Protein AF-0000000074710120 (afdb_homodimer)

Radius of gyration: 23.61 Å; Cα contacts (8 Å, |Δi|>4): 1136; chains: 2; bounding box: 54×71×49 Å

Organism: Acropora cervicornis (NCBI:txid6130)

Sequence (580 aa):
MTARVVLISGCSSGIGLATAVHLAKDAEKRFKVYATMRNLAKRAQLEEEGKEFLGDTLIIKQMDVCSDEAVSKAVKEILAAEGKIDVLFNNAGIGLWAALECTPIDMAKEMYEVNFFGALRLIQSVMPSMKARQSGHIINNSSHLGIVGTPFNALYCSTKFALEGLTEAIAPTLLHFNIKCSLVEEGPVATAALINSRNWASSHDMPPTDQKTQELFGRFAAKMQQQFKITAQNSDEIAEIVKNIILCEKPSLRYQTNEKYNPHEVKGKLFDPTGNNTVEMMQAFLAEEQMTARVVLISGCSSGIGLATAVHLAKDAEKRFKVYATMRNLAKRAQLEEEGKEFLGDTLIIKQMDVCSDEAVSKAVKEILAAEGKIDVLFNNAGIGLWAALECTPIDMAKEMYEVNFFGALRLIQSVMPSMKARQSGHIINNSSHLGIVGTPFNALYCSTKFALEGLTEAIAPTLLHFNIKCSLVEEGPVATAALINSRNWASSHDMPPTDQKTQELFGRFAAKMQQQFKITAQNSDEIAEIVKNIILCEKPSLRYQTNEKYNPHEVKGKLFDPTGNNTVEMMQAFLAEEQ

Foldseek 3Di:
DDAAEEEEEDCLKFLLLLLLQVLLVPPVNNAAYEREYQDCVSCVVSCVSNVVRDPHSYDYYYADLLDLVRLLVVLVVCCVVPVAHQEYEYDWAAFFQADPVFQDPVNLVVRLSTLPSSLVSNCVNRLVSLLVVLHHEYEYEAALLLQAPAPRRNSNSVSSVNVVVVQVVCQVVSVVSNYHAAYEHEYAAPMCRVVRNVVSVVVDDTDDDDPVVVLLSVLVVVVVVVLNVVFHHYSNLVSVVVVCQSVDPDHDHYDYSTCPPPVVLSVQCVPDPVCVSNVVVNVVSSDDDD/DDAAEEEEEDCLKFLLLLLLQVLLVPPVNNAAYEREYQDCVSCVVSCVSNVVRDPHSYDYYYADLLDLVRLLVVLVVCCVVPVAHQEYEYDWAAFFQADPVFQDPVNLVVRLSTLPSSLVSNCVNRLVSLLVVLHHEYEYEAALLLQAPAPRRNSNSVSSVNVVVVQVVCQVVSVVSNYHAAYEHEYAAPMCRVVRNVVSVVVDDTDDDDPVVVLLSVLVVVVVVVLNVVFHHYSNLVSVVVVCQSVDPDHDHYDYSTCPPPVVLSVQRVPDPVCVSNVVVNVVSSDDDD

Secondary structure (DSSP, 8-state):
-PPEEEEES--SSHHHHHHHHHHHT-TT--EEEEEEES-GGG-HHHHHHTGGGBTTTEEEEE--TT-HHHHHHHHHHHHHHHS---EEEE---------GGGS-HHHHHHHHIIIIIHHHHHHHHHHHHHHHHT-EEEEEE--GGGTS--TT-HHHHHHHHHHHHHHHHHHHHHHTTTEEEEEEE---EESTHHHHHHHHHHTS--PPPPHHHHHHHHHHHHHHHHHHHHHPEEHHHHHHHHHHHHH-SS--SEEE--TTSSHHHHHHHHT-TT-HHHHHHHHHHHS---/-PPEEEEES--SSHHHHHHHHHHHT-TT--EEEEEEES-GGG-HHHHHHTGGGBTTTEEEEE--TT-HHHHHHHHHHHHHHHS---EEEE---------GGGS-HHHHHHHHIIIIIHHHHHHHHHHHHHHHHT-EEEEEE--GGGTS--TT-HHHHHHHHHHHHHHHHHHHHHHTTTEEEEEEE---EESTHHHHHHHHHHTS-PPPPPHHHHHHHHHHHHHHHHHHHHHPEEHHHHHHHHHHHHH-SS--SEEE--TTSSHHHHHHHHT-TT-HHHHHHHHHHHS---

InterPro domains:
  IPR002347 Short-chain dehydrogenase/reductase SDR [PF00106] (4-200)
  IPR002347 Short-chain dehydrogenase/reductase SDR [PR00080] (83-94)
  IPR002347 Short-chain dehydrogenase/reductase SDR [PR00080] (136-144)
  IPR002347 Short-chain dehydrogenase/reductase SDR [PR00080] (156-175)
  IPR002347 Short-chain dehydrogenase/reductase SDR [PR00081] (5-22)
  IPR002347 Short-chain dehydrogenase/reductase SDR [PR00081] (83-94)
  IPR002347 Short-chain dehydrogenase/reductase SDR [PR00081] (130-146)
  IPR002347 Short-chain dehydrogenase/reductase SDR [PR00081] (156-175)
  IPR020904 Short-chain dehydrogenase/reductase, conserved site [PS00061] (143-171)
  IPR036291 NAD(P)-binding domain superfamily [SSF51735] (4-258)

Structure (mmCIF, N/CA/C/O backbone):
data_AF-0000000074710120-model_v1
#
loop_
_entity.id
_entity.type
_entity.pdbx_description
1 polymer 'Retinol dehydrogenase 8'
#
loop_
_atom_site.group_PDB
_atom_site.id
_atom_site.type_symbol
_atom_site.label_atom_id
_atom_site.label_alt_id
_atom_site.label_comp_id
_atom_site.label_asym_id
_atom_site.label_entity_id
_atom_site.label_seq_id
_atom_site.pdbx_PDB_ins_code
_atom_site.Cartn_x
_atom_site.Cartn_y
_atom_site.Cartn_z
_atom_site.occupancy
_atom_site.B_iso_or_equiv
_atom_site.auth_seq_id
_atom_site.auth_comp_id
_atom_site.auth_asym_id
_atom_site.auth_atom_id
_atom_site.pdbx_PDB_model_num
ATOM 1 N N . MET A 1 1 ? 0.04 33.068 21.675 1 61.73 1 MET A N 1
ATOM 2 C CA . MET A 1 1 ? 0.716 32.098 20.818 1 61.73 1 MET A CA 1
ATOM 3 C C . MET A 1 1 ? 0.11 32.093 19.419 1 61.73 1 MET A C 1
ATOM 5 O O . MET A 1 1 ? -1.097 32.28 19.259 1 61.73 1 MET A O 1
ATOM 9 N N . THR A 1 2 ? 0.917 32.183 18.309 1 87.65 2 THR A N 1
ATOM 10 C CA . THR A 1 2 ? 0.395 32.268 16.949 1 87.65 2 THR A CA 1
ATOM 11 C C . THR A 1 2 ? -0.303 30.969 16.556 1 87.65 2 THR A C 1
ATOM 13 O O . THR A 1 2 ? 0.155 29.881 16.909 1 87.65 2 THR A O 1
ATOM 16 N N . ALA A 1 3 ? -1.506 31.061 16.014 1 96.47 3 ALA A N 1
ATOM 17 C CA . ALA A 1 3 ? -2.33 29.919 15.627 1 96.47 3 ALA A CA 1
ATOM 18 C C . ALA A 1 3 ? -1.571 28.991 14.682 1 96.47 3 ALA A C 1
ATOM 20 O O . ALA A 1 3 ? -0.801 29.452 13.835 1 96.47 3 ALA A O 1
ATOM 21 N N . ARG A 1 4 ? -1.683 27.727 14.915 1 98.34 4 ARG A N 1
ATOM 22 C CA . ARG A 1 4 ? -1.162 26.738 13.977 1 98.34 4 ARG A CA 1
ATOM 23 C C . ARG A 1 4 ? -1.975 26.727 12.687 1 98.34 4 ARG A C 1
ATOM 25 O O . ARG A 1 4 ? -3.207 26.697 12.723 1 98.34 4 ARG A O 1
ATOM 32 N N . VAL A 1 5 ? -1.287 26.761 11.59 1 98.86 5 VAL A N 1
ATOM 33 C CA . VAL A 1 5 ? -1.944 26.693 10.289 1 98.86 5 VAL A CA 1
ATOM 34 C C . VAL A 1 5 ? -2.132 25.233 9.881 1 98.86 5 VAL A C 1
ATOM 36 O O . VAL A 1 5 ? -1.156 24.495 9.727 1 98.86 5 VAL A O 1
ATOM 39 N N . VAL A 1 6 ? -3.422 24.817 9.691 1 98.95 6 VAL A N 1
ATOM 40 C CA . VAL A 1 6 ? -3.77 23.43 9.399 1 98.95 6 VAL A CA 1
ATOM 41 C C . VAL A 1 6 ? -4.396 23.336 8.01 1 98.95 6 VAL A C 1
ATOM 43 O O . VAL A 1 6 ? -5.369 24.033 7.712 1 98.95 6 VAL A O 1
ATOM 46 N N . LEU A 1 7 ? -3.83 22.561 7.142 1 98.97 7 LEU A N 1
ATOM 47 C CA . LEU A 1 7 ? -4.395 22.243 5.835 1 98.97 7 LEU A CA 1
ATOM 48 C C . LEU A 1 7 ? -5.044 20.863 5.844 1 98.97 7 LEU A C 1
ATOM 50 O O . LEU A 1 7 ? -4.389 19.867 6.162 1 98.97 7 LEU A O 1
ATOM 54 N N . ILE A 1 8 ? -6.329 20.791 5.523 1 98.96 8 ILE A N 1
ATOM 55 C CA . ILE A 1 8 ? -7.068 19.533 5.526 1 98.96 8 ILE A CA 1
ATOM 56 C C . ILE A 1 8 ? -7.645 19.27 4.137 1 98.96 8 ILE A C 1
ATOM 58 O O . ILE A 1 8 ? -8.288 20.143 3.55 1 98.96 8 ILE A O 1
ATOM 62 N N . SER A 1 9 ? -7.418 18.096 3.617 1 98.87 9 SER A N 1
ATOM 63 C CA . SER A 1 9 ? -8.048 17.707 2.36 1 98.87 9 SER A CA 1
ATOM 64 C C . SER A 1 9 ? -9.352 16.954 2.606 1 98.87 9 SER A C 1
ATOM 66 O O . SER A 1 9 ? -9.498 16.27 3.62 1 98.87 9 SER A O 1
ATOM 68 N N . GLY A 1 10 ? -10.289 17.042 1.694 1 97.7 10 GLY A N 1
ATOM 69 C CA . GLY A 1 10 ? -11.521 16.272 1.748 1 97.7 10 GLY A CA 1
ATOM 70 C C . GLY A 1 10 ? -12.455 16.717 2.858 1 97.7 10 GLY A C 1
ATOM 71 O O . GLY A 1 10 ? -12.864 15.909 3.694 1 97.7 10 GLY A O 1
ATOM 72 N N . CYS A 1 11 ? -12.971 17.975 2.787 1 98.26 11 CYS A N 1
ATOM 73 C CA . CYS A 1 11 ? -13.726 18.527 3.907 1 98.26 11 CYS A CA 1
ATOM 74 C C . CYS A 1 11 ? -15.202 18.667 3.553 1 98.26 11 CYS A C 1
ATOM 76 O O . CYS A 1 11 ? -15.941 19.384 4.229 1 98.26 11 CYS A O 1
ATOM 78 N N . SER A 1 12 ? -15.675 17.996 2.487 1 95.95 12 SER A N 1
ATOM 79 C CA . SER A 1 12 ? -17.064 18.145 2.066 1 95.95 12 SER A CA 1
ATOM 80 C C . SER A 1 12 ? -18.005 17.366 2.98 1 95.95 12 SER A C 1
ATOM 82 O O . SER A 1 12 ? -19.211 17.62 2.998 1 95.95 12 SER A O 1
ATOM 84 N N . SER A 1 13 ? -17.519 16.364 3.697 1 94.51 13 SER A N 1
ATOM 85 C CA . SER A 1 13 ? -18.32 15.536 4.593 1 94.51 13 SER A CA 1
ATOM 86 C C . SER A 1 13 ? -17.439 14.758 5.563 1 94.51 13 SER A C 1
ATOM 88 O O . SER A 1 13 ? -16.218 14.93 5.577 1 94.51 13 SER A O 1
ATOM 90 N N . GLY A 1 14 ? -18.04 14.112 6.436 1 95.51 14 GLY A N 1
ATOM 91 C CA . GLY A 1 14 ? -17.387 13.083 7.229 1 95.51 14 GLY A CA 1
ATOM 92 C C . GLY A 1 14 ? -16.297 13.628 8.133 1 95.51 14 GLY A C 1
ATOM 93 O O . GLY A 1 14 ? -16.488 14.648 8.798 1 95.51 14 GLY A O 1
ATOM 94 N N . ILE A 1 15 ? -15.212 12.947 8.208 1 97.76 15 ILE A N 1
ATOM 95 C CA . ILE A 1 15 ? -14.119 13.206 9.138 1 97.76 15 ILE A CA 1
ATOM 96 C C . ILE A 1 15 ? -13.486 14.561 8.827 1 97.76 15 ILE A C 1
ATOM 98 O O . ILE A 1 15 ? -13.192 15.339 9.737 1 97.76 15 ILE A O 1
ATOM 102 N N . GLY A 1 16 ? -13.279 14.865 7.515 1 98.28 16 GLY A N 1
ATOM 103 C CA . GLY A 1 16 ? -12.682 16.135 7.132 1 98.28 16 GLY A CA 1
ATOM 104 C C . GLY A 1 16 ? -13.5 17.335 7.568 1 98.28 16 GLY A C 1
ATOM 105 O O . GLY A 1 16 ? -12.958 18.295 8.12 1 98.28 16 GLY A O 1
ATOM 106 N N . LEU A 1 17 ? -14.779 17.231 7.326 1 98.37 17 LEU A N 1
ATOM 107 C CA . LEU A 1 17 ? -15.69 18.297 7.728 1 98.37 17 LEU A CA 1
ATOM 108 C C . LEU A 1 17 ? -15.685 18.474 9.243 1 98.37 17 LEU A C 1
ATOM 110 O O . LEU A 1 17 ? -15.497 19.586 9.741 1 98.37 17 LEU A O 1
ATOM 114 N N . ALA A 1 18 ? -15.843 17.391 9.971 1 98.52 18 ALA A N 1
ATOM 115 C CA . ALA A 1 18 ? -15.899 17.434 11.43 1 98.52 18 ALA A CA 1
ATOM 116 C C . ALA A 1 18 ? -14.596 17.971 12.013 1 98.52 18 ALA A C 1
ATOM 118 O O . ALA A 1 18 ? -14.611 18.754 12.966 1 98.52 18 ALA A O 1
ATOM 119 N N . THR A 1 19 ? -13.482 17.558 11.449 1 98.84 19 THR A N 1
ATOM 120 C CA . THR A 1 19 ? -12.181 17.979 11.958 1 98.84 19 THR A CA 1
ATOM 121 C C . THR A 1 19 ? -11.956 19.466 11.7 1 98.84 19 THR A C 1
ATOM 123 O O . THR A 1 19 ? -11.478 20.189 12.577 1 98.84 19 THR A O 1
ATOM 126 N N . ALA A 1 20 ? -12.309 19.922 10.515 1 98.88 20 ALA A N 1
ATOM 127 C CA . ALA A 1 20 ? -12.16 21.335 10.177 1 98.88 20 ALA A CA 1
ATOM 128 C C . ALA A 1 20 ? -12.953 22.215 11.139 1 98.88 20 ALA A C 1
ATOM 130 O O . ALA A 1 20 ? -12.416 23.175 11.698 1 98.88 20 ALA A O 1
ATOM 131 N N . VAL A 1 21 ? -14.167 21.835 11.364 1 98.73 21 VAL A N 1
ATOM 132 C CA . VAL A 1 21 ? -15.046 22.61 12.234 1 98.73 21 VAL A CA 1
ATOM 133 C C . VAL A 1 21 ? -14.535 22.545 13.672 1 98.73 21 VAL A C 1
ATOM 135 O O . VAL A 1 21 ? -14.459 23.569 14.357 1 98.73 21 VAL A O 1
ATOM 138 N N . HIS A 1 22 ? -14.189 21.357 14.125 1 98.72 22 HIS A N 1
ATOM 139 C CA . HIS A 1 22 ? -13.742 21.142 15.496 1 98.72 22 HIS A CA 1
ATOM 140 C C . HIS A 1 22 ? -12.504 21.977 15.809 1 98.72 22 HIS A C 1
ATOM 142 O O . HIS A 1 22 ? -12.422 22.598 16.871 1 98.72 22 HIS A O 1
ATOM 148 N N . LEU A 1 23 ? -11.557 22.029 14.929 1 98.82 23 LEU A N 1
ATOM 149 C CA . LEU A 1 23 ? -10.334 22.798 15.133 1 98.82 23 LEU A CA 1
ATOM 150 C C . LEU A 1 23 ? -10.615 24.295 15.051 1 98.82 23 LEU A C 1
ATOM 152 O O . LEU A 1 23 ? -10.076 25.076 15.838 1 98.82 23 LEU A O 1
ATOM 156 N N . ALA A 1 24 ? -11.452 24.678 14.118 1 98.48 24 ALA A N 1
ATOM 157 C CA . ALA A 1 24 ? -11.767 26.093 13.94 1 98.48 24 ALA A CA 1
ATOM 158 C C . ALA A 1 24 ? -12.456 26.661 15.177 1 98.48 24 ALA A C 1
ATOM 160 O O . ALA A 1 24 ? -12.292 27.84 15.5 1 98.48 24 ALA A O 1
ATOM 161 N N . LYS A 1 25 ? -13.14 25.823 15.888 1 97.73 25 LYS A N 1
ATOM 162 C CA . LYS A 1 25 ? -13.937 26.235 17.04 1 97.73 25 LYS A CA 1
ATOM 163 C C . LYS A 1 25 ? -13.097 26.244 18.314 1 97.73 25 LYS A C 1
ATOM 165 O O . LYS A 1 25 ? -13.597 26.575 19.392 1 97.73 25 LYS A O 1
ATOM 170 N N . ASP A 1 26 ? -11.9 25.854 18.204 1 96.95 26 ASP A N 1
ATOM 171 C CA . ASP A 1 26 ? -11.048 25.784 19.387 1 96.95 26 ASP A CA 1
ATOM 172 C C . ASP A 1 26 ? -11.115 27.081 20.189 1 96.95 26 ASP A C 1
ATOM 174 O O . ASP A 1 26 ? -10.819 28.157 19.665 1 96.95 26 ASP A O 1
ATOM 178 N N . ALA A 1 27 ? -11.436 27.036 21.46 1 94.4 27 ALA A N 1
ATOM 179 C CA . ALA A 1 27 ? -11.701 28.193 22.311 1 94.4 27 ALA A CA 1
ATOM 180 C C . ALA A 1 27 ? -10.44 29.031 22.506 1 94.4 27 ALA A C 1
ATOM 182 O O . ALA A 1 27 ? -10.518 30.25 22.68 1 94.4 27 ALA A O 1
ATOM 183 N N . GLU A 1 28 ? -9.323 28.393 22.453 1 95.4 28 GLU A N 1
ATOM 184 C CA . GLU A 1 28 ? -8.058 29.089 22.674 1 95.4 28 GLU A CA 1
ATOM 185 C C . GLU A 1 28 ? -7.493 29.635 21.367 1 95.4 28 GLU A C 1
ATOM 187 O O . GLU A 1 28 ? -6.384 30.172 21.34 1 95.4 28 GLU A O 1
ATOM 192 N N . LYS A 1 29 ? -8.241 29.433 20.271 1 94.2 29 LYS A N 1
ATOM 193 C CA . LYS A 1 29 ? -7.849 29.942 18.96 1 94.2 29 LYS A CA 1
ATOM 194 C C . LYS A 1 29 ? -6.447 29.47 18.584 1 94.2 29 LYS A C 1
ATOM 196 O O . LYS A 1 29 ? -5.637 30.253 18.083 1 94.2 29 LYS A O 1
ATOM 201 N N . ARG A 1 30 ? -6.229 28.257 18.805 1 97.53 30 ARG A N 1
ATOM 202 C CA . ARG A 1 30 ? -4.897 27.697 18.594 1 97.53 30 ARG A CA 1
ATOM 203 C C . ARG A 1 30 ? -4.697 27.298 17.136 1 97.53 30 ARG A C 1
ATOM 205 O O . ARG A 1 30 ? -3.577 26.992 16.719 1 97.53 30 ARG A O 1
ATOM 212 N N . PHE A 1 31 ? -5.824 27.396 16.281 1 98.63 31 PHE A N 1
ATOM 213 C CA . PHE A 1 31 ? -5.736 26.864 14.926 1 98.63 31 PHE A CA 1
ATOM 214 C C . PHE A 1 31 ? -6.343 27.837 13.922 1 98.63 31 PHE A C 1
ATOM 216 O O . PHE A 1 31 ? -7.353 28.484 14.208 1 98.63 31 PHE A O 1
ATOM 223 N N . LYS A 1 32 ? -5.769 27.909 12.804 1 98.77 32 LYS A N 1
ATOM 224 C CA . LYS A 1 32 ? -6.351 28.437 11.573 1 98.77 32 LYS A CA 1
ATOM 225 C C . LYS A 1 32 ? -6.438 27.356 10.499 1 98.77 32 LYS A C 1
ATOM 227 O O . LYS A 1 32 ? -5.414 26.862 10.024 1 98.77 32 LYS A O 1
ATOM 232 N N . VAL A 1 33 ? -7.646 27.08 10.069 1 98.9 33 VAL A N 1
ATOM 233 C CA . VAL A 1 33 ? -7.887 25.869 9.291 1 98.9 33 VAL A CA 1
ATOM 234 C C . VAL A 1 33 ? -8.195 26.24 7.842 1 98.9 33 VAL A C 1
ATOM 236 O O . VAL A 1 33 ? -9.105 27.029 7.576 1 98.9 33 VAL A O 1
ATOM 239 N N . TYR A 1 34 ? -7.421 25.729 6.943 1 98.93 34 TYR A N 1
ATOM 240 C CA . TYR A 1 34 ? -7.746 25.722 5.521 1 98.93 34 TYR A CA 1
ATOM 241 C C . TYR A 1 34 ? -8.402 24.406 5.119 1 98.93 34 TYR A C 1
ATOM 243 O O . TYR A 1 34 ? -7.721 23.393 4.946 1 98.93 34 TYR A O 1
ATOM 251 N N . ALA A 1 35 ? -9.709 24.45 4.952 1 98.9 35 ALA A N 1
ATOM 252 C CA . ALA A 1 35 ? -10.52 23.296 4.573 1 98.9 35 ALA A CA 1
ATOM 253 C C . ALA A 1 35 ? -10.697 23.223 3.059 1 98.9 35 ALA A C 1
ATOM 255 O O . ALA A 1 35 ? -11.197 24.165 2.441 1 98.9 35 ALA A O 1
ATOM 256 N N . THR A 1 36 ? -10.316 22.064 2.493 1 98.89 36 THR A N 1
ATOM 257 C CA . THR A 1 36 ? -10.355 22.008 1.036 1 98.89 36 THR A CA 1
ATOM 258 C C . THR A 1 36 ? -11.339 20.943 0.561 1 98.89 36 THR A C 1
ATOM 260 O O . THR A 1 36 ? -11.602 19.971 1.273 1 98.89 36 THR A O 1
ATOM 263 N N . MET A 1 37 ? -11.844 21.164 -0.597 1 98.24 37 MET A N 1
ATOM 264 C CA . MET A 1 37 ? -12.7 20.214 -1.302 1 98.24 37 MET A CA 1
ATOM 265 C C . MET A 1 37 ? -12.611 20.418 -2.811 1 98.24 37 MET A C 1
ATOM 267 O O . MET A 1 37 ? -12.305 21.518 -3.276 1 98.24 37 MET A O 1
ATOM 271 N N . ARG A 1 38 ? -12.835 19.38 -3.482 1 96.73 38 ARG A N 1
ATOM 272 C CA . ARG A 1 38 ? -12.726 19.426 -4.937 1 96.73 38 ARG A CA 1
ATOM 273 C C . ARG A 1 38 ? -13.856 20.252 -5.544 1 96.73 38 ARG A C 1
ATOM 275 O O . ARG A 1 38 ? -13.64 21.001 -6.499 1 96.73 38 ARG A O 1
ATOM 282 N N . ASN A 1 39 ? -15.016 20.074 -5.031 1 95.91 39 ASN A N 1
ATOM 283 C CA . ASN A 1 39 ? -16.235 20.687 -5.548 1 95.91 39 ASN A CA 1
ATOM 284 C C . ASN A 1 39 ? -16.865 21.63 -4.527 1 95.91 39 ASN A C 1
ATOM 286 O O . ASN A 1 39 ? -17.531 21.183 -3.591 1 95.91 39 ASN A O 1
ATOM 290 N N . LEU A 1 40 ? -16.876 22.901 -4.759 1 97.12 40 LEU A N 1
ATOM 291 C CA . LEU A 1 40 ? -17.343 23.906 -3.809 1 97.12 40 LEU A CA 1
ATOM 292 C C . LEU A 1 40 ? -18.865 23.895 -3.711 1 97.12 40 LEU A C 1
ATOM 294 O O . LEU A 1 40 ? -19.435 24.46 -2.775 1 97.12 40 LEU A O 1
ATOM 298 N N . ALA A 1 41 ? -19.499 23.254 -4.63 1 96.62 41 ALA A N 1
ATOM 299 C CA . ALA A 1 41 ? -20.951 23.128 -4.534 1 96.62 41 ALA A CA 1
ATOM 300 C C . ALA A 1 41 ? -21.35 22.292 -3.321 1 96.62 41 ALA A C 1
ATOM 302 O O . ALA A 1 41 ? -22.501 22.335 -2.881 1 96.62 41 ALA A O 1
ATOM 303 N N . LYS A 1 42 ? -20.439 21.614 -2.727 1 95.13 42 LYS A N 1
ATOM 304 C CA . LYS A 1 42 ? -20.709 20.736 -1.592 1 95.13 42 LYS A CA 1
ATOM 305 C C . LYS A 1 42 ? -20.307 21.398 -0.277 1 95.13 42 LYS A C 1
ATOM 307 O O . LYS A 1 42 ? -20.214 20.732 0.756 1 95.13 42 LYS A O 1
ATOM 312 N N . ARG A 1 43 ? -20.09 22.685 -0.291 1 97.57 43 ARG A N 1
ATOM 313 C CA . ARG A 1 43 ? -19.511 23.352 0.871 1 97.57 43 ARG A CA 1
ATOM 314 C C . ARG A 1 43 ? -20.591 23.74 1.875 1 97.57 43 ARG A C 1
ATOM 316 O O . ARG A 1 43 ? -20.286 24.202 2.976 1 97.57 43 ARG A O 1
ATOM 323 N N . ALA A 1 44 ? -21.838 23.545 1.599 1 97.34 44 ALA A N 1
ATOM 324 C CA . ALA A 1 44 ? -22.946 24.116 2.362 1 97.34 44 ALA A CA 1
ATOM 325 C C . ALA A 1 44 ? -22.896 23.667 3.819 1 97.34 44 ALA A C 1
ATOM 327 O O . ALA A 1 44 ? -23.052 24.482 4.732 1 97.34 44 ALA A O 1
ATOM 328 N N . GLN A 1 45 ? -22.729 22.374 4.022 1 97.05 45 GLN A N 1
ATOM 329 C CA . GLN A 1 45 ? -22.728 21.856 5.386 1 97.05 45 GLN A CA 1
ATOM 330 C C . GLN A 1 45 ? -21.546 22.402 6.181 1 97.05 45 GLN A C 1
ATOM 332 O O . GLN A 1 45 ? -21.685 22.738 7.359 1 97.05 45 GLN A O 1
ATOM 337 N N . LEU A 1 46 ? -20.454 22.444 5.571 1 98.12 46 LEU A N 1
ATOM 338 C CA . LEU A 1 46 ? -19.264 22.986 6.218 1 98.12 46 LEU A CA 1
ATOM 339 C C . LEU A 1 46 ? -19.467 24.452 6.588 1 98.12 46 LEU A C 1
ATOM 341 O O . LEU A 1 46 ? -19.111 24.873 7.691 1 98.12 46 LEU A O 1
ATOM 345 N N . GLU A 1 47 ? -20.018 25.241 5.719 1 98.16 47 GLU A N 1
ATOM 346 C CA . GLU A 1 47 ? -20.29 26.654 5.965 1 98.16 47 GLU A CA 1
ATOM 347 C C . GLU A 1 47 ? -21.291 26.833 7.103 1 98.16 47 GLU A C 1
ATOM 349 O O . GLU A 1 47 ? -21.14 27.732 7.933 1 98.16 47 GLU A O 1
ATOM 354 N N . GLU A 1 48 ? -22.236 25.956 7.09 1 98.27 48 GLU A N 1
ATOM 355 C CA . GLU A 1 48 ? -23.263 26.049 8.123 1 98.27 48 GLU A CA 1
ATOM 356 C C . GLU A 1 48 ? -22.693 25.725 9.5 1 98.27 48 GLU A C 1
ATOM 358 O O . GLU A 1 48 ? -22.899 26.475 10.456 1 98.27 48 GLU A O 1
ATOM 363 N N . GLU A 1 49 ? -21.964 24.685 9.612 1 97.66 49 GLU A N 1
ATOM 364 C CA . GLU A 1 49 ? -21.442 24.225 10.896 1 97.66 49 GLU A CA 1
ATOM 365 C C . GLU A 1 49 ? -20.311 25.125 11.385 1 97.66 49 GLU A C 1
ATOM 367 O O . GLU A 1 49 ? -20.07 25.229 12.59 1 97.66 49 GLU A O 1
ATOM 372 N N . GLY A 1 50 ? -19.627 25.754 10.439 1 97.36 50 GLY A N 1
ATOM 373 C CA . GLY A 1 50 ? -18.509 26.614 10.793 1 97.36 50 GLY A CA 1
ATOM 374 C C . GLY A 1 50 ? -18.82 28.091 10.638 1 97.36 50 GLY A C 1
ATOM 375 O O . GLY A 1 50 ? -17.909 28.919 10.578 1 97.36 50 GLY A O 1
ATOM 376 N N . LYS A 1 51 ? -20.057 28.46 10.511 1 97.39 51 LYS A N 1
ATOM 377 C CA . LYS A 1 51 ? -20.524 29.778 10.09 1 97.39 51 LYS A CA 1
ATOM 378 C C . LYS A 1 51 ? -19.862 30.884 10.906 1 97.39 51 LYS A C 1
ATOM 380 O O . LYS A 1 51 ? -19.404 31.884 10.351 1 97.39 51 LYS A O 1
ATOM 385 N N . GLU A 1 52 ? -19.721 30.74 12.202 1 97.13 52 GLU A N 1
ATOM 386 C CA . GLU A 1 52 ? -19.225 31.776 13.103 1 97.13 52 GLU A CA 1
ATOM 387 C C . GLU A 1 52 ? -17.73 32.006 12.909 1 97.13 52 GLU A C 1
ATOM 389 O O . GLU A 1 52 ? -17.195 33.034 13.33 1 97.13 52 GLU A O 1
ATOM 394 N N . PHE A 1 53 ? -17.128 31.06 12.189 1 97.1 53 PHE A N 1
ATOM 395 C CA . PHE A 1 53 ? -15.672 31.1 12.123 1 97.1 53 PHE A CA 1
ATOM 396 C C . PHE A 1 53 ? -15.2 31.266 10.684 1 97.1 53 PHE A C 1
ATOM 398 O O . PHE A 1 53 ? -14.002 31.413 10.431 1 97.1 53 PHE A O 1
ATOM 405 N N . LEU A 1 54 ? -16.175 31.357 9.808 1 97.59 54 LEU A N 1
ATOM 406 C CA . LEU A 1 54 ? -15.843 31.5 8.394 1 97.59 54 LEU A CA 1
ATOM 407 C C . LEU A 1 54 ? -15.103 32.809 8.14 1 97.59 54 LEU A C 1
ATOM 409 O O . LEU A 1 54 ? -15.541 33.871 8.587 1 97.59 54 LEU A O 1
ATOM 413 N N . GLY A 1 55 ? -13.924 32.685 7.411 1 96.29 55 GLY A N 1
ATOM 414 C CA . GLY A 1 55 ? -13.147 33.87 7.083 1 96.29 55 GLY A CA 1
ATOM 415 C C . GLY A 1 55 ? -12.199 34.287 8.192 1 96.29 55 GLY A C 1
ATOM 416 O O . GLY A 1 55 ? -11.375 35.185 8.006 1 96.29 55 GLY A O 1
ATOM 417 N N . ASP A 1 56 ? -12.273 33.663 9.335 1 96.6 56 ASP A N 1
ATOM 418 C CA . ASP A 1 56 ? -11.399 33.928 10.474 1 96.6 56 ASP A CA 1
ATOM 419 C C . ASP A 1 56 ? -10.497 32.731 10.763 1 96.6 56 ASP A C 1
ATOM 421 O O . ASP A 1 56 ? -9.415 32.608 10.185 1 96.6 56 ASP A O 1
ATOM 425 N N . THR A 1 57 ? -11.03 31.77 11.495 1 98.05 57 THR A N 1
ATOM 426 C CA . THR A 1 57 ? -10.22 30.595 11.795 1 98.05 57 THR A CA 1
ATOM 427 C C . THR A 1 57 ? -10.529 29.462 10.82 1 98.05 57 THR A C 1
ATOM 429 O O . THR A 1 57 ? -9.819 28.455 10.786 1 98.05 57 THR A O 1
ATOM 432 N N . LEU A 1 58 ? -11.556 29.618 9.999 1 98.69 58 LEU A N 1
ATOM 433 C CA . LEU A 1 58 ? -11.933 28.638 8.987 1 98.69 58 LEU A CA 1
ATOM 434 C C . LEU A 1 58 ? -11.944 29.267 7.598 1 98.69 58 LEU A C 1
ATOM 436 O O . LEU A 1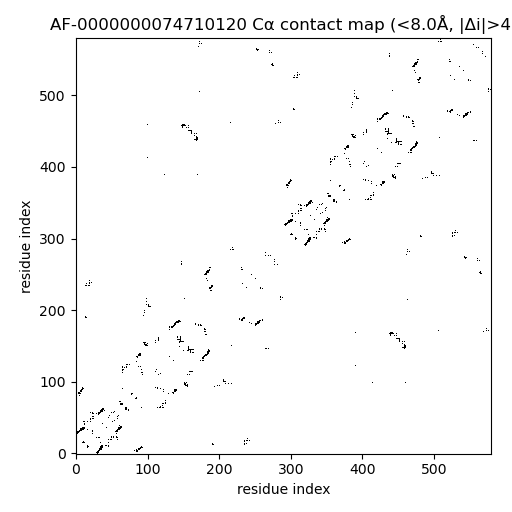 58 ? -12.704 30.204 7.342 1 98.69 58 LEU A O 1
ATOM 440 N N . ILE A 1 59 ? -11.139 28.787 6.718 1 98.75 59 ILE A N 1
ATOM 441 C CA . ILE A 1 59 ? -11.091 29.225 5.327 1 98.75 59 ILE A CA 1
ATOM 442 C C . ILE A 1 59 ? -11.375 28.044 4.403 1 98.75 59 ILE A C 1
ATOM 444 O O . ILE A 1 59 ? -10.743 26.991 4.518 1 98.75 59 ILE A O 1
ATOM 448 N N . ILE A 1 60 ? -12.293 28.183 3.53 1 98.57 60 ILE A N 1
ATOM 449 C CA . ILE A 1 60 ? -12.643 27.131 2.582 1 98.57 60 ILE A CA 1
ATOM 450 C C . ILE A 1 60 ? -11.954 27.392 1.244 1 98.57 60 ILE A C 1
ATOM 452 O O . ILE A 1 60 ? -11.987 28.512 0.73 1 98.57 60 ILE A O 1
ATOM 456 N N . LYS A 1 61 ? -11.304 26.365 0.689 1 98.22 61 LYS A N 1
ATOM 457 C CA . LYS A 1 61 ? -10.595 26.49 -0.581 1 98.22 61 LYS A CA 1
ATOM 458 C C . LYS A 1 61 ? -10.904 25.314 -1.502 1 98.22 61 LYS A C 1
ATOM 460 O O . LYS A 1 61 ? -11.008 24.173 -1.048 1 98.22 61 LYS A O 1
ATOM 465 N N . GLN A 1 62 ? -11.016 25.647 -2.753 1 98.45 62 GLN A N 1
ATOM 466 C CA . GLN A 1 62 ? -11.136 24.592 -3.754 1 98.45 62 GLN A CA 1
ATOM 467 C C . GLN A 1 62 ? -9.781 23.95 -4.041 1 98.45 62 GLN A C 1
ATOM 469 O O . GLN A 1 62 ? -8.795 24.65 -4.281 1 98.45 62 GLN A O 1
ATOM 474 N N . MET A 1 63 ? -9.739 22.643 -3.987 1 98.75 63 MET A N 1
ATOM 475 C CA . MET A 1 63 ? -8.513 21.924 -4.324 1 98.75 63 MET A CA 1
ATOM 476 C C . MET A 1 63 ? -8.812 20.466 -4.657 1 98.75 63 MET A C 1
ATOM 478 O O . MET A 1 63 ? -9.344 19.731 -3.823 1 98.75 63 MET A O 1
ATOM 482 N N . ASP A 1 64 ? -8.526 20.089 -5.847 1 98.6 64 ASP A N 1
ATOM 483 C CA . ASP A 1 64 ? -8.566 18.689 -6.258 1 98.6 64 ASP A CA 1
ATOM 484 C C . ASP A 1 64 ? -7.217 18.012 -6.03 1 98.6 64 ASP A C 1
ATOM 486 O O . ASP A 1 64 ? -6.232 18.338 -6.696 1 98.6 64 ASP A O 1
ATOM 490 N N . VAL A 1 65 ? -7.203 17.043 -5.145 1 98.71 65 VAL A N 1
ATOM 491 C CA . VAL A 1 65 ? -5.941 16.409 -4.775 1 98.71 65 VAL A CA 1
ATOM 492 C C . VAL A 1 65 ? -5.384 15.633 -5.966 1 98.71 65 VAL A C 1
ATOM 494 O O . VAL A 1 65 ? -4.219 15.229 -5.962 1 98.71 65 VAL A O 1
ATOM 497 N N . CYS A 1 66 ? -6.172 15.404 -7.008 1 98.39 66 CYS A N 1
ATOM 498 C CA . CYS A 1 66 ? -5.749 14.645 -8.18 1 98.39 66 CYS A CA 1
ATOM 499 C C . CYS A 1 66 ? -5.074 15.552 -9.202 1 98.39 66 CYS A C 1
ATOM 501 O O . CYS A 1 66 ? -4.618 15.085 -10.247 1 98.39 66 CYS A O 1
ATOM 503 N N . SER A 1 67 ? -5.001 16.832 -8.915 1 98.54 67 SER A N 1
ATOM 504 C CA . SER A 1 67 ? -4.408 17.803 -9.829 1 98.54 67 SER A CA 1
ATOM 505 C C . SER A 1 67 ? -3.122 18.389 -9.255 1 98.54 67 SER A C 1
ATOM 507 O O . SER A 1 67 ? -3.15 19.076 -8.232 1 98.54 67 SER A O 1
ATOM 509 N N . ASP A 1 68 ? -2.033 18.17 -9.998 1 97.62 68 ASP A N 1
ATOM 510 C CA . ASP A 1 68 ? -0.765 18.756 -9.574 1 97.62 68 ASP A CA 1
ATOM 511 C C . ASP A 1 68 ? -0.865 20.277 -9.485 1 97.62 68 ASP A C 1
ATOM 513 O O . ASP A 1 68 ? -0.384 20.881 -8.524 1 97.62 68 ASP A O 1
ATOM 517 N N . GLU A 1 69 ? -1.475 20.828 -10.366 1 98 69 GLU A N 1
ATOM 518 C CA . GLU A 1 69 ? -1.607 22.28 -10.437 1 98 69 GLU A CA 1
ATOM 519 C C . GLU A 1 69 ? -2.464 22.813 -9.292 1 98 69 GLU A C 1
ATOM 521 O O . GLU A 1 69 ? -2.123 23.822 -8.672 1 98 69 GLU A O 1
ATOM 526 N N . ALA A 1 70 ? -3.59 22.147 -9.011 1 98.63 70 ALA A N 1
ATOM 527 C CA . ALA A 1 70 ? -4.486 22.6 -7.95 1 98.63 70 ALA A CA 1
ATOM 528 C C . ALA A 1 70 ? -3.799 22.539 -6.589 1 98.63 70 ALA A C 1
ATOM 530 O O . ALA A 1 70 ? -3.92 23.466 -5.784 1 98.63 70 ALA A O 1
ATOM 531 N N . VAL A 1 71 ? -3.048 21.5 -6.379 1 98.71 71 VAL A N 1
ATOM 532 C CA . VAL A 1 71 ? -2.358 21.31 -5.108 1 98.71 71 VAL A CA 1
ATOM 533 C C . VAL A 1 71 ? -1.256 22.356 -4.956 1 98.71 71 VAL A C 1
ATOM 535 O O . VAL A 1 71 ? -1.157 23.016 -3.919 1 98.71 71 VAL A O 1
ATOM 538 N N . SER A 1 72 ? -0.457 22.477 -5.978 1 97.94 72 SER A N 1
ATOM 539 C CA . SER A 1 72 ? 0.63 23.451 -5.943 1 97.94 72 SER A CA 1
ATOM 540 C C . SER A 1 72 ? 0.101 24.859 -5.692 1 97.94 72 SER A C 1
ATOM 542 O O . SER A 1 72 ? 0.65 25.596 -4.87 1 97.94 72 SER A O 1
ATOM 544 N N . LYS A 1 73 ? -0.944 25.233 -6.38 1 98.44 73 LYS A N 1
ATOM 545 C CA . LYS A 1 73 ? -1.539 26.558 -6.238 1 98.44 73 LYS A CA 1
ATOM 546 C C . LYS A 1 73 ? -2.063 26.777 -4.822 1 98.44 73 LYS A C 1
ATOM 548 O O . LYS A 1 73 ? -1.81 27.82 -4.215 1 98.44 73 LYS A O 1
ATOM 553 N N . ALA A 1 74 ? -2.773 25.827 -4.303 1 98.72 74 ALA A N 1
ATOM 554 C CA . ALA A 1 74 ? -3.352 25.954 -2.968 1 98.72 74 ALA A CA 1
ATOM 555 C C . ALA A 1 74 ? -2.263 26.12 -1.912 1 98.72 74 ALA A C 1
ATOM 557 O O . ALA A 1 74 ? -2.357 26.993 -1.046 1 98.72 74 ALA A O 1
ATOM 558 N N . VAL A 1 75 ? -1.223 25.317 -1.965 1 98.77 75 VAL A N 1
ATOM 559 C CA . VAL A 1 75 ? -0.143 25.345 -0.984 1 98.77 75 VAL A CA 1
ATOM 560 C C . VAL A 1 75 ? 0.612 26.668 -1.084 1 98.77 75 VAL A C 1
ATOM 562 O O . VAL A 1 75 ? 0.905 27.302 -0.068 1 98.77 75 VAL A O 1
ATOM 565 N N . LYS A 1 76 ? 0.879 27.081 -2.293 1 98.5 76 LYS A N 1
ATOM 566 C CA . LYS A 1 76 ? 1.571 28.35 -2.501 1 98.5 76 LYS A CA 1
ATOM 567 C C . LYS A 1 76 ? 0.767 29.515 -1.931 1 98.5 76 LYS A C 1
ATOM 569 O O . LYS A 1 76 ? 1.33 30.419 -1.311 1 98.5 76 LYS A O 1
ATOM 574 N N . GLU A 1 77 ? -0.484 29.504 -2.156 1 98.72 77 GLU A N 1
ATOM 575 C CA . GLU A 1 77 ? -1.349 30.572 -1.661 1 98.72 77 GLU A CA 1
ATOM 576 C C . GLU A 1 77 ? -1.355 30.615 -0.136 1 98.72 77 GLU A C 1
ATOM 578 O O . GLU A 1 77 ? -1.325 31.694 0.46 1 98.72 77 GLU A O 1
ATOM 583 N N . ILE A 1 78 ? -1.413 29.474 0.485 1 98.81 78 ILE A N 1
ATOM 584 C CA . ILE A 1 78 ? -1.426 29.417 1.943 1 98.81 78 ILE A CA 1
ATOM 585 C C . ILE A 1 78 ? -0.081 29.89 2.49 1 98.81 78 ILE A C 1
ATOM 587 O O . ILE A 1 78 ? -0.032 30.665 3.448 1 98.81 78 ILE A O 1
ATOM 591 N N . LEU A 1 79 ? 0.984 29.447 1.884 1 98.66 79 LEU A N 1
ATOM 592 C CA . LEU A 1 79 ? 2.312 29.866 2.317 1 98.66 79 LEU A CA 1
ATOM 593 C C . LEU A 1 79 ? 2.49 31.371 2.146 1 98.66 79 LEU A C 1
ATOM 595 O O . LEU A 1 79 ? 3.112 32.026 2.986 1 98.66 79 LEU A O 1
ATOM 599 N N . ALA A 1 80 ? 1.965 31.853 1.051 1 98.38 80 ALA A N 1
ATOM 600 C CA . ALA A 1 80 ? 2.05 33.292 0.82 1 98.38 80 ALA A CA 1
ATOM 601 C C . ALA A 1 80 ? 1.26 34.065 1.872 1 98.38 80 ALA A C 1
ATOM 603 O O . ALA A 1 80 ? 1.697 35.122 2.333 1 98.38 80 ALA A O 1
ATOM 604 N N . ALA A 1 81 ? 0.154 33.568 2.257 1 98.02 81 ALA A N 1
ATOM 605 C CA . ALA A 1 81 ? -0.745 34.262 3.175 1 98.02 81 ALA A CA 1
ATOM 606 C C . ALA A 1 81 ? -0.28 34.108 4.62 1 98.02 81 ALA A C 1
ATOM 608 O O . ALA A 1 81 ? -0.392 35.042 5.418 1 98.02 81 ALA A O 1
ATOM 609 N N . GLU A 1 82 ? 0.211 32.911 4.967 1 97.99 82 GLU A N 1
ATOM 610 C CA . GLU A 1 82 ? 0.433 32.589 6.374 1 97.99 82 GLU A CA 1
ATOM 611 C C . GLU A 1 82 ? 1.923 32.484 6.687 1 97.99 82 GLU A C 1
ATOM 613 O O . GLU A 1 82 ? 2.321 32.516 7.854 1 97.99 82 GLU A O 1
ATOM 618 N N . GLY A 1 83 ? 2.757 32.264 5.671 1 97.89 83 GLY A N 1
ATOM 619 C CA . GLY A 1 83 ? 4.189 32.074 5.844 1 97.89 83 GLY A CA 1
ATOM 620 C C . GLY A 1 83 ? 4.561 30.652 6.218 1 97.89 83 GLY A C 1
ATOM 621 O O . GLY A 1 83 ? 5.739 30.289 6.203 1 97.89 83 GLY A O 1
ATOM 622 N N . LYS A 1 84 ? 3.484 29.829 6.515 1 98.3 84 LYS A N 1
ATOM 623 C CA . LYS A 1 84 ? 3.761 28.474 6.983 1 98.3 84 LYS A CA 1
ATOM 624 C C . LYS A 1 84 ? 2.529 27.583 6.848 1 98.3 84 LYS A C 1
ATOM 626 O O . LYS A 1 84 ? 1.407 28.08 6.727 1 98.3 84 LYS A O 1
ATOM 631 N N . ILE A 1 85 ? 2.768 26.34 6.827 1 98.83 85 ILE A N 1
ATOM 632 C CA . ILE A 1 85 ? 1.809 25.276 7.104 1 98.83 85 ILE A CA 1
ATOM 633 C C . ILE A 1 85 ? 2.349 24.37 8.208 1 98.83 85 ILE A C 1
ATOM 635 O O . ILE A 1 85 ? 3.353 23.68 8.018 1 98.83 85 ILE A O 1
ATOM 639 N N . ASP A 1 86 ? 1.68 24.338 9.326 1 98.88 86 ASP A N 1
ATOM 640 C CA . ASP A 1 86 ? 2.182 23.614 10.49 1 98.88 86 ASP A CA 1
ATOM 641 C C . ASP A 1 86 ? 1.735 22.154 10.463 1 98.88 86 ASP A C 1
ATOM 643 O O . ASP A 1 86 ? 2.444 21.273 10.954 1 98.88 86 ASP A O 1
ATOM 647 N N . VAL A 1 87 ? 0.509 21.943 9.961 1 98.95 87 VAL A N 1
ATOM 648 C CA . VAL A 1 87 ? -0.082 20.609 9.984 1 98.95 87 VAL A CA 1
ATOM 649 C C . VAL A 1 87 ? -0.751 20.316 8.643 1 98.95 87 VAL A C 1
ATOM 651 O O . VAL A 1 87 ? -1.509 21.141 8.127 1 98.95 87 VAL A O 1
ATOM 654 N N . LEU A 1 88 ? -0.409 19.275 8.053 1 98.97 88 LEU A N 1
ATOM 655 C CA . LEU A 1 88 ? -1.146 18.7 6.933 1 98.97 88 LEU A CA 1
ATOM 656 C C . LEU A 1 88 ? -1.944 17.479 7.378 1 98.97 88 LEU A C 1
ATOM 658 O O . LEU A 1 88 ? -1.379 16.524 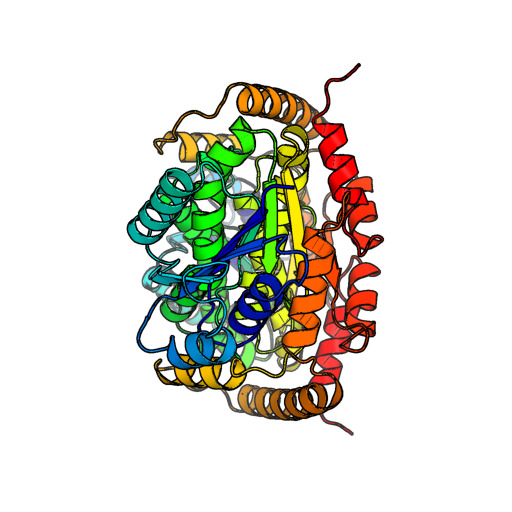7.917 1 98.97 88 LEU A O 1
ATOM 662 N N . PHE A 1 89 ? -3.228 17.515 7.271 1 98.95 89 PHE A N 1
ATOM 663 C CA . PHE A 1 89 ? -4.08 16.353 7.496 1 98.95 89 PHE A CA 1
ATOM 664 C C . PHE A 1 89 ? -4.639 15.829 6.178 1 98.95 89 PHE A C 1
ATOM 666 O O . PHE A 1 89 ? -5.633 16.349 5.668 1 98.95 89 PHE A O 1
ATOM 673 N N . ASN A 1 90 ? -3.986 14.844 5.631 1 98.92 90 ASN A N 1
ATOM 674 C CA . ASN A 1 90 ? -4.464 14.14 4.446 1 98.92 90 ASN A CA 1
ATOM 675 C C . ASN A 1 90 ? -5.658 13.246 4.768 1 98.92 90 ASN A C 1
ATOM 677 O O . ASN A 1 90 ? -5.495 12.168 5.343 1 98.92 90 ASN A O 1
ATOM 681 N N . ASN A 1 91 ? -6.807 13.643 4.23 1 98.47 91 ASN A N 1
ATOM 682 C CA . ASN A 1 91 ? -8.036 12.964 4.629 1 98.47 91 ASN A CA 1
ATOM 683 C C . ASN A 1 91 ? -8.881 12.578 3.419 1 98.47 91 ASN A C 1
ATOM 685 O O . ASN A 1 91 ? -9.73 11.689 3.507 1 98.47 91 ASN A O 1
ATOM 689 N N . ALA A 1 92 ? -8.661 13.264 2.264 1 97.92 92 ALA A N 1
ATOM 690 C CA . ALA A 1 92 ? -9.422 12.933 1.062 1 97.92 92 ALA A CA 1
ATOM 691 C C . ALA A 1 92 ? -9.288 11.453 0.719 1 97.92 92 ALA A C 1
ATOM 693 O O . ALA A 1 92 ? -8.196 10.886 0.803 1 97.92 92 ALA A O 1
ATOM 694 N N . GLY A 1 93 ? -10.397 10.834 0.415 1 96.33 93 GLY A N 1
ATOM 695 C CA . GLY A 1 93 ? -10.38 9.424 0.06 1 96.33 93 GLY A CA 1
ATOM 696 C C . GLY A 1 93 ? -11.737 8.9 -0.37 1 96.33 93 GLY A C 1
ATOM 697 O O . GLY A 1 93 ? -12.761 9.544 -0.133 1 96.33 93 GLY A O 1
ATOM 698 N N . ILE A 1 94 ? -11.704 7.769 -1.024 1 95.8 94 ILE A N 1
ATOM 699 C CA . ILE A 1 94 ? -12.917 7.068 -1.429 1 95.8 94 ILE A CA 1
ATOM 700 C C . ILE A 1 94 ? -12.803 5.589 -1.065 1 95.8 94 ILE A C 1
ATOM 702 O O . ILE A 1 94 ? -11.714 5.012 -1.117 1 95.8 94 ILE A O 1
ATOM 706 N N . GLY A 1 95 ? -13.918 5.044 -0.637 1 94.24 95 GLY A N 1
ATOM 707 C CA . GLY A 1 95 ? -13.997 3.633 -0.298 1 94.24 95 GLY A CA 1
ATOM 708 C C . GLY A 1 95 ? -14.657 2.795 -1.377 1 94.24 95 GLY A C 1
ATOM 709 O O . GLY A 1 95 ? -15.301 3.333 -2.28 1 94.24 95 GLY A O 1
ATOM 710 N N . LEU A 1 96 ? -14.504 1.494 -1.257 1 93.19 96 LEU A N 1
ATOM 711 C CA . LEU A 1 96 ? -15.124 0.576 -2.207 1 93.19 96 LEU A CA 1
ATOM 712 C C . LEU A 1 96 ? -15.258 -0.819 -1.606 1 93.19 96 LEU A C 1
ATOM 714 O O . LEU A 1 96 ? -14.284 -1.375 -1.094 1 93.19 96 LEU A O 1
ATOM 718 N N . TRP A 1 97 ? -16.447 -1.296 -1.605 1 92.77 97 TRP A N 1
ATOM 719 C CA . TRP A 1 97 ? -16.716 -2.719 -1.424 1 92.77 97 TRP A CA 1
ATOM 720 C C . TRP A 1 97 ? -16.984 -3.397 -2.764 1 92.77 97 TRP A C 1
ATOM 722 O O . TRP A 1 97 ? -17.936 -3.046 -3.465 1 92.77 97 TRP A O 1
ATOM 732 N N . ALA A 1 98 ? -16.155 -4.336 -3.113 1 94.69 98 ALA A N 1
ATOM 733 C CA . ALA A 1 98 ? -16.339 -4.976 -4.413 1 94.69 98 ALA A CA 1
ATOM 734 C C . ALA A 1 98 ? -15.52 -6.259 -4.513 1 94.69 98 ALA A C 1
ATOM 736 O O . ALA A 1 98 ? -14.566 -6.455 -3.757 1 94.69 98 ALA A O 1
ATOM 737 N N . ALA A 1 99 ? -16.029 -7.128 -5.343 1 95.57 99 ALA A N 1
ATOM 738 C CA . ALA A 1 99 ? -15.193 -8.252 -5.757 1 95.57 99 ALA A CA 1
ATOM 739 C C . ALA A 1 99 ? -14.031 -7.78 -6.626 1 95.57 99 ALA A C 1
ATOM 741 O O . ALA A 1 99 ? -14.224 -6.997 -7.56 1 95.57 99 ALA A O 1
ATOM 742 N N . LEU A 1 100 ? -12.872 -8.219 -6.334 1 96.37 100 LEU A N 1
ATOM 743 C CA . LEU A 1 100 ? -11.674 -7.718 -7 1 96.37 100 LEU A CA 1
ATOM 744 C C . LEU A 1 100 ? -11.724 -8.006 -8.497 1 96.37 100 LEU A C 1
ATOM 746 O O . LEU A 1 100 ? -11.343 -7.161 -9.309 1 96.37 100 LEU A O 1
ATOM 750 N N . GLU A 1 101 ? -12.191 -9.194 -8.878 1 93.56 101 GLU A N 1
ATOM 751 C CA . GLU A 1 101 ? -12.17 -9.634 -10.27 1 93.56 101 GLU A CA 1
ATOM 752 C C . GLU A 1 101 ? -13.135 -8.816 -11.123 1 93.56 101 GLU A C 1
ATOM 754 O O . GLU A 1 101 ? -13.059 -8.84 -12.353 1 93.56 101 GLU A O 1
ATOM 759 N N . CYS A 1 102 ? -13.998 -8.067 -10.439 1 92.65 102 CYS A N 1
ATOM 760 C CA . CYS A 1 102 ? -15.001 -7.3 -11.17 1 92.65 102 CYS A CA 1
ATOM 761 C C . CYS A 1 102 ? -14.631 -5.822 -11.217 1 92.65 102 CYS A C 1
ATOM 763 O O . CYS A 1 102 ? -15.316 -5.026 -11.86 1 92.65 102 CYS A O 1
ATOM 765 N N . THR A 1 103 ? -13.59 -5.442 -10.626 1 95.59 103 THR A N 1
ATOM 766 C CA . THR A 1 103 ? -13.181 -4.043 -10.578 1 95.59 103 THR A CA 1
ATOM 767 C C . THR A 1 103 ? -12.299 -3.696 -11.774 1 95.59 103 THR A C 1
ATOM 769 O O . THR A 1 103 ? -11.182 -4.204 -11.897 1 95.59 103 THR A O 1
ATOM 772 N N . PRO A 1 104 ? -12.758 -2.853 -12.643 1 96.14 104 PRO A N 1
ATOM 773 C CA . PRO A 1 104 ? -11.91 -2.466 -13.772 1 96.14 104 PRO A CA 1
ATOM 774 C C . PRO A 1 104 ? -10.613 -1.791 -13.331 1 96.14 104 PRO A C 1
ATOM 776 O O . PRO A 1 104 ? -10.61 -1.018 -12.37 1 96.14 104 PRO A O 1
ATOM 779 N N . ILE A 1 105 ? -9.581 -1.987 -14.103 1 97.32 105 ILE A N 1
ATOM 780 C CA . ILE A 1 105 ? -8.258 -1.47 -13.771 1 97.32 105 ILE A CA 1
ATOM 781 C C . ILE A 1 105 ? -8.3 0.056 -13.712 1 97.32 105 ILE A C 1
ATOM 783 O O . ILE A 1 105 ? -7.64 0.668 -12.869 1 97.32 105 ILE A O 1
ATOM 787 N N . ASP A 1 106 ? -9.041 0.646 -14.574 1 96.63 106 ASP A N 1
ATOM 788 C CA . ASP A 1 106 ? -9.131 2.103 -14.585 1 96.63 106 ASP A CA 1
ATOM 789 C C . ASP A 1 106 ? -9.791 2.623 -13.31 1 96.63 106 ASP A C 1
ATOM 791 O O . ASP A 1 106 ? -9.437 3.694 -12.813 1 96.63 106 ASP A O 1
ATOM 795 N N . MET A 1 107 ? -10.831 1.894 -12.869 1 97.06 107 MET A N 1
ATOM 796 C CA . MET A 1 107 ? -11.45 2.247 -11.595 1 97.06 107 MET A CA 1
ATOM 797 C C . MET A 1 107 ? -10.441 2.155 -10.455 1 97.06 107 MET A C 1
ATOM 799 O O . MET A 1 107 ? -10.41 3.019 -9.577 1 97.06 107 MET A O 1
ATOM 803 N N . ALA A 1 108 ? -9.638 1.146 -10.443 1 98.12 108 ALA A N 1
ATOM 804 C CA . ALA A 1 108 ? -8.586 0.983 -9.443 1 98.12 108 ALA A CA 1
ATOM 805 C C . ALA A 1 108 ? -7.606 2.152 -9.482 1 98.12 108 ALA A C 1
ATOM 807 O O . ALA A 1 108 ? -7.238 2.697 -8.439 1 98.12 108 ALA A O 1
ATOM 808 N N . LYS A 1 109 ? -7.213 2.495 -10.661 1 98.46 109 LYS A N 1
ATOM 809 C CA . LYS A 1 109 ? -6.278 3.604 -10.826 1 98.46 109 LYS A CA 1
ATOM 810 C C . LYS A 1 109 ? -6.883 4.912 -10.325 1 98.46 109 LYS A C 1
ATOM 812 O O . LYS A 1 109 ? -6.186 5.735 -9.728 1 98.46 109 LYS A O 1
ATOM 817 N N . GLU A 1 110 ? -8.126 5.085 -10.571 1 98.03 110 GLU A N 1
ATOM 818 C CA . GLU A 1 110 ? -8.801 6.278 -10.069 1 98.03 110 GLU A CA 1
ATOM 819 C C . GLU A 1 110 ? -8.789 6.318 -8.543 1 98.03 110 GLU A C 1
ATOM 821 O O . GLU A 1 110 ? -8.595 7.38 -7.947 1 98.03 110 GLU A O 1
ATOM 826 N N . MET A 1 111 ? -9.059 5.244 -7.927 1 98.14 111 MET A N 1
ATOM 827 C CA . MET A 1 111 ? -9.023 5.193 -6.468 1 98.14 111 MET A CA 1
ATOM 828 C C . MET A 1 111 ? -7.638 5.557 -5.945 1 98.14 111 MET A C 1
ATOM 830 O O . MET A 1 111 ? -7.514 6.308 -4.976 1 98.14 111 MET A O 1
ATOM 834 N N . TYR A 1 112 ? -6.587 5.011 -6.594 1 98.84 112 TYR A N 1
ATOM 835 C CA . TYR A 1 112 ? -5.225 5.33 -6.182 1 98.84 112 TYR A CA 1
ATOM 836 C C . TYR A 1 112 ? -4.924 6.809 -6.392 1 98.84 112 TYR A C 1
ATOM 838 O O . TYR A 1 112 ? -4.172 7.411 -5.622 1 98.84 112 TYR A O 1
ATOM 846 N N . GLU A 1 113 ? -5.493 7.351 -7.446 1 98.7 113 GLU A N 1
ATOM 847 C CA . GLU A 1 113 ? -5.298 8.774 -7.706 1 98.7 113 GLU A CA 1
ATOM 848 C C . GLU A 1 113 ? -5.766 9.62 -6.526 1 98.7 113 GLU A C 1
ATOM 850 O O . GLU A 1 113 ? -5.106 10.592 -6.152 1 98.7 113 GLU A O 1
ATOM 855 N N . VAL A 1 114 ? -6.811 9.253 -5.943 1 98.42 114 VAL A N 1
ATOM 856 C CA . VAL A 1 114 ? -7.387 10.018 -4.842 1 98.42 114 VAL A CA 1
ATOM 857 C C . VAL A 1 114 ? -6.707 9.629 -3.531 1 98.42 114 VAL A C 1
ATOM 859 O O . VAL A 1 114 ? -6.154 10.482 -2.834 1 98.42 114 VAL A O 1
ATOM 862 N N . ASN A 1 115 ? -6.695 8.346 -3.235 1 98.72 115 ASN A N 1
ATOM 863 C CA . ASN A 1 115 ? -6.37 7.859 -1.899 1 98.72 115 ASN A CA 1
ATOM 864 C C . ASN A 1 115 ? -4.869 7.92 -1.63 1 98.72 115 ASN A C 1
ATOM 866 O O . ASN A 1 115 ? -4.444 8.042 -0.479 1 98.72 115 ASN A O 1
ATOM 870 N N . PHE A 1 116 ? -4.101 7.756 -2.68 1 98.92 116 PHE A N 1
ATOM 871 C CA . PHE A 1 116 ? -2.666 7.653 -2.444 1 98.92 116 PHE A CA 1
ATOM 872 C C . PHE A 1 116 ? -1.924 8.814 -3.094 1 98.92 116 PHE A C 1
ATOM 874 O O . PHE A 1 116 ? -1.234 9.576 -2.414 1 98.92 116 PHE A O 1
ATOM 881 N N . PHE A 1 117 ? -2.073 8.983 -4.4 1 98.91 117 PHE A N 1
ATOM 882 C CA . PHE A 1 117 ? -1.31 10.007 -5.102 1 98.91 117 PHE A CA 1
ATOM 883 C C . PHE A 1 117 ? -1.743 11.401 -4.664 1 98.91 117 PHE A C 1
ATOM 885 O O . PHE A 1 117 ? -0.942 12.337 -4.671 1 98.91 117 PHE A O 1
ATOM 892 N N . GLY A 1 118 ? -3.015 11.539 -4.313 1 98.86 118 GLY A N 1
ATOM 893 C CA . GLY A 1 118 ? -3.45 12.798 -3.729 1 98.86 118 GLY A CA 1
ATOM 894 C C . GLY A 1 118 ? -2.681 13.172 -2.476 1 98.86 118 GLY A C 1
ATOM 895 O O . GLY A 1 118 ? -2.219 14.307 -2.34 1 98.86 118 GLY A O 1
ATOM 896 N N . ALA A 1 119 ? -2.519 12.218 -1.57 1 98.86 119 ALA A N 1
ATOM 897 C CA . ALA A 1 119 ? -1.739 12.437 -0.355 1 98.86 119 ALA A CA 1
ATOM 898 C C . ALA A 1 119 ? -0.271 12.694 -0.683 1 98.86 119 ALA A C 1
ATOM 900 O O . ALA A 1 119 ? 0.363 13.564 -0.082 1 98.86 119 ALA A O 1
ATOM 901 N N . LEU A 1 120 ? 0.254 11.927 -1.61 1 98.83 120 LEU A N 1
ATOM 902 C CA . LEU A 1 120 ? 1.647 12.085 -2.015 1 98.83 120 LEU A CA 1
ATOM 903 C C . LEU A 1 120 ? 1.909 13.499 -2.52 1 98.83 120 LEU A C 1
ATOM 905 O O . LEU A 1 120 ? 2.902 14.125 -2.142 1 98.83 120 LEU A O 1
ATOM 909 N N . ARG A 1 121 ? 1.026 14.014 -3.359 1 98.57 121 ARG A N 1
ATOM 910 C CA . ARG A 1 121 ? 1.154 15.363 -3.902 1 98.57 121 ARG A CA 1
ATOM 911 C C . ARG A 1 121 ? 1.213 16.4 -2.785 1 98.57 121 ARG A C 1
ATOM 913 O O . ARG A 1 121 ? 2.047 17.307 -2.816 1 98.57 121 ARG A O 1
ATOM 920 N N . LEU A 1 122 ? 0.362 16.217 -1.847 1 98.87 122 LEU A N 1
ATOM 921 C CA . LEU A 1 122 ? 0.281 17.187 -0.761 1 98.87 122 LEU A CA 1
ATOM 922 C C . LEU A 1 122 ? 1.515 17.108 0.132 1 98.87 122 LEU A C 1
ATOM 924 O O . LEU A 1 122 ? 2.062 18.137 0.534 1 98.87 122 LEU A O 1
ATOM 928 N N . ILE A 1 123 ? 1.954 15.918 0.403 1 98.87 123 ILE A N 1
ATOM 929 C CA . ILE A 1 123 ? 3.147 15.727 1.222 1 98.87 123 ILE A CA 1
ATOM 930 C C . ILE A 1 123 ? 4.346 16.389 0.548 1 98.87 123 ILE A C 1
ATOM 932 O O . ILE A 1 123 ? 5.065 17.17 1.176 1 98.87 123 ILE A O 1
ATOM 936 N N . GLN A 1 124 ? 4.514 16.109 -0.727 1 98.07 124 GLN A N 1
ATOM 937 C CA . GLN A 1 124 ? 5.645 16.666 -1.462 1 98.07 124 GLN A CA 1
ATOM 938 C C . GLN A 1 124 ? 5.569 18.189 -1.518 1 98.07 124 GLN A C 1
ATOM 940 O O . GLN A 1 124 ? 6.598 18.867 -1.529 1 98.07 124 GLN A O 1
ATOM 945 N N . SER A 1 125 ? 4.395 18.721 -1.544 1 98.02 125 SER A N 1
ATOM 946 C CA . SER A 1 125 ? 4.197 20.157 -1.707 1 98.02 125 SER A CA 1
ATOM 947 C C . SER A 1 125 ? 4.527 20.91 -0.422 1 98.02 125 SER A C 1
ATOM 949 O O . SER A 1 125 ? 5.002 22.046 -0.467 1 98.02 125 SER A O 1
ATOM 951 N N . VAL A 1 126 ? 4.311 20.303 0.737 1 98.43 126 VAL A N 1
ATOM 952 C CA . VAL A 1 126 ? 4.489 21.04 1.983 1 98.43 126 VAL A CA 1
ATOM 953 C C . VAL A 1 126 ? 5.876 20.759 2.557 1 98.43 126 VAL A C 1
ATOM 955 O O . VAL A 1 126 ? 6.394 21.541 3.358 1 98.43 126 VAL A O 1
ATOM 958 N N . MET A 1 127 ? 6.48 19.689 2.142 1 97.8 127 MET A N 1
ATOM 959 C CA . MET A 1 127 ? 7.692 19.151 2.754 1 97.8 127 MET A CA 1
ATOM 960 C C . MET A 1 127 ? 8.831 20.163 2.685 1 97.8 127 MET A C 1
ATOM 962 O O . MET A 1 127 ? 9.52 20.398 3.679 1 97.8 127 MET A O 1
ATOM 966 N N . PRO A 1 128 ? 9.066 20.808 1.509 1 96.51 128 PRO A N 1
ATOM 967 C CA . PRO A 1 128 ? 10.209 21.721 1.431 1 96.51 128 PRO A CA 1
ATOM 968 C C . PRO A 1 128 ? 10.119 22.868 2.435 1 96.51 128 PRO A C 1
ATOM 970 O O . PRO A 1 128 ? 11.106 23.187 3.103 1 96.51 128 PRO A O 1
ATOM 973 N N . SER A 1 129 ? 8.968 23.464 2.559 1 97.5 129 SER A N 1
ATOM 974 C CA . SER A 1 129 ? 8.807 24.575 3.492 1 97.5 129 SER A CA 1
ATOM 975 C C . SER A 1 129 ? 8.918 24.102 4.938 1 97.5 129 SER A C 1
ATOM 977 O O . SER A 1 129 ? 9.467 24.809 5.786 1 97.5 129 SER A O 1
ATOM 979 N N . MET A 1 130 ? 8.431 22.903 5.259 1 98.49 130 MET A N 1
ATOM 980 C CA . MET A 1 130 ? 8.547 22.34 6.602 1 98.49 130 MET A CA 1
ATOM 981 C C . MET A 1 130 ? 10.003 22.044 6.943 1 98.49 130 MET A C 1
ATOM 983 O O . MET A 1 130 ? 10.45 22.314 8.059 1 98.49 130 MET A O 1
ATOM 987 N N . LYS A 1 131 ? 10.7 21.504 5.988 1 98.03 131 LYS A N 1
ATOM 988 C CA . LYS A 1 131 ? 12.113 21.207 6.203 1 98.03 131 LYS A CA 1
ATOM 989 C C . LYS A 1 131 ? 12.912 22.484 6.446 1 98.03 131 LYS A C 1
ATOM 991 O O . LYS A 1 131 ? 13.747 22.538 7.352 1 98.03 131 LYS A O 1
ATOM 996 N N . ALA A 1 132 ? 12.616 23.476 5.648 1 97.51 132 ALA A N 1
ATOM 997 C CA . ALA A 1 132 ? 13.33 24.743 5.778 1 97.51 132 ALA A CA 1
ATOM 998 C C . ALA A 1 132 ? 13.108 25.358 7.157 1 97.51 132 ALA A C 1
ATOM 1000 O O . ALA A 1 132 ? 14.025 25.944 7.737 1 97.51 132 ALA A O 1
ATOM 1001 N N . ARG A 1 133 ? 11.969 25.169 7.724 1 97.66 133 ARG A N 1
ATOM 1002 C CA . ARG A 1 133 ? 11.624 25.776 9.006 1 97.66 133 ARG A CA 1
ATOM 1003 C C . ARG A 1 133 ? 11.901 24.816 10.158 1 97.66 133 ARG A C 1
ATOM 1005 O O . ARG A 1 133 ? 11.852 25.21 11.326 1 97.66 133 ARG A O 1
ATOM 1012 N N . GLN A 1 134 ? 12.189 23.59 9.849 1 98.18 134 GLN A N 1
ATOM 1013 C CA . GLN A 1 134 ? 12.43 22.548 10.842 1 98.18 134 GLN A CA 1
ATOM 1014 C C . GLN A 1 134 ? 11.238 22.399 11.783 1 98.18 134 GLN A C 1
ATOM 1016 O O . GLN A 1 134 ? 11.403 22.38 13.004 1 98.18 134 GLN A O 1
ATOM 1021 N N . SER A 1 135 ? 10.101 22.344 11.201 1 98.47 135 SER A N 1
ATOM 1022 C CA . SER A 1 135 ? 8.856 22.2 11.948 1 98.47 135 SER A CA 1
ATOM 1023 C C . SER A 1 135 ? 7.708 21.784 11.034 1 98.47 135 SER A C 1
ATOM 1025 O O . SER A 1 135 ? 7.587 22.284 9.913 1 98.47 135 SER A O 1
ATOM 1027 N N . GLY A 1 136 ? 6.906 20.868 11.494 1 98.65 136 GLY A N 1
ATOM 1028 C CA . GLY A 1 136 ? 5.746 20.408 10.748 1 98.65 136 GLY A CA 1
ATOM 1029 C C . GLY A 1 136 ? 5.192 19.091 11.259 1 98.65 136 GLY A C 1
ATOM 1030 O O . GLY A 1 136 ? 5.873 18.367 11.988 1 98.65 136 GLY A O 1
ATOM 1031 N N . HIS A 1 137 ? 3.969 18.859 10.96 1 98.92 137 HIS A N 1
ATOM 1032 C CA . HIS A 1 137 ? 3.301 17.611 11.313 1 98.92 137 HIS A CA 1
ATOM 1033 C C . HIS A 1 137 ? 2.426 17.111 10.168 1 98.92 137 HIS A C 1
ATOM 1035 O O . HIS A 1 137 ? 1.493 17.799 9.748 1 98.92 137 HIS A O 1
ATOM 1041 N N . ILE A 1 138 ? 2.776 15.988 9.619 1 98.93 138 ILE A N 1
ATOM 1042 C CA . ILE A 1 138 ? 2.005 15.351 8.556 1 98.93 138 ILE A CA 1
ATOM 1043 C C . ILE A 1 138 ? 1.169 14.213 9.136 1 98.93 138 ILE A C 1
ATOM 1045 O O . ILE A 1 138 ? 1.713 13.259 9.698 1 98.93 138 ILE A O 1
ATOM 1049 N N . ILE A 1 139 ? -0.108 14.35 9.056 1 98.96 139 ILE A N 1
ATOM 1050 C CA . ILE A 1 139 ? -1.048 13.342 9.534 1 98.96 139 ILE A CA 1
ATOM 1051 C C . ILE A 1 139 ? -1.8 12.735 8.351 1 98.96 139 ILE A C 1
ATOM 1053 O O . ILE A 1 139 ? -2.429 13.455 7.572 1 98.96 139 ILE A O 1
ATOM 1057 N N . ASN A 1 140 ? -1.699 11.462 8.169 1 98.92 140 ASN A N 1
ATOM 1058 C CA . ASN A 1 140 ? -2.433 10.746 7.131 1 98.92 140 ASN A CA 1
ATOM 1059 C C . ASN A 1 140 ? -3.595 9.947 7.715 1 98.92 140 ASN A C 1
ATOM 1061 O O . ASN A 1 140 ? -3.413 9.184 8.666 1 98.92 140 ASN A O 1
ATOM 1065 N N . ASN A 1 141 ? -4.78 10.194 7.153 1 98.59 141 ASN A N 1
ATOM 1066 C CA . ASN A 1 141 ? -5.948 9.403 7.527 1 98.59 141 ASN A CA 1
ATOM 1067 C C . ASN A 1 141 ? -5.951 8.045 6.831 1 98.59 141 ASN A C 1
ATOM 1069 O O . ASN A 1 141 ? -6.401 7.928 5.69 1 98.59 141 ASN A O 1
ATOM 1073 N N . SER A 1 142 ? -5.497 7.083 7.492 1 98.02 142 SER A N 1
ATOM 1074 C CA . SER A 1 142 ? -5.5 5.717 6.978 1 98.02 142 SER A CA 1
ATOM 1075 C C . SER A 1 142 ? -6.802 5 7.321 1 98.02 142 SER A C 1
ATOM 1077 O O . SER A 1 142 ? -7.888 5.492 7.007 1 98.02 142 SER A O 1
ATOM 1079 N N . SER A 1 143 ? -6.766 3.801 7.931 1 96.75 143 SER A N 1
ATOM 1080 C CA . SER A 1 143 ? -7.9 2.976 8.334 1 96.75 143 SER A CA 1
ATOM 1081 C C . SER A 1 143 ? -7.438 1.727 9.077 1 96.75 143 SER A C 1
ATOM 1083 O O . SER A 1 143 ? -6.273 1.336 8.981 1 96.75 143 SER A O 1
ATOM 1085 N N . HIS A 1 144 ? -8.359 1.246 9.881 1 95.38 144 HIS A N 1
ATOM 1086 C CA . HIS A 1 144 ? -8.144 -0.13 10.313 1 95.38 144 HIS A CA 1
ATOM 1087 C C . HIS A 1 144 ? -7.796 -1.031 9.132 1 95.38 144 HIS A C 1
ATOM 1089 O O . HIS A 1 144 ? -6.996 -1.959 9.268 1 95.38 144 HIS A O 1
ATOM 1095 N N . LEU A 1 145 ? -8.288 -0.717 7.976 1 96.41 145 LEU A N 1
ATOM 1096 C CA . LEU A 1 145 ? -8.085 -1.5 6.762 1 96.41 145 LEU A CA 1
ATOM 1097 C C . LEU A 1 145 ? -6.713 -1.221 6.159 1 96.41 145 LEU A C 1
ATOM 1099 O O . LEU A 1 145 ? -6.33 -1.84 5.163 1 96.41 145 LEU A O 1
ATOM 1103 N N . GLY A 1 146 ? -5.957 -0.349 6.753 1 96.96 146 GLY A N 1
ATOM 1104 C CA . GLY A 1 146 ? -4.55 -0.159 6.439 1 96.96 146 GLY A CA 1
ATOM 1105 C C . GLY A 1 146 ? -3.63 -1.027 7.277 1 96.96 146 GLY A C 1
ATOM 1106 O O . GLY A 1 146 ? -2.419 -1.06 7.046 1 96.96 146 GLY A O 1
ATOM 1107 N N . ILE A 1 147 ? -4.24 -1.742 8.225 1 94.35 147 ILE A N 1
ATOM 1108 C CA . ILE A 1 147 ? -3.524 -2.635 9.129 1 94.35 147 ILE A CA 1
ATOM 1109 C C . ILE A 1 147 ? -3.825 -4.087 8.766 1 94.35 147 ILE A C 1
ATOM 1111 O O . ILE A 1 147 ? -2.907 -4.891 8.587 1 94.35 147 ILE A O 1
ATOM 1115 N N . VAL A 1 148 ? -5.093 -4.346 8.6 1 95.04 148 VAL A N 1
ATOM 1116 C CA . VAL A 1 148 ? -5.558 -5.702 8.325 1 95.04 148 VAL A CA 1
ATOM 1117 C C . VAL A 1 148 ? -6.315 -5.73 6.999 1 95.04 148 VAL A C 1
ATOM 1119 O O . VAL A 1 148 ? -7.279 -4.985 6.811 1 95.04 148 VAL A O 1
ATOM 1122 N N . GLY A 1 149 ? -5.883 -6.611 6.088 1 96.27 149 GLY A N 1
ATOM 1123 C CA . GLY A 1 149 ? -6.64 -6.83 4.866 1 96.27 149 GLY A CA 1
ATOM 1124 C C . GLY A 1 149 ? -7.995 -7.467 5.109 1 96.27 149 GLY A C 1
ATOM 1125 O O . GLY A 1 149 ? -8.098 -8.468 5.821 1 96.27 149 GLY A O 1
ATOM 1126 N N . THR A 1 150 ? -9.049 -6.896 4.523 1 96 150 THR A N 1
ATOM 1127 C CA . THR A 1 150 ? -10.42 -7.333 4.76 1 96 150 THR A CA 1
ATOM 1128 C C . THR A 1 150 ? -11.085 -7.759 3.454 1 96 150 THR A C 1
ATOM 1130 O O . THR A 1 150 ? -11.002 -7.051 2.449 1 96 150 THR A O 1
ATOM 1133 N N . PRO A 1 151 ? -11.801 -8.867 3.47 1 97.22 151 PRO A N 1
ATOM 1134 C CA . PRO A 1 151 ? -12.486 -9.346 2.268 1 97.22 151 PRO A CA 1
ATOM 1135 C C . PRO A 1 151 ? -13.362 -8.275 1.621 1 97.22 151 PRO A C 1
ATOM 1137 O O . PRO A 1 151 ? -13.986 -7.476 2.323 1 97.22 151 PRO A O 1
ATOM 1140 N N . PHE A 1 152 ? -13.337 -8.191 0.272 1 96.95 152 PHE A N 1
ATOM 1141 C CA . PHE A 1 152 ? -14.176 -7.36 -0.582 1 96.95 152 PHE A CA 1
ATOM 1142 C C . PHE A 1 152 ? -13.828 -5.886 -0.414 1 96.95 152 PHE A C 1
ATOM 1144 O O . PHE A 1 152 ? -14.571 -5.012 -0.865 1 96.95 152 PHE A O 1
ATOM 1151 N N . ASN A 1 153 ? -12.712 -5.635 0.283 1 96.82 153 ASN A N 1
ATOM 1152 C CA . ASN A 1 153 ? -12.116 -4.307 0.379 1 96.82 153 ASN A CA 1
ATOM 1153 C C . ASN A 1 153 ? -10.698 -4.287 -0.184 1 96.82 153 ASN A C 1
ATOM 1155 O O . ASN A 1 153 ? -9.89 -3.435 0.189 1 96.82 153 ASN A O 1
ATOM 1159 N N . ALA A 1 154 ? -10.383 -5.203 -1.005 1 98.4 154 ALA A N 1
ATOM 1160 C CA . ALA A 1 154 ? -8.999 -5.467 -1.389 1 98.4 154 ALA A CA 1
ATOM 1161 C C . ALA A 1 154 ? -8.341 -4.216 -1.966 1 98.4 154 ALA A C 1
ATOM 1163 O O . ALA A 1 154 ? -7.219 -3.869 -1.592 1 98.4 154 ALA A O 1
ATOM 1164 N N . LEU A 1 155 ? -9.006 -3.574 -2.891 1 98.27 155 LEU A N 1
ATOM 1165 C CA . LEU A 1 155 ? -8.416 -2.39 -3.506 1 98.27 155 LEU A CA 1
ATOM 1166 C C . LEU A 1 155 ? -8.3 -1.253 -2.496 1 98.27 155 LEU A C 1
ATOM 1168 O O . LEU A 1 155 ? -7.268 -0.582 -2.426 1 98.27 155 LEU A O 1
ATOM 1172 N N . TYR A 1 156 ? -9.322 -1.034 -1.765 1 97.97 156 TYR A N 1
ATOM 1173 C CA . TYR A 1 156 ? -9.28 -0.008 -0.73 1 97.97 156 TYR A CA 1
ATOM 1174 C C . TYR A 1 156 ? -8.175 -0.297 0.28 1 97.97 156 TYR A C 1
ATOM 1176 O O . TYR A 1 156 ? -7.382 0.588 0.612 1 97.97 156 TYR A O 1
ATOM 1184 N N . CYS A 1 157 ? -8.106 -1.531 0.793 1 98.53 157 CYS A N 1
ATOM 1185 C CA . CYS A 1 157 ? -7.04 -1.931 1.704 1 98.53 157 CYS A CA 1
ATOM 1186 C C . CYS A 1 157 ? -5.671 -1.618 1.113 1 98.53 157 CYS A C 1
ATOM 1188 O O . CYS A 1 157 ? -4.802 -1.076 1.799 1 98.53 157 CYS A O 1
ATOM 1190 N N . SER A 1 158 ? -5.512 -1.976 -0.126 1 98.85 158 SER A N 1
ATOM 1191 C CA . SER A 1 158 ? -4.208 -1.777 -0.749 1 98.85 158 SER A CA 1
ATOM 1192 C C . SER A 1 158 ? -3.802 -0.307 -0.725 1 98.85 158 SER A C 1
ATOM 1194 O O . SER A 1 158 ? -2.63 0.016 -0.522 1 98.85 158 SER A O 1
ATOM 1196 N N . THR A 1 159 ? -4.719 0.629 -0.958 1 98.86 159 THR A N 1
ATOM 1197 C CA . THR A 1 159 ? -4.39 2.05 -0.932 1 98.86 159 THR A CA 1
ATOM 1198 C C . THR A 1 159 ? -3.993 2.487 0.475 1 98.86 159 THR A C 1
ATOM 1200 O O . THR A 1 159 ? -3.078 3.295 0.645 1 98.86 159 THR A O 1
ATOM 1203 N N . LYS A 1 160 ? -4.688 1.991 1.434 1 98.83 160 LYS A N 1
ATOM 1204 C CA . LYS A 1 160 ? -4.398 2.384 2.81 1 98.83 160 LYS A CA 1
ATOM 1205 C C . LYS A 1 160 ? -3.103 1.744 3.304 1 98.83 160 LYS A C 1
ATOM 1207 O O . LYS A 1 160 ? -2.33 2.374 4.028 1 98.83 160 LYS A O 1
ATOM 1212 N N . PHE A 1 161 ? -2.821 0.507 2.869 1 98.79 161 PHE A N 1
ATOM 1213 C CA . PHE A 1 161 ? -1.516 -0.089 3.129 1 98.79 161 PHE A CA 1
ATOM 1214 C C . PHE A 1 161 ? -0.406 0.745 2.499 1 98.79 161 PHE A C 1
ATOM 1216 O O . PHE A 1 161 ? 0.649 0.942 3.106 1 98.79 161 PHE A O 1
ATOM 1223 N N . ALA A 1 162 ? -0.653 1.158 1.302 1 98.91 162 ALA A N 1
ATOM 1224 C CA . ALA A 1 162 ? 0.335 1.991 0.621 1 98.91 162 ALA A CA 1
ATOM 1225 C C . ALA A 1 162 ? 0.636 3.253 1.425 1 98.91 162 ALA A C 1
ATOM 1227 O O . ALA A 1 162 ? 1.798 3.64 1.572 1 98.91 162 ALA A O 1
ATOM 1228 N N . LEU A 1 163 ? -0.379 3.861 1.929 1 98.85 163 LEU A N 1
ATOM 1229 C CA . LEU A 1 163 ? -0.226 5.067 2.736 1 98.85 163 LEU A CA 1
ATOM 1230 C C . LEU A 1 163 ? 0.547 4.77 4.017 1 98.85 163 LEU A C 1
ATOM 1232 O O . LEU A 1 163 ? 1.37 5.579 4.452 1 98.85 163 LEU A O 1
ATOM 1236 N N . GLU A 1 164 ? 0.258 3.633 4.642 1 98.52 164 GLU A N 1
ATOM 1237 C CA . GLU A 1 164 ? 0.99 3.192 5.826 1 98.52 164 GLU A CA 1
ATOM 1238 C C . GLU A 1 164 ? 2.481 3.049 5.531 1 98.52 164 GLU A C 1
ATOM 1240 O O . GLU A 1 164 ? 3.319 3.557 6.279 1 98.52 164 GLU A O 1
ATOM 1245 N N . GLY A 1 165 ? 2.782 2.356 4.458 1 98.43 165 GLY A N 1
ATOM 1246 C CA . GLY A 1 165 ? 4.173 2.146 4.089 1 98.43 165 GLY A CA 1
ATOM 1247 C C . GLY A 1 165 ? 4.907 3.435 3.772 1 98.43 165 GLY A C 1
ATOM 1248 O O . GLY A 1 165 ? 6.054 3.621 4.186 1 98.43 165 GLY A O 1
ATOM 1249 N N . LEU A 1 166 ? 4.251 4.322 3.069 1 98.84 166 LEU A N 1
ATOM 1250 C CA . LEU A 1 166 ? 4.821 5.621 2.733 1 98.84 166 LEU A CA 1
ATOM 1251 C C . LEU A 1 166 ? 5.156 6.41 3.995 1 98.84 166 LEU A C 1
ATOM 1253 O O . LEU A 1 166 ? 6.268 6.925 4.133 1 98.84 166 LEU A O 1
ATOM 1257 N N . THR A 1 167 ? 4.206 6.484 4.885 1 98.83 167 THR A N 1
ATOM 1258 C CA . THR A 1 167 ? 4.349 7.292 6.091 1 98.83 167 THR A CA 1
ATOM 1259 C C . THR A 1 167 ? 5.441 6.726 6.995 1 98.83 167 THR A C 1
ATOM 1261 O O . THR A 1 167 ? 6.275 7.473 7.511 1 98.83 167 THR A O 1
ATOM 1264 N N . GLU A 1 168 ? 5.434 5.454 7.157 1 98.07 168 GLU A N 1
ATOM 1265 C CA . GLU A 1 168 ? 6.439 4.792 7.983 1 98.07 168 GLU A CA 1
ATOM 1266 C C . GLU A 1 168 ? 7.842 5.01 7.426 1 98.07 168 GLU A C 1
ATOM 1268 O O . GLU A 1 168 ? 8.806 5.127 8.186 1 98.07 168 GLU A O 1
ATOM 1273 N N . ALA A 1 169 ? 7.971 5.053 6.136 1 98.25 169 ALA A N 1
ATOM 1274 C CA . ALA A 1 169 ? 9.275 5.144 5.484 1 98.25 169 ALA A CA 1
ATOM 1275 C C . ALA A 1 169 ? 9.842 6.557 5.586 1 98.25 169 ALA A C 1
ATOM 1277 O O . ALA A 1 169 ? 11.06 6.741 5.652 1 98.25 169 ALA A O 1
ATOM 1278 N N . ILE A 1 170 ? 8.985 7.546 5.644 1 98.57 170 ILE A N 1
ATOM 1279 C CA . ILE A 1 170 ? 9.518 8.903 5.593 1 98.57 170 ILE A CA 1
ATOM 1280 C C . ILE A 1 170 ? 9.665 9.452 7.01 1 98.57 170 ILE A C 1
ATOM 1282 O O . ILE A 1 170 ? 10.435 10.387 7.244 1 98.57 170 ILE A O 1
ATOM 1286 N N . ALA A 1 171 ? 8.981 8.89 8.011 1 98.65 171 ALA A N 1
ATOM 1287 C CA . ALA A 1 171 ? 8.922 9.425 9.369 1 98.65 171 ALA A CA 1
ATOM 1288 C C . ALA A 1 171 ? 10.319 9.551 9.97 1 98.65 171 ALA A C 1
ATOM 1290 O O . ALA A 1 171 ? 10.69 10.612 10.476 1 98.65 171 ALA A O 1
ATOM 1291 N N . PRO A 1 172 ? 11.171 8.501 9.858 1 97.69 172 PRO A N 1
ATOM 1292 C CA . PRO A 1 172 ? 12.497 8.612 10.472 1 97.69 172 PRO A CA 1
ATOM 1293 C C . PRO A 1 172 ? 13.335 9.735 9.864 1 97.69 172 PRO A C 1
ATOM 1295 O O . PRO A 1 172 ? 14.042 10.443 10.585 1 97.69 172 PRO A O 1
ATOM 1298 N N . THR A 1 173 ? 13.303 9.92 8.556 1 97.8 173 THR A N 1
ATOM 1299 C CA . THR A 1 173 ? 14.063 10.963 7.875 1 97.8 173 THR A CA 1
ATOM 1300 C C . THR A 1 173 ? 13.564 12.347 8.281 1 97.8 173 THR A C 1
ATOM 1302 O O . THR A 1 173 ? 14.363 13.247 8.549 1 97.8 173 THR A O 1
ATOM 1305 N N . LEU A 1 174 ? 12.265 12.489 8.367 1 98.25 174 LEU A N 1
ATOM 1306 C CA . LEU A 1 174 ? 11.667 13.794 8.627 1 98.25 174 LEU A CA 1
ATOM 1307 C C . LEU A 1 174 ? 11.907 14.223 10.071 1 98.25 174 LEU A C 1
ATOM 1309 O O . LEU A 1 174 ? 11.946 15.419 10.369 1 98.25 174 LEU A O 1
ATOM 1313 N N . LEU A 1 175 ? 12.144 13.257 10.923 1 97.79 175 LEU A N 1
ATOM 1314 C CA . LEU A 1 175 ? 12.455 13.587 12.31 1 97.79 175 LEU A CA 1
ATOM 1315 C C . LEU A 1 175 ? 13.766 14.36 12.403 1 97.79 175 LEU A C 1
ATOM 1317 O O . LEU A 1 175 ? 13.951 15.169 13.316 1 97.79 175 LEU A O 1
ATOM 1321 N N . HIS A 1 176 ? 14.644 14.145 11.497 1 97.25 176 HIS A N 1
ATOM 1322 C CA . HIS A 1 176 ? 15.898 14.889 11.46 1 97.25 176 HIS A CA 1
ATOM 1323 C C . HIS A 1 176 ? 15.662 16.349 11.09 1 97.25 176 HIS A C 1
ATOM 1325 O O . HIS A 1 176 ? 16.554 17.186 11.249 1 97.25 176 HIS A O 1
ATOM 1331 N N . PHE A 1 177 ? 14.452 16.65 10.621 1 97.96 177 PHE A N 1
ATOM 1332 C CA . PHE A 1 177 ? 14.057 18.017 10.3 1 97.96 177 PHE A CA 1
ATOM 1333 C C . PHE A 1 177 ? 13.013 18.525 11.287 1 97.96 177 PHE A C 1
ATOM 1335 O O . PHE A 1 177 ? 12.347 19.531 11.033 1 97.96 177 PHE A O 1
ATOM 1342 N N . ASN A 1 178 ? 12.789 17.75 12.362 1 98.12 178 ASN A N 1
ATOM 1343 C CA . ASN A 1 178 ? 11.802 18.086 13.382 1 98.12 178 ASN A CA 1
ATOM 1344 C C . ASN A 1 178 ? 10.389 18.113 12.808 1 98.12 178 ASN A C 1
ATOM 1346 O O . ASN A 1 178 ? 9.589 18.984 13.156 1 98.12 178 ASN A O 1
ATOM 1350 N N . ILE A 1 179 ? 10.153 17.339 11.812 1 98.66 179 ILE A N 1
ATOM 1351 C CA . ILE A 1 179 ? 8.823 17.127 11.251 1 98.66 179 ILE A CA 1
ATOM 1352 C C . ILE A 1 179 ? 8.264 15.792 11.737 1 98.66 179 ILE A C 1
ATOM 1354 O O . ILE A 1 179 ? 8.936 14.761 11.647 1 98.66 179 ILE A O 1
ATOM 1358 N N . LYS A 1 180 ? 7.064 15.805 12.27 1 98.7 180 LYS A N 1
ATOM 1359 C CA . LYS A 1 180 ? 6.409 14.611 12.797 1 98.7 180 LYS A CA 1
ATOM 1360 C C . LYS A 1 180 ? 5.479 13.991 11.759 1 98.7 180 LYS A C 1
ATOM 1362 O O . LYS A 1 180 ? 4.972 14.687 10.877 1 98.7 180 LYS A O 1
ATOM 1367 N N . CYS A 1 181 ? 5.32 12.696 11.835 1 98.84 181 CYS A N 1
ATOM 1368 C CA . CYS A 1 181 ? 4.356 11.965 11.019 1 98.84 181 CYS A CA 1
ATOM 1369 C C . CYS A 1 181 ? 3.445 11.106 11.888 1 98.84 181 CYS A C 1
ATOM 1371 O O . CYS A 1 181 ? 3.899 10.501 12.861 1 98.84 181 CYS A O 1
ATOM 1373 N N . SER A 1 182 ? 2.173 11.115 11.568 1 98.89 182 SER A N 1
ATOM 1374 C CA . SER A 1 182 ? 1.209 10.284 12.281 1 98.89 182 SER A CA 1
ATOM 1375 C C . SER A 1 182 ? 0.212 9.645 11.32 1 98.89 182 SER A C 1
ATOM 1377 O O . SER A 1 182 ? -0.068 10.194 10.252 1 98.89 182 SER A O 1
ATOM 1379 N N . LEU A 1 183 ? -0.256 8.504 11.713 1 98.76 183 LEU A N 1
ATOM 1380 C CA . LEU A 1 183 ? -1.317 7.763 11.039 1 98.76 183 LEU A CA 1
ATOM 1381 C C . LEU A 1 183 ? -2.545 7.635 11.934 1 98.76 183 LEU A C 1
ATOM 1383 O O . LEU A 1 183 ? -2.441 7.181 13.076 1 98.76 183 LEU A O 1
ATOM 1387 N N . VAL A 1 184 ? -3.659 8.078 11.413 1 98.69 184 VAL A N 1
ATOM 1388 C CA . VAL A 1 184 ? -4.937 7.835 12.074 1 98.69 184 VAL A CA 1
ATOM 1389 C C . VAL A 1 184 ? -5.594 6.588 11.488 1 98.69 184 VAL A C 1
ATOM 1391 O O . VAL A 1 184 ? -5.959 6.565 10.31 1 98.69 184 VAL A O 1
ATOM 1394 N N . GLU A 1 185 ? -5.704 5.601 12.253 1 97.48 185 GLU A N 1
ATOM 1395 C CA . GLU A 1 185 ? -6.248 4.312 11.835 1 97.48 185 GLU A CA 1
ATOM 1396 C C . GLU A 1 185 ? -7.652 4.099 12.393 1 97.48 185 GLU A C 1
ATOM 1398 O O . GLU A 1 185 ? -7.829 3.401 13.393 1 97.48 185 GLU A O 1
ATOM 1403 N N . GLU A 1 186 ? -8.602 4.64 11.654 1 96.57 186 GLU A N 1
ATOM 1404 C CA . GLU A 1 186 ? -9.977 4.616 12.144 1 96.57 186 GLU A CA 1
ATOM 1405 C C . GLU A 1 186 ? -10.673 3.311 11.771 1 96.57 186 GLU A C 1
ATOM 1407 O O . GLU A 1 186 ? -10.332 2.685 10.765 1 96.57 186 GLU A O 1
ATOM 1412 N N . GLY A 1 187 ? -11.604 2.877 12.597 1 93.59 187 GLY A N 1
ATOM 1413 C CA . GLY A 1 187 ? -12.587 1.879 12.206 1 93.59 187 GLY A CA 1
ATOM 1414 C C . GLY A 1 187 ? -13.776 2.469 11.471 1 93.59 187 GLY A C 1
ATOM 1415 O O . GLY A 1 187 ? -13.655 3.506 10.816 1 93.59 187 GLY A O 1
ATOM 1416 N N . PRO A 1 188 ? -14.883 1.798 11.526 1 92.52 188 PRO A N 1
ATOM 1417 C CA . PRO A 1 188 ? -16.075 2.378 10.904 1 92.52 188 PRO A CA 1
ATOM 1418 C C . PRO A 1 188 ? -16.477 3.712 11.528 1 92.52 188 PRO A C 1
ATOM 1420 O O . PRO A 1 188 ? -16.45 3.858 12.753 1 92.52 188 PRO A O 1
ATOM 1423 N N . VAL A 1 189 ? -16.682 4.629 10.667 1 93.34 189 VAL A N 1
ATOM 1424 C CA . VAL A 1 189 ? -17.124 5.952 11.098 1 93.34 189 VAL A CA 1
ATOM 1425 C C . VAL A 1 189 ? -18.482 6.271 10.478 1 93.34 189 VAL A C 1
ATOM 1427 O O . VAL A 1 189 ? -18.686 6.072 9.278 1 93.34 189 VAL A O 1
ATOM 1430 N N . ALA A 1 190 ? -19.388 6.678 11.349 1 89.85 190 ALA A N 1
ATOM 1431 C CA . ALA A 1 190 ? -20.722 7.044 10.88 1 89.85 190 ALA A CA 1
ATOM 1432 C C . ALA A 1 190 ? -20.679 8.318 10.041 1 89.85 190 ALA A C 1
ATOM 1434 O O . ALA A 1 190 ? -20.768 9.425 10.577 1 89.85 190 ALA A O 1
ATOM 1435 N N . THR A 1 191 ? -20.461 8.172 8.802 1 86.39 191 THR A N 1
ATOM 1436 C CA . THR A 1 191 ? -20.357 9.273 7.85 1 86.39 191 THR A CA 1
ATOM 1437 C C . THR A 1 191 ? -21.132 8.96 6.574 1 86.39 191 THR A C 1
ATOM 1439 O O . THR A 1 191 ? -21.729 7.889 6.451 1 86.39 191 THR A O 1
ATOM 1442 N N . ALA A 1 192 ? -21.116 9.885 5.808 1 79.11 192 ALA A N 1
ATOM 1443 C CA . ALA A 1 192 ? -21.731 9.676 4.499 1 79.11 192 ALA A CA 1
ATOM 1444 C C . ALA A 1 192 ? -20.82 8.857 3.589 1 79.11 192 ALA A C 1
ATOM 1446 O O . ALA A 1 192 ? -21.127 8.656 2.412 1 79.11 192 ALA A O 1
ATOM 1447 N N . ALA A 1 193 ? -19.783 8.378 4.157 1 79.6 193 ALA A N 1
ATOM 1448 C CA . ALA A 1 193 ? -18.752 7.704 3.371 1 79.6 193 ALA A CA 1
ATOM 1449 C C . ALA A 1 193 ? -19.325 6.494 2.638 1 79.6 193 ALA A C 1
ATOM 1451 O O . ALA A 1 193 ? -18.992 6.249 1.477 1 79.6 193 ALA A O 1
ATOM 1452 N N . LEU A 1 194 ? -20.165 5.756 3.336 1 80.22 194 LEU A N 1
ATOM 1453 C CA . LEU A 1 194 ? -20.751 4.571 2.719 1 80.22 194 LEU A CA 1
ATOM 1454 C C . LEU A 1 194 ? -21.618 4.953 1.524 1 80.22 194 LEU A C 1
ATOM 1456 O O . LEU A 1 194 ? -21.557 4.307 0.475 1 80.22 194 LEU A O 1
ATOM 1460 N N . ILE A 1 195 ? -22.344 6.012 1.751 1 82.56 195 ILE A N 1
ATOM 1461 C CA . ILE A 1 195 ? -23.212 6.488 0.68 1 82.56 195 ILE A CA 1
ATOM 1462 C C . ILE A 1 195 ? -22.363 7.005 -0.48 1 82.56 195 ILE A C 1
ATOM 1464 O O . ILE A 1 195 ? -22.632 6.691 -1.642 1 82.56 195 ILE A O 1
ATOM 1468 N N . ASN A 1 196 ? -21.372 7.761 -0.167 1 87.23 196 ASN A N 1
ATOM 1469 C CA . ASN A 1 196 ? -20.481 8.305 -1.187 1 87.23 196 ASN A CA 1
ATOM 1470 C C . ASN A 1 196 ? -19.778 7.198 -1.966 1 87.23 196 ASN A C 1
ATOM 1472 O O . ASN A 1 196 ? -19.645 7.281 -3.189 1 87.23 196 ASN A O 1
ATOM 1476 N N . SER A 1 197 ? -19.389 6.192 -1.261 1 87.06 197 SER A N 1
ATOM 1477 C CA . SER A 1 197 ? -18.726 5.052 -1.886 1 87.06 1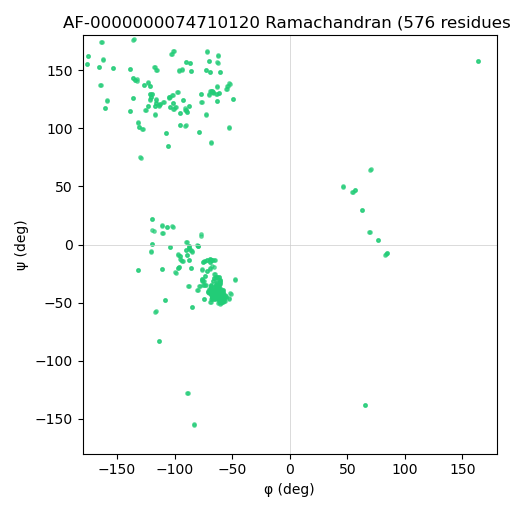97 SER A CA 1
ATOM 1478 C C . SER A 1 197 ? -19.661 4.327 -2.848 1 87.06 197 SER A C 1
ATOM 1480 O O . SER A 1 197 ? -19.253 3.94 -3.945 1 87.06 197 SER A O 1
ATOM 1482 N N . ARG A 1 198 ? -20.9 4.126 -2.424 1 86.16 198 ARG A N 1
ATOM 1483 C CA . ARG A 1 198 ? -21.892 3.461 -3.261 1 86.16 198 ARG A CA 1
ATOM 1484 C C . ARG A 1 198 ? -22.164 4.263 -4.529 1 86.16 198 ARG A C 1
ATOM 1486 O O . ARG A 1 198 ? -22.292 3.693 -5.615 1 86.16 198 ARG A O 1
ATOM 1493 N N . ASN A 1 199 ? -22.227 5.581 -4.309 1 89.55 199 ASN A N 1
ATOM 1494 C CA . ASN A 1 199 ? -22.464 6.45 -5.457 1 89.55 199 ASN A CA 1
ATOM 1495 C C . ASN A 1 199 ? -21.311 6.389 -6.454 1 89.55 199 ASN A C 1
ATOM 1497 O O . ASN A 1 199 ? -21.534 6.355 -7.666 1 89.55 199 ASN A O 1
ATOM 1501 N N . TRP A 1 200 ? -20.175 6.396 -5.917 1 91.13 200 TRP A N 1
ATOM 1502 C CA . TRP A 1 200 ? -19.005 6.325 -6.786 1 91.13 200 TRP A CA 1
ATOM 1503 C C . TRP A 1 200 ? -18.971 5.004 -7.546 1 91.13 200 TRP A C 1
ATOM 1505 O O . TRP A 1 200 ? -18.774 4.986 -8.764 1 91.13 200 TRP A O 1
ATOM 1515 N N . ALA A 1 201 ? -19.2 3.951 -6.852 1 90.34 201 ALA A N 1
ATOM 1516 C CA . ALA A 1 201 ? -19.193 2.628 -7.471 1 90.34 201 ALA A CA 1
ATOM 1517 C C . ALA A 1 201 ? -20.247 2.531 -8.57 1 90.34 201 ALA A C 1
ATOM 1519 O O . ALA A 1 201 ? -20.006 1.927 -9.618 1 90.34 201 ALA A O 1
ATOM 1520 N N . SER A 1 202 ? -21.373 3.137 -8.333 1 90.7 202 SER A N 1
ATOM 1521 C CA . SER A 1 202 ? -22.492 3.066 -9.267 1 90.7 202 SER A CA 1
ATOM 1522 C C . SER A 1 202 ? -22.189 3.832 -10.551 1 90.7 202 SER A C 1
ATOM 1524 O O . SER A 1 202 ? -22.854 3.633 -11.57 1 90.7 202 SER A O 1
ATOM 1526 N N . SER A 1 203 ? -21.287 4.699 -10.438 1 91.93 203 SER A N 1
ATOM 1527 C CA . SER A 1 203 ? -20.944 5.49 -11.615 1 91.93 203 SER A CA 1
ATOM 1528 C C . SER A 1 203 ? -20.023 4.716 -12.553 1 91.93 203 SER A C 1
ATOM 1530 O O . SER A 1 203 ? -19.669 5.205 -13.627 1 91.93 203 SER A O 1
ATOM 1532 N N . HIS A 1 204 ? -19.677 3.49 -12.141 1 92.65 204 HIS A N 1
ATOM 1533 C CA . HIS A 1 204 ? -18.829 2.633 -12.962 1 92.65 204 HIS A CA 1
ATOM 1534 C C . HIS A 1 204 ? -19.581 1.388 -13.418 1 92.65 204 HIS A C 1
ATOM 1536 O O . HIS A 1 204 ? -20.515 0.941 -12.749 1 92.65 204 HIS A O 1
ATOM 1542 N N . ASP A 1 205 ? -19.201 0.914 -14.555 1 90.42 205 ASP A N 1
ATOM 1543 C CA . ASP A 1 205 ? -19.733 -0.35 -15.053 1 90.42 205 ASP A CA 1
ATOM 1544 C C . ASP A 1 205 ? -18.877 -1.527 -14.59 1 90.42 205 ASP A C 1
ATOM 1546 O O . ASP A 1 205 ? -17.805 -1.777 -15.144 1 90.42 205 ASP A O 1
ATOM 1550 N N . MET A 1 206 ? -19.356 -2.218 -13.608 1 91.91 206 MET A N 1
ATOM 1551 C CA . MET A 1 206 ? -18.635 -3.383 -13.104 1 91.91 206 MET A CA 1
ATOM 1552 C C . MET A 1 206 ? -19.3 -4.676 -13.564 1 91.91 206 MET A C 1
ATOM 1554 O O . MET A 1 206 ? -20.515 -4.835 -13.433 1 91.91 206 MET A O 1
ATOM 1558 N N . PRO A 1 207 ? -18.527 -5.52 -14.156 1 91.44 207 PRO A N 1
ATOM 1559 C CA . PRO A 1 207 ? -19.103 -6.806 -14.559 1 91.44 207 PRO A CA 1
ATOM 1560 C C . PRO A 1 207 ? -19.594 -7.63 -13.371 1 91.44 207 PRO A C 1
ATOM 1562 O O . PRO A 1 207 ? -19.155 -7.41 -12.239 1 91.44 207 PRO A O 1
ATOM 1565 N N . PRO A 1 208 ? -20.526 -8.52 -13.679 1 89.28 208 PRO A N 1
ATOM 1566 C CA . PRO A 1 208 ? -21.007 -9.385 -12.6 1 89.28 208 PRO A CA 1
ATOM 1567 C C . PRO A 1 208 ? -19.962 -10.403 -12.149 1 89.28 208 PRO A C 1
ATOM 1569 O O . PRO A 1 208 ? -19.046 -10.73 -12.907 1 89.28 208 PRO A O 1
ATOM 1572 N N . THR A 1 209 ? -20.138 -10.864 -10.955 1 91.26 209 THR A N 1
ATOM 1573 C CA . THR A 1 209 ? -19.272 -11.902 -10.407 1 91.26 209 THR A CA 1
ATOM 1574 C C . THR A 1 209 ? -19.97 -13.258 -10.432 1 91.26 209 THR A C 1
ATOM 1576 O O . THR A 1 209 ? -21.161 -13.343 -10.737 1 91.26 209 THR A O 1
ATOM 1579 N N . ASP A 1 210 ? -19.195 -14.296 -10.284 1 95.47 210 ASP A N 1
ATOM 1580 C CA . ASP A 1 210 ? -19.79 -15.627 -10.209 1 95.47 210 ASP A CA 1
ATOM 1581 C C . ASP A 1 210 ? -20.711 -15.75 -8.998 1 95.47 210 ASP A C 1
ATOM 1583 O O . ASP A 1 210 ? -20.603 -14.972 -8.048 1 95.47 210 ASP A O 1
ATOM 1587 N N . GLN A 1 211 ? -21.575 -16.711 -8.938 1 96.26 211 GLN A N 1
ATOM 1588 C CA . GLN A 1 211 ? -22.639 -16.883 -7.955 1 96.26 211 GLN A CA 1
ATOM 1589 C C . GLN A 1 211 ? -22.067 -17.063 -6.552 1 96.26 211 GLN A C 1
ATOM 1591 O O . GLN A 1 211 ? -22.566 -16.472 -5.592 1 96.26 211 GLN A O 1
ATOM 1596 N N . LYS A 1 212 ? -21.044 -17.863 -6.474 1 96.59 212 LYS A N 1
ATOM 1597 C CA . LYS A 1 212 ? -20.473 -18.123 -5.156 1 96.59 212 LYS A CA 1
ATOM 1598 C C . LYS A 1 212 ? -19.881 -16.853 -4.553 1 96.59 212 LYS A C 1
ATOM 1600 O O . LYS A 1 212 ? -20.042 -16.593 -3.358 1 96.59 212 LYS A O 1
ATOM 1605 N N . THR A 1 213 ? -19.219 -16.088 -5.348 1 97.04 213 THR A N 1
ATOM 1606 C CA . THR A 1 213 ? -18.675 -14.816 -4.885 1 97.04 213 THR A CA 1
ATOM 1607 C C . THR A 1 213 ? -19.795 -13.879 -4.441 1 97.04 213 THR A C 1
ATOM 1609 O O . THR A 1 213 ? -19.653 -13.158 -3.452 1 97.04 213 THR A O 1
ATOM 1612 N N . GLN A 1 214 ? -20.865 -13.887 -5.127 1 95.94 214 GLN A N 1
ATOM 1613 C CA . GLN A 1 214 ? -22.015 -13.066 -4.761 1 95.94 214 GLN A CA 1
ATOM 1614 C C . GLN A 1 214 ? -22.563 -13.465 -3.394 1 95.94 214 GLN A C 1
ATOM 1616 O O . GLN A 1 214 ? -22.933 -12.604 -2.592 1 95.94 214 GLN A O 1
ATOM 1621 N N . GLU A 1 215 ? -22.586 -14.711 -3.195 1 96.53 215 GLU A N 1
ATOM 1622 C CA . GLU A 1 215 ? -23.073 -15.216 -1.915 1 96.53 215 GLU A CA 1
ATOM 1623 C C . GLU A 1 215 ? -22.148 -14.807 -0.773 1 96.53 215 GLU A C 1
ATOM 1625 O O . GLU A 1 215 ? -22.611 -14.354 0.276 1 96.53 215 GLU A O 1
ATOM 1630 N N . LEU A 1 216 ? -20.897 -15.006 -1.029 1 96.96 216 LEU A N 1
ATOM 1631 C CA . LEU A 1 216 ? -19.913 -14.618 -0.024 1 96.96 216 LEU A CA 1
ATOM 1632 C C . LEU A 1 216 ? -19.982 -13.12 0.254 1 96.96 216 LEU A C 1
ATOM 1634 O O . LEU A 1 216 ? -19.878 -12.692 1.406 1 96.96 216 LEU A O 1
ATOM 1638 N N . PHE A 1 217 ? -20.167 -12.343 -0.775 1 95.61 217 PHE A N 1
ATOM 1639 C CA . PHE A 1 217 ? -20.267 -10.894 -0.652 1 95.61 217 PHE A CA 1
ATOM 1640 C C . PHE A 1 217 ? -21.493 -10.504 0.165 1 95.61 217 PHE A C 1
ATOM 1642 O O . PHE A 1 217 ? -21.429 -9.594 0.995 1 95.61 217 PHE A O 1
ATOM 1649 N N . GLY A 1 218 ? -22.579 -11.116 -0.163 1 94.57 218 GLY A N 1
ATOM 1650 C CA . GLY A 1 218 ? -23.792 -10.859 0.597 1 94.57 218 GLY A CA 1
ATOM 1651 C C . GLY A 1 218 ? -23.633 -11.126 2.082 1 94.57 218 GLY A C 1
ATOM 1652 O O . GLY A 1 218 ? -24.078 -10.33 2.912 1 94.57 218 GLY A O 1
ATOM 1653 N N . ARG A 1 219 ? -22.985 -12.254 2.432 1 94.8 219 ARG A N 1
ATOM 1654 C CA . ARG A 1 219 ? -22.733 -12.591 3.83 1 94.8 219 ARG A CA 1
ATOM 1655 C C . ARG A 1 219 ? -21.814 -11.564 4.484 1 94.8 219 ARG A C 1
ATOM 1657 O O . ARG A 1 219 ? -22.063 -11.13 5.61 1 94.8 219 ARG A O 1
ATOM 1664 N N . PHE A 1 220 ? -20.843 -11.213 3.771 1 95.42 220 PHE A N 1
ATOM 1665 C CA . PHE A 1 220 ? -19.902 -10.21 4.255 1 95.42 220 PHE A CA 1
ATOM 1666 C C . PHE A 1 220 ? -20.614 -8.893 4.539 1 95.42 220 PHE A C 1
ATOM 1668 O O . PHE A 1 220 ? -20.441 -8.306 5.609 1 95.42 220 PHE A O 1
ATOM 1675 N N . ALA A 1 221 ? -21.358 -8.474 3.566 1 92.49 221 ALA A N 1
ATOM 1676 C CA . ALA A 1 221 ? -22.05 -7.192 3.672 1 92.49 221 ALA A CA 1
ATOM 1677 C C . ALA A 1 221 ? -22.989 -7.174 4.875 1 92.49 221 ALA A C 1
ATOM 1679 O O . ALA A 1 221 ? -23.059 -6.179 5.601 1 92.49 221 ALA A O 1
ATOM 1680 N N . ALA A 1 222 ? -23.678 -8.229 5.095 1 93.17 222 ALA A N 1
ATOM 1681 C CA . ALA A 1 222 ? -24.611 -8.326 6.215 1 93.17 222 ALA A CA 1
ATOM 1682 C C . ALA A 1 222 ? -23.876 -8.249 7.55 1 93.17 222 ALA A C 1
ATOM 1684 O O . ALA A 1 222 ? -24.308 -7.542 8.464 1 93.17 222 ALA A O 1
ATOM 1685 N N . LYS A 1 223 ? -22.814 -8.941 7.607 1 92.35 223 LYS A N 1
ATOM 1686 C CA . LYS A 1 223 ? -22.042 -8.954 8.847 1 92.35 223 LYS A CA 1
ATOM 1687 C C . LYS A 1 223 ? -21.373 -7.604 9.091 1 92.35 223 LYS A C 1
ATOM 1689 O O . LYS A 1 223 ? -21.299 -7.14 10.231 1 92.35 223 LYS A O 1
ATOM 1694 N N . MET A 1 224 ? -20.904 -7 8.036 1 89.88 224 MET A N 1
ATOM 1695 C CA . MET A 1 224 ? -20.264 -5.692 8.142 1 89.88 224 MET A CA 1
ATOM 1696 C C . MET A 1 224 ? -21.27 -4.628 8.569 1 89.88 224 MET A C 1
ATOM 1698 O O . MET A 1 224 ? -20.942 -3.737 9.355 1 89.88 224 MET A O 1
ATOM 1702 N N . GLN A 1 225 ? -22.449 -4.679 8.038 1 89.04 225 GLN A N 1
ATOM 1703 C CA . GLN A 1 225 ? -23.495 -3.739 8.427 1 89.04 225 GLN A CA 1
ATOM 1704 C C . GLN A 1 225 ? -23.811 -3.853 9.916 1 89.04 225 GLN A C 1
ATOM 1706 O O . GLN A 1 225 ? -24.008 -2.841 10.592 1 89.04 225 GLN A O 1
ATOM 1711 N N . GLN A 1 226 ? -23.825 -5.062 10.369 1 90.11 226 GLN A N 1
ATOM 1712 C CA . GLN A 1 226 ? -24.07 -5.282 11.79 1 90.11 226 GLN A CA 1
ATOM 1713 C C . GLN A 1 226 ? -22.926 -4.733 12.638 1 90.11 226 GLN A C 1
ATOM 1715 O O . GLN A 1 226 ? -23.159 -4.077 13.655 1 90.11 226 GLN A O 1
ATOM 1720 N N . GLN A 1 227 ? -21.743 -4.989 12.197 1 88.52 227 GLN A N 1
ATOM 1721 C CA . GLN A 1 227 ? -20.573 -4.499 12.918 1 88.52 227 GLN A CA 1
ATOM 1722 C C . GLN A 1 227 ? -20.536 -2.974 12.937 1 88.52 227 GLN A C 1
ATOM 1724 O O . GLN A 1 227 ? -20.169 -2.369 13.946 1 88.52 227 GLN A O 1
ATOM 1729 N N . PHE A 1 228 ? -20.899 -2.465 11.821 1 89.53 228 PHE A N 1
ATOM 1730 C CA . PHE A 1 228 ? -20.92 -1.011 11.713 1 89.53 228 PHE A CA 1
ATOM 1731 C C . PHE A 1 228 ? -21.905 -0.409 12.708 1 89.53 228 PHE A C 1
ATOM 1733 O O . PHE A 1 228 ? -21.587 0.565 13.393 1 89.53 228 PHE A O 1
ATOM 1740 N N . LYS A 1 229 ? -23.02 -0.923 12.854 1 89.29 229 LYS A N 1
ATOM 1741 C CA . LYS A 1 229 ? -24.067 -0.434 13.746 1 89.29 229 LYS A CA 1
ATOM 1742 C C . LYS A 1 229 ? -23.598 -0.438 15.199 1 89.29 229 LYS A C 1
ATOM 1744 O O . LYS A 1 229 ? -23.935 0.465 15.968 1 89.29 229 LYS A O 1
ATOM 1749 N N . ILE A 1 230 ? -22.718 -1.389 15.458 1 91.46 230 ILE A N 1
ATOM 1750 C CA . ILE A 1 230 ? -22.398 -1.599 16.866 1 91.46 230 ILE A CA 1
ATOM 1751 C C . ILE A 1 230 ? -21.09 -0.889 17.209 1 91.46 230 ILE A C 1
ATOM 1753 O O . ILE A 1 230 ? -20.863 -0.517 18.363 1 91.46 230 ILE A O 1
ATOM 1757 N N . THR A 1 231 ? -20.265 -0.677 16.227 1 93.37 231 THR A N 1
ATOM 1758 C CA . THR A 1 231 ? -18.916 -0.264 16.598 1 93.37 231 THR A CA 1
ATOM 1759 C C . THR A 1 231 ? -18.58 1.095 15.991 1 93.37 231 THR A C 1
ATOM 1761 O O . THR A 1 231 ? -17.555 1.693 16.324 1 93.37 231 THR A O 1
ATOM 1764 N N . ALA A 1 232 ? -19.413 1.644 15.173 1 94.43 232 ALA A N 1
ATOM 1765 C CA . ALA A 1 232 ? -19.059 2.859 14.443 1 94.43 232 ALA A CA 1
ATOM 1766 C C . ALA A 1 232 ? -18.811 4.022 15.399 1 94.43 232 ALA A C 1
ATOM 1768 O O . ALA A 1 232 ? -19.555 4.21 16.364 1 94.43 232 ALA A O 1
ATOM 1769 N N . GLN A 1 233 ? -17.741 4.754 15.123 1 95.52 233 GLN A N 1
ATOM 1770 C CA . GLN A 1 233 ? -17.48 6.02 15.798 1 95.52 233 GLN A CA 1
ATOM 1771 C C . GLN A 1 233 ? -18.106 7.188 15.041 1 95.52 233 GLN A C 1
ATOM 1773 O O . GLN A 1 233 ? -18.415 7.07 13.854 1 95.52 233 GLN A O 1
ATOM 1778 N N . ASN A 1 234 ? -18.338 8.267 15.8 1 95.1 234 ASN A N 1
ATOM 1779 C CA . ASN A 1 234 ? -18.756 9.487 15.118 1 95.1 234 ASN A CA 1
ATOM 1780 C C . ASN A 1 234 ? -17.557 10.303 14.642 1 95.1 234 ASN A C 1
ATOM 1782 O O . ASN A 1 234 ? -16.461 10.182 15.192 1 95.1 234 ASN A O 1
ATOM 1786 N N . SER A 1 235 ? -17.836 11.085 13.646 1 96.39 235 SER A N 1
ATOM 1787 C CA . SER A 1 235 ? -16.767 11.896 13.071 1 96.39 235 SER A CA 1
ATOM 1788 C C . SER A 1 235 ? -16.189 12.86 14.101 1 96.39 235 SER A C 1
ATOM 1790 O O . SER A 1 235 ? -14.998 13.176 14.063 1 96.39 235 SER A O 1
ATOM 1792 N N . ASP A 1 236 ? -16.961 13.277 15.068 1 96.94 236 ASP A N 1
ATOM 1793 C CA . ASP A 1 236 ? -16.498 14.195 16.104 1 96.94 236 ASP A CA 1
ATOM 1794 C C . ASP A 1 236 ? -15.472 13.523 17.014 1 96.94 236 ASP A C 1
ATOM 1796 O O . ASP A 1 236 ? -14.551 14.177 17.509 1 96.94 236 ASP A O 1
ATOM 1800 N N . GLU A 1 237 ? -15.685 12.251 17.223 1 97.34 237 GLU A N 1
ATOM 1801 C CA . GLU A 1 237 ? -14.72 11.503 18.023 1 97.34 237 GLU A CA 1
ATOM 1802 C C . GLU A 1 237 ? -13.357 11.451 17.339 1 97.34 237 GLU A C 1
ATOM 1804 O O . GLU A 1 237 ? -12.323 11.617 17.989 1 97.34 237 GLU A O 1
ATOM 1809 N N . ILE A 1 238 ? -13.403 11.285 16.059 1 97.95 238 ILE A N 1
ATOM 1810 C CA . ILE A 1 238 ? -12.159 11.255 15.296 1 97.95 238 ILE A CA 1
ATOM 1811 C C . ILE A 1 238 ? -11.518 12.641 15.3 1 97.95 238 ILE A C 1
ATOM 1813 O O . ILE A 1 238 ? -10.299 12.767 15.436 1 97.95 238 ILE A O 1
ATOM 1817 N N . ALA A 1 239 ? -12.334 13.655 15.156 1 98.48 239 ALA A N 1
ATOM 1818 C CA . ALA A 1 239 ? -11.843 15.03 15.163 1 98.48 239 ALA A CA 1
ATOM 1819 C C . ALA A 1 239 ? -11.102 15.342 16.46 1 98.48 239 ALA A C 1
ATOM 1821 O O . ALA A 1 239 ? -10.053 15.989 16.443 1 98.48 239 ALA A O 1
ATOM 1822 N N . GLU A 1 240 ? -11.642 14.87 17.562 1 98.4 240 GLU A N 1
ATOM 1823 C CA . GLU A 1 240 ? -11.008 15.078 18.86 1 98.4 240 GLU A CA 1
ATOM 1824 C C . GLU A 1 240 ? -9.664 14.361 18.939 1 98.4 240 GLU A C 1
ATOM 1826 O O . GLU A 1 240 ? -8.697 14.9 19.482 1 98.4 240 GLU A O 1
ATOM 1831 N N . ILE A 1 241 ? -9.606 13.208 18.421 1 98.44 241 ILE A N 1
ATOM 1832 C CA . ILE A 1 241 ? -8.364 12.443 18.418 1 98.44 241 ILE A CA 1
ATOM 1833 C C . ILE A 1 241 ? -7.315 13.163 17.573 1 98.44 241 ILE A C 1
ATOM 1835 O O . ILE A 1 241 ? -6.159 13.291 17.983 1 98.44 241 ILE A O 1
ATOM 1839 N N . VAL A 1 242 ? -7.729 13.677 16.418 1 98.81 242 VAL A N 1
ATOM 1840 C CA . VAL A 1 242 ? -6.811 14.401 15.547 1 98.81 242 VAL A CA 1
ATOM 1841 C C . VAL A 1 242 ? -6.308 15.657 16.255 1 98.81 242 VAL A C 1
ATOM 1843 O O . VAL A 1 242 ? -5.116 15.969 16.209 1 98.81 242 VAL A O 1
ATOM 1846 N N . LYS A 1 243 ? -7.189 16.412 16.912 1 98.85 243 LYS A N 1
ATOM 1847 C CA . LYS A 1 243 ? -6.785 17.581 17.688 1 98.85 243 LYS A CA 1
ATOM 1848 C C . LYS A 1 243 ? -5.731 17.213 18.729 1 98.85 243 LYS A C 1
ATOM 1850 O O . LYS A 1 243 ? -4.723 17.908 18.872 1 98.85 243 LYS A O 1
ATOM 1855 N N . ASN A 1 244 ? -5.974 16.09 19.427 1 98.71 244 ASN A N 1
ATOM 1856 C CA . ASN A 1 244 ? -5.04 15.647 20.456 1 98.71 244 ASN A CA 1
ATOM 1857 C C . ASN A 1 244 ? -3.686 15.27 19.86 1 98.71 244 ASN A C 1
ATOM 1859 O O . ASN A 1 244 ? -2.645 15.507 20.476 1 98.71 244 ASN A O 1
ATOM 1863 N N . ILE A 1 245 ? -3.699 14.694 18.702 1 98.78 245 ILE A N 1
ATOM 1864 C CA . ILE A 1 245 ? -2.467 14.334 18.009 1 98.78 245 ILE A CA 1
ATOM 1865 C C . ILE A 1 245 ? -1.688 15.598 17.651 1 98.78 245 ILE A C 1
ATOM 1867 O O . ILE A 1 245 ? -0.474 15.666 17.857 1 98.78 245 ILE A O 1
ATOM 1871 N N . ILE A 1 246 ? -2.382 16.61 17.146 1 98.75 246 ILE A N 1
ATOM 1872 C CA . ILE A 1 246 ? -1.752 17.863 16.745 1 98.75 246 ILE A CA 1
ATOM 1873 C C . ILE A 1 246 ? -1.114 18.533 17.96 1 98.75 246 ILE A C 1
ATOM 1875 O O . ILE A 1 246 ? -0.021 19.095 17.864 1 98.75 246 ILE A O 1
ATOM 1879 N N . LEU A 1 247 ? -1.715 18.416 19.104 1 98.13 247 LEU A N 1
ATOM 1880 C CA . LEU A 1 247 ? -1.274 19.124 20.301 1 98.13 247 LEU A CA 1
ATOM 1881 C C . LEU A 1 247 ? -0.222 18.316 21.054 1 98.13 247 LEU A C 1
ATOM 1883 O O . LEU A 1 247 ? 0.43 18.834 21.964 1 98.13 247 LEU A O 1
ATOM 1887 N N . CYS A 1 248 ? -0.104 17.05 20.674 1 97.99 248 CYS A N 1
ATOM 1888 C CA . CYS A 1 248 ? 0.854 16.179 21.346 1 97.99 248 CYS A CA 1
ATOM 1889 C C . CYS A 1 248 ? 2.285 16.574 21.001 1 97.99 248 CYS A C 1
ATOM 1891 O O . CYS A 1 248 ? 2.63 16.709 19.826 1 97.99 248 CYS A O 1
ATOM 1893 N N . GLU A 1 249 ? 3.144 16.754 21.937 1 96.89 249 GLU A N 1
ATOM 1894 C CA . GLU A 1 249 ? 4.532 17.163 21.748 1 96.89 249 GLU A CA 1
ATOM 1895 C C . GLU A 1 249 ? 5.337 16.076 21.042 1 96.89 249 GLU A C 1
ATOM 1897 O O . GLU A 1 249 ? 6.194 16.375 20.207 1 96.89 249 GLU A O 1
ATOM 1902 N N . LYS A 1 250 ? 5.048 14.834 21.421 1 97.04 250 LYS A N 1
ATOM 1903 C CA . LYS A 1 250 ? 5.719 13.68 20.83 1 97.04 250 LYS A CA 1
ATOM 1904 C C . LYS A 1 250 ? 4.709 12.63 20.376 1 97.04 250 LYS A C 1
ATOM 1906 O O . LYS A 1 250 ? 4.601 11.562 20.981 1 97.04 250 LYS A O 1
ATOM 1911 N N . PRO A 1 251 ? 4.06 12.885 19.311 1 98.34 251 PRO A N 1
ATOM 1912 C CA . PRO A 1 251 ? 3.033 11.942 18.861 1 98.34 251 PRO A CA 1
ATOM 1913 C C . PRO A 1 251 ? 3.621 10.624 18.36 1 98.34 251 PRO A C 1
ATOM 1915 O O . PRO A 1 251 ? 4.74 10.601 17.842 1 98.34 251 PRO A O 1
ATOM 1918 N N . SER A 1 252 ? 2.865 9.584 18.555 1 98.19 252 SER A N 1
ATOM 1919 C CA . SER A 1 252 ? 3.208 8.29 17.974 1 98.19 252 SER A CA 1
ATOM 1920 C C . SER A 1 252 ? 2.993 8.289 16.464 1 98.19 252 SER A C 1
ATOM 1922 O O . SER A 1 252 ? 2.324 9.173 15.926 1 98.19 252 SER A O 1
ATOM 1924 N N . LEU A 1 253 ? 3.546 7.3 15.869 1 98.26 253 LEU A N 1
ATOM 1925 C CA . LEU A 1 253 ? 3.306 7.146 14.439 1 98.26 253 LEU A CA 1
ATOM 1926 C C . LEU A 1 253 ? 1.866 6.72 14.173 1 98.26 253 LEU A C 1
ATOM 1928 O O . LEU A 1 253 ? 1.231 7.211 13.236 1 98.26 253 LEU A O 1
ATOM 1932 N N . ARG A 1 254 ? 1.35 5.813 14.991 1 97.39 254 ARG A N 1
ATOM 1933 C CA . ARG A 1 254 ? 0.062 5.194 14.696 1 97.39 254 ARG A CA 1
ATOM 1934 C C . ARG A 1 254 ? -0.921 5.402 15.843 1 97.39 254 ARG A C 1
ATOM 1936 O O . ARG A 1 254 ? -0.548 5.299 17.014 1 97.39 254 ARG A O 1
ATOM 1943 N N . TYR A 1 255 ? -2.175 5.684 15.475 1 97.73 255 TYR A N 1
ATOM 1944 C CA . TYR A 1 255 ? -3.277 5.812 16.421 1 97.73 255 TYR A CA 1
ATOM 1945 C C . TYR A 1 255 ? -4.486 5.005 15.963 1 97.73 255 TYR A C 1
ATOM 1947 O O . TYR A 1 255 ? -5.197 5.411 15.041 1 97.73 255 TYR A O 1
ATOM 1955 N N . GLN A 1 256 ? -4.762 3.896 16.551 1 95.41 256 GLN A N 1
ATOM 1956 C CA . GLN A 1 256 ? -6.026 3.189 16.37 1 95.41 256 GLN A CA 1
ATOM 1957 C C . GLN A 1 256 ? -7.148 3.858 17.159 1 95.41 256 GLN A C 1
ATOM 1959 O O . GLN A 1 256 ? -7.072 3.97 18.384 1 95.41 256 GLN A O 1
ATOM 1964 N N . THR A 1 257 ? -8.156 4.233 16.468 1 96.11 257 THR A N 1
ATOM 1965 C CA . THR A 1 257 ? -9.106 5.13 17.115 1 96.11 257 THR A CA 1
ATOM 1966 C C . THR A 1 257 ? -10.271 4.345 17.712 1 96.11 257 THR A C 1
ATOM 1968 O O . THR A 1 257 ? -11.072 4.893 18.471 1 96.11 257 THR A O 1
ATOM 1971 N N . ASN A 1 258 ? -10.378 3.07 17.333 1 94.55 258 ASN A N 1
ATOM 1972 C CA . ASN A 1 258 ? -11.513 2.244 17.729 1 94.55 258 ASN A CA 1
ATOM 1973 C C . ASN A 1 258 ? -11.059 0.938 18.374 1 94.55 258 ASN A C 1
ATOM 1975 O O . ASN A 1 258 ? -10.787 -0.042 17.677 1 94.55 258 ASN A O 1
ATOM 1979 N N . GLU A 1 259 ? -11.065 0.853 19.598 1 88.8 259 GLU A N 1
ATOM 1980 C CA . GLU A 1 259 ? -10.568 -0.314 20.32 1 88.8 259 GLU A CA 1
ATOM 1981 C C . GLU A 1 259 ? -11.558 -1.473 20.244 1 88.8 259 GLU A C 1
ATOM 1983 O O . GLU A 1 259 ? -11.192 -2.626 20.485 1 88.8 259 GLU A O 1
ATOM 1988 N N . LYS A 1 260 ? -12.739 -1.188 19.859 1 90.28 260 LYS A N 1
ATOM 1989 C CA . LYS A 1 260 ? -13.788 -2.204 19.865 1 90.28 260 LYS A CA 1
ATOM 1990 C C . LYS A 1 260 ? -13.891 -2.895 18.509 1 90.28 260 LYS A C 1
ATOM 1992 O O . LYS A 1 260 ? -14.499 -3.962 18.394 1 90.28 260 LYS A O 1
ATOM 1997 N N . TYR A 1 261 ? -13.29 -2.293 17.585 1 88.69 261 TYR A N 1
ATOM 1998 C CA . TYR A 1 261 ? -13.419 -2.844 16.24 1 88.69 261 TYR A CA 1
ATOM 1999 C C . TYR A 1 261 ? -12.302 -3.839 15.95 1 88.69 261 TYR A C 1
ATOM 2001 O O . TYR A 1 261 ? -11.125 -3.47 15.92 1 88.69 261 TYR A O 1
ATOM 2009 N N . ASN A 1 262 ? -12.662 -5.036 15.719 1 81.94 262 ASN A N 1
ATOM 2010 C CA . ASN A 1 262 ? -11.811 -6.134 15.273 1 81.94 262 ASN A CA 1
ATOM 2011 C C . ASN A 1 262 ? -10.514 -6.199 16.075 1 81.94 262 ASN A C 1
ATOM 2013 O O . ASN A 1 262 ? -9.428 -6.295 15.501 1 81.94 262 ASN A O 1
ATOM 2017 N N . PRO A 1 263 ? -10.626 -6.167 17.401 1 82.6 263 PRO A N 1
ATOM 2018 C CA . PRO A 1 263 ? -9.406 -6.177 18.212 1 82.6 263 PRO A CA 1
ATOM 2019 C C . PRO A 1 263 ? -8.624 -7.482 18.085 1 82.6 263 PRO A C 1
ATOM 2021 O O . PRO A 1 263 ? -7.391 -7.472 18.11 1 82.6 263 PRO A O 1
ATOM 2024 N N . HIS A 1 264 ? -9.268 -8.523 17.765 1 84.57 264 HIS A N 1
ATOM 2025 C CA . HIS A 1 264 ? -8.618 -9.825 17.664 1 84.57 264 HIS A CA 1
ATOM 2026 C C . HIS A 1 264 ? -7.845 -9.955 16.356 1 84.57 264 HIS A C 1
ATOM 2028 O O . HIS A 1 264 ? -6.779 -10.573 16.319 1 84.57 264 HIS A O 1
ATOM 2034 N N . GLU A 1 265 ? -8.45 -9.354 15.362 1 86.29 265 GLU A N 1
ATOM 2035 C CA . GLU A 1 265 ? -7.77 -9.406 14.072 1 86.29 265 GLU A CA 1
ATOM 2036 C C . GLU A 1 265 ? -6.475 -8.6 14.098 1 86.29 265 GLU A C 1
ATOM 2038 O O . GLU A 1 265 ? -5.453 -9.039 13.565 1 86.29 265 GLU A O 1
ATOM 2043 N N . VAL A 1 266 ? -6.516 -7.483 14.702 1 86.6 266 VAL A N 1
ATOM 2044 C CA . VAL A 1 266 ? -5.326 -6.645 14.808 1 86.6 266 VAL A CA 1
ATOM 2045 C C . VAL A 1 266 ? -4.265 -7.357 15.644 1 86.6 266 VAL A C 1
ATOM 2047 O O . VAL A 1 266 ? -3.103 -7.444 15.24 1 86.6 266 VAL A O 1
ATOM 2050 N N . LYS A 1 267 ? -4.716 -7.916 16.737 1 84.05 267 LYS A N 1
ATOM 2051 C CA . LYS A 1 267 ? -3.793 -8.649 17.598 1 84.05 267 LYS A CA 1
ATOM 2052 C C . LYS A 1 267 ? -3.259 -9.895 16.897 1 84.05 267 LYS A C 1
ATOM 2054 O O . LYS A 1 267 ? -2.072 -10.21 16.999 1 84.05 267 LYS A O 1
ATOM 2059 N N . GLY A 1 268 ? -4.168 -10.583 16.226 1 83.81 268 GLY A N 1
ATOM 2060 C CA . GLY A 1 268 ? -3.782 -11.785 15.504 1 83.81 268 GLY A CA 1
ATOM 2061 C C . GLY A 1 268 ? -2.753 -11.525 14.419 1 83.81 268 GLY A C 1
ATOM 2062 O O . GLY A 1 268 ? -1.889 -12.364 14.162 1 83.81 268 GLY A O 1
ATOM 2063 N N . LYS A 1 269 ? -2.834 -10.399 13.815 1 87.28 269 LYS A N 1
ATOM 2064 C CA . LYS A 1 269 ? -1.868 -10.029 12.784 1 87.28 269 LYS A CA 1
ATOM 2065 C C . LYS A 1 269 ? -0.521 -9.661 13.4 1 87.28 269 LYS A C 1
ATOM 2067 O O . LYS A 1 269 ? 0.525 -10.124 12.941 1 87.28 269 LYS A O 1
ATOM 2072 N N . LEU A 1 270 ? -0.542 -8.837 14.433 1 83.36 270 LEU A N 1
ATOM 2073 C CA . LEU A 1 270 ? 0.667 -8.278 15.027 1 83.36 270 LEU A CA 1
ATOM 2074 C C . LEU A 1 270 ? 1.51 -9.371 15.675 1 83.36 270 LEU A C 1
ATOM 2076 O O . LEU A 1 270 ? 2.738 -9.27 15.721 1 83.36 270 LEU A O 1
ATOM 2080 N N . PHE A 1 271 ? 0.913 -10.508 15.967 1 82.81 271 PHE A N 1
ATOM 2081 C CA . PHE A 1 271 ? 1.667 -11.497 16.727 1 82.81 271 PHE A CA 1
ATOM 2082 C C . PHE A 1 271 ? 1.852 -12.776 15.918 1 82.81 271 PHE A C 1
ATOM 2084 O O . PHE A 1 271 ? 2.243 -13.81 16.463 1 82.81 271 PHE A O 1
ATOM 2091 N N . ASP A 1 272 ? 1.548 -12.682 14.691 1 88.74 272 ASP A N 1
ATOM 2092 C CA . ASP A 1 272 ? 1.708 -13.842 13.819 1 88.74 272 ASP A CA 1
ATOM 2093 C C . ASP A 1 272 ? 2.467 -13.471 12.546 1 88.74 272 ASP A C 1
ATOM 2095 O O . ASP A 1 272 ? 1.864 -13.034 11.563 1 88.74 272 ASP A O 1
ATOM 2099 N N . PRO A 1 273 ? 3.707 -13.791 12.511 1 87.4 273 PRO A N 1
ATOM 2100 C CA . PRO A 1 273 ? 4.504 -13.417 11.341 1 87.4 273 PRO A CA 1
ATOM 2101 C C . PRO A 1 273 ? 4.115 -14.199 10.088 1 87.4 273 PRO A C 1
ATOM 2103 O O . PRO A 1 273 ? 4.483 -13.813 8.976 1 87.4 273 PRO A O 1
ATOM 2106 N N . THR A 1 274 ? 3.368 -15.28 10.234 1 92.9 274 THR A N 1
ATOM 2107 C CA . THR A 1 274 ? 3.018 -16.103 9.082 1 92.9 274 THR A CA 1
ATOM 2108 C C . THR A 1 274 ? 1.772 -15.558 8.388 1 92.9 274 THR A C 1
ATOM 2110 O O . THR A 1 274 ? 1.486 -15.918 7.244 1 92.9 274 THR A O 1
ATOM 2113 N N . GLY A 1 275 ? 0.982 -14.739 9.114 1 93.69 275 GLY A N 1
ATOM 2114 C CA . GLY A 1 275 ? -0.262 -14.203 8.585 1 93.69 275 GLY A CA 1
ATOM 2115 C C . GLY A 1 275 ? -1.392 -15.215 8.576 1 93.69 275 GLY A C 1
ATOM 2116 O O . GLY A 1 275 ? -2.501 -14.912 8.13 1 93.69 275 GLY A O 1
ATOM 2117 N N . ASN A 1 276 ? -1.204 -16.436 9.094 1 95.09 276 ASN A N 1
ATOM 2118 C CA . ASN A 1 276 ? -2.203 -17.498 9.046 1 95.09 276 ASN A CA 1
ATOM 2119 C C . ASN A 1 276 ? -3.406 -17.177 9.929 1 95.09 276 ASN A C 1
ATOM 2121 O O . ASN A 1 276 ? -4.548 -17.436 9.547 1 95.09 276 ASN A O 1
ATOM 2125 N N . ASN A 1 277 ? -3.138 -16.575 11.066 1 92.66 277 ASN A N 1
ATOM 2126 C CA . ASN A 1 277 ? -4.22 -16.259 11.992 1 92.66 277 ASN A CA 1
ATOM 2127 C C . ASN A 1 277 ? -5.232 -15.304 11.367 1 92.66 277 ASN A C 1
ATOM 2129 O O . ASN A 1 277 ? -6.441 -15.518 11.472 1 92.66 277 ASN A O 1
ATOM 2133 N N . THR A 1 278 ? -4.704 -14.322 10.767 1 92.46 278 THR A N 1
ATOM 2134 C CA . THR A 1 278 ? -5.573 -13.324 10.153 1 92.46 278 THR A CA 1
ATOM 2135 C C . THR A 1 278 ? -6.404 -13.945 9.035 1 92.46 278 THR A C 1
ATOM 2137 O O . THR A 1 278 ? -7.61 -13.708 8.946 1 92.46 278 THR A O 1
ATOM 2140 N N . VAL A 1 279 ? -5.802 -14.741 8.206 1 94.97 279 VAL A N 1
ATOM 2141 C CA . VAL A 1 279 ? -6.483 -15.374 7.081 1 94.97 279 VAL A CA 1
ATOM 2142 C C . VAL A 1 279 ? -7.574 -16.308 7.597 1 94.97 279 VAL A C 1
ATOM 2144 O O . VAL A 1 279 ? -8.7 -16.295 7.094 1 94.97 279 VAL A O 1
ATOM 2147 N N . GLU A 1 280 ? -7.232 -17.05 8.596 1 93.19 280 GLU A N 1
ATOM 2148 C CA . GLU A 1 280 ? -8.179 -18.008 9.158 1 93.19 280 GLU A CA 1
ATOM 2149 C C . GLU A 1 280 ? -9.367 -17.298 9.8 1 93.19 280 GLU A C 1
ATOM 2151 O O . GLU A 1 280 ? -10.514 -17.715 9.627 1 93.19 280 GLU A O 1
ATOM 2156 N N . MET A 1 281 ? -9.096 -16.266 10.529 1 92.32 281 MET A N 1
ATOM 2157 C CA . MET A 1 281 ? -10.157 -15.504 11.18 1 92.32 281 MET A CA 1
ATOM 2158 C C . MET A 1 281 ? -11.101 -14.895 10.149 1 92.32 281 MET A C 1
ATOM 2160 O O . MET A 1 281 ? -12.322 -14.959 10.305 1 92.32 281 MET A O 1
ATOM 2164 N N . MET A 1 282 ? -10.551 -14.379 9.11 1 93.06 282 MET A N 1
ATOM 2165 C CA . MET A 1 282 ? -11.365 -13.717 8.096 1 93.06 282 MET A CA 1
ATOM 2166 C C . MET A 1 282 ? -12.126 -14.738 7.256 1 93.06 282 MET A C 1
ATOM 2168 O O . MET A 1 282 ? -13.243 -14.472 6.81 1 93.06 282 MET A O 1
ATOM 2172 N N . GLN A 1 283 ? -11.49 -15.862 7.028 1 93.58 283 GLN A N 1
ATOM 2173 C CA . GLN A 1 283 ? -12.202 -16.932 6.338 1 93.58 283 GLN A CA 1
ATOM 2174 C C . GLN A 1 283 ? -13.417 -17.391 7.14 1 93.58 283 GLN A C 1
ATOM 2176 O O . GLN A 1 283 ? -14.487 -17.626 6.576 1 93.58 283 GLN A O 1
ATOM 2181 N N . ALA A 1 284 ? -13.195 -17.525 8.451 1 91.66 284 ALA A N 1
ATOM 2182 C CA . ALA A 1 284 ? -14.281 -17.934 9.338 1 91.66 284 ALA A CA 1
ATOM 2183 C C . ALA A 1 284 ? -15.394 -16.891 9.36 1 91.66 284 ALA A C 1
ATOM 2185 O O . ALA A 1 284 ? -16.574 -17.234 9.47 1 91.66 284 ALA A O 1
ATOM 2186 N N . PHE A 1 285 ? -14.988 -15.697 9.255 1 90.26 285 PHE A N 1
ATOM 2187 C CA . PHE A 1 285 ? -15.938 -14.591 9.231 1 90.26 285 PHE A CA 1
ATOM 2188 C C . PHE A 1 285 ? -16.885 -14.717 8.044 1 90.26 285 PHE A C 1
ATOM 2190 O O . PHE A 1 285 ? -18.061 -14.359 8.141 1 90.26 285 PHE A O 1
ATOM 2197 N N . LEU A 1 286 ? -16.419 -15.271 6.959 1 90.9 286 LEU A N 1
ATOM 2198 C CA . LEU A 1 286 ? -17.205 -15.397 5.736 1 90.9 286 LEU A CA 1
ATOM 2199 C C . LEU A 1 286 ? -17.988 -16.706 5.726 1 90.9 286 LEU A C 1
ATOM 2201 O O . LEU A 1 286 ? -18.821 -16.928 4.845 1 90.9 286 LEU A O 1
ATOM 2205 N N . ALA A 1 287 ? -17.689 -17.525 6.66 1 86.62 287 ALA A N 1
ATOM 2206 C CA . ALA A 1 287 ? -18.342 -18.832 6.689 1 86.62 287 ALA A CA 1
ATOM 2207 C C . ALA A 1 287 ? -19.802 -18.706 7.113 1 86.62 287 ALA A C 1
ATOM 2209 O O . ALA A 1 287 ? -20.185 -17.73 7.762 1 86.62 287 ALA A O 1
ATOM 2210 N N . GLU A 1 288 ? -20.591 -19.634 6.596 1 75.2 288 GLU A N 1
ATOM 2211 C CA . GLU A 1 288 ? -22.001 -19.679 6.973 1 75.2 288 GLU A CA 1
ATOM 2212 C C . GLU A 1 288 ? -22.165 -19.967 8.462 1 75.2 288 GLU A C 1
ATOM 2214 O O . GLU A 1 288 ? -21.392 -20.733 9.041 1 75.2 288 GLU A O 1
ATOM 2219 N N . GLU A 1 289 ? -22.85 -19.086 9.124 1 62.16 289 GLU A N 1
ATOM 2220 C CA . GLU A 1 289 ? -23.17 -19.431 10.506 1 62.16 289 GLU A CA 1
ATOM 2221 C C . GLU A 1 289 ? -23.836 -20.801 10.593 1 62.16 289 GLU A C 1
ATOM 2223 O O . GLU A 1 289 ? -24.726 -21.116 9.8 1 62.16 289 GLU A O 1
ATOM 2228 N N . GLN A 1 290 ? -23.099 -21.908 10.976 1 47.96 290 GLN A N 1
ATOM 2229 C CA . GLN A 1 290 ? -23.793 -23.163 11.245 1 47.96 290 GLN A CA 1
ATOM 2230 C C . GLN A 1 290 ? -24.947 -22.955 12.222 1 47.96 290 GLN A C 1
ATOM 2232 O O . GLN A 1 290 ? -24.855 -22.129 13.132 1 47.96 290 GLN A O 1
ATOM 2237 N N . MET B 1 1 ? 2.045 -37.864 -12.586 1 61.55 1 MET B N 1
ATOM 2238 C CA . MET B 1 1 ? 1.289 -36.686 -12.171 1 61.55 1 MET B CA 1
ATOM 2239 C C . MET B 1 1 ? 1.469 -35.546 -13.167 1 61.55 1 MET B C 1
ATOM 2241 O O . MET B 1 1 ? 2.538 -35.398 -13.762 1 61.55 1 MET B O 1
ATOM 2245 N N . THR B 1 2 ? 0.372 -34.869 -13.658 1 87.7 2 THR B N 1
ATOM 2246 C CA . THR B 1 2 ? 0.473 -33.828 -14.675 1 87.7 2 THR B CA 1
ATOM 2247 C C . THR B 1 2 ? 1.199 -32.603 -14.126 1 87.7 2 THR B C 1
ATOM 2249 O O . THR B 1 2 ? 1.012 -32.233 -12.965 1 87.7 2 THR B O 1
ATOM 2252 N N . ALA B 1 3 ? 2.175 -32.1 -14.86 1 96.53 3 ALA B N 1
ATOM 2253 C CA . ALA B 1 3 ? 3.001 -30.963 -14.463 1 96.53 3 ALA B CA 1
ATOM 2254 C C . ALA B 1 3 ? 2.137 -29.759 -14.099 1 96.53 3 ALA B C 1
ATOM 2256 O O . ALA B 1 3 ? 1.106 -29.513 -14.729 1 96.53 3 ALA B O 1
ATOM 2257 N N . ARG B 1 4 ? 2.472 -29.106 -13.03 1 98.33 4 ARG B N 1
ATOM 2258 C CA . ARG B 1 4 ? 1.844 -27.835 -12.685 1 98.33 4 ARG B CA 1
ATOM 2259 C C . ARG B 1 4 ? 2.248 -26.74 -13.667 1 98.33 4 ARG B C 1
ATOM 2261 O O . ARG B 1 4 ? 3.431 -26.584 -13.978 1 98.33 4 ARG B O 1
ATOM 2268 N N . VAL B 1 5 ? 1.283 -26.028 -14.139 1 98.86 5 VAL B N 1
ATOM 2269 C CA . VAL B 1 5 ? 1.544 -24.907 -15.036 1 98.86 5 VAL B CA 1
ATOM 2270 C C . VAL B 1 5 ? 1.804 -23.643 -14.221 1 98.86 5 VAL B C 1
ATOM 2272 O O . VAL B 1 5 ? 0.936 -23.19 -13.472 1 98.86 5 VAL B O 1
ATOM 2275 N N . VAL B 1 6 ? 3.03 -23.059 -14.381 1 98.95 6 VAL B N 1
ATOM 2276 C CA . VAL B 1 6 ? 3.466 -21.907 -13.598 1 98.95 6 VAL B CA 1
ATOM 2277 C C . VAL B 1 6 ? 3.677 -20.707 -14.519 1 98.95 6 VAL B C 1
ATOM 2279 O O . VAL B 1 6 ? 4.424 -20.791 -15.497 1 98.95 6 VAL B O 1
ATOM 2282 N N . LEU B 1 7 ? 2.997 -19.633 -14.273 1 98.97 7 LEU B N 1
ATOM 2283 C CA . LEU B 1 7 ? 3.203 -18.361 -14.958 1 98.97 7 LEU B CA 1
ATOM 2284 C C . LEU B 1 7 ? 4.007 -17.4 -14.089 1 98.97 7 LEU B C 1
ATOM 2286 O O . LEU B 1 7 ? 3.614 -17.1 -12.959 1 98.97 7 LEU B O 1
ATOM 2290 N N . ILE B 1 8 ? 5.145 -16.936 -14.592 1 98.96 8 ILE B N 1
ATOM 2291 C CA . ILE B 1 8 ? 6.019 -16.037 -13.845 1 98.96 8 ILE B CA 1
ATOM 2292 C C . ILE B 1 8 ? 6.205 -14.736 -14.622 1 98.96 8 ILE B C 1
ATOM 2294 O O . ILE B 1 8 ? 6.524 -14.756 -15.813 1 98.96 8 ILE B O 1
ATOM 2298 N N . SER B 1 9 ? 6.004 -13.622 -13.971 1 98.88 9 SER B N 1
ATOM 2299 C CA . SER B 1 9 ? 6.295 -12.334 -14.593 1 98.88 9 SER B CA 1
ATOM 2300 C C . SER B 1 9 ? 7.705 -11.862 -14.252 1 98.88 9 SER B C 1
ATOM 2302 O O . SER B 1 9 ? 8.226 -12.171 -13.178 1 98.88 9 SER B O 1
ATOM 2304 N N . GLY B 1 10 ? 8.32 -11.109 -15.123 1 97.78 10 GLY B N 1
ATOM 2305 C CA . GLY B 1 10 ? 9.612 -10.494 -14.865 1 97.78 10 GLY B CA 1
ATOM 2306 C C . GLY B 1 10 ? 10.75 -11.497 -14.818 1 97.78 10 GLY B C 1
ATOM 2307 O O . GLY B 1 10 ? 11.48 -11.569 -13.827 1 97.78 10 GLY B O 1
ATOM 2308 N N . CYS B 1 11 ? 11.059 -12.167 -15.961 1 98.3 11 CYS B N 1
ATOM 2309 C CA . CYS B 1 11 ? 12.017 -13.266 -15.939 1 98.3 11 CYS B CA 1
ATOM 2310 C C . CYS B 1 11 ? 13.297 -12.889 -16.675 1 98.3 11 CYS B C 1
ATOM 2312 O O . CYS B 1 11 ? 14.096 -13.759 -17.026 1 98.3 11 CYS B O 1
ATOM 2314 N N . SER B 1 12 ? 13.525 -11.586 -16.93 1 96.13 12 SER B N 1
ATOM 2315 C CA . SER B 1 12 ? 14.705 -11.178 -17.685 1 96.13 12 SER B CA 1
ATOM 2316 C C . SER B 1 12 ? 15.962 -11.243 -16.824 1 96.13 12 SER B C 1
ATOM 2318 O O . SER B 1 12 ? 17.079 -11.255 -17.346 1 96.13 12 SER B O 1
ATOM 2320 N N . SER B 1 13 ? 15.845 -11.218 -15.507 1 94.67 13 SER B N 1
ATOM 2321 C CA . SER B 1 13 ? 16.973 -11.257 -14.582 1 94.67 13 SER B CA 1
ATOM 2322 C C . SER B 1 13 ? 16.519 -11.617 -13.171 1 94.67 13 SER B C 1
ATOM 2324 O O . SER B 1 13 ?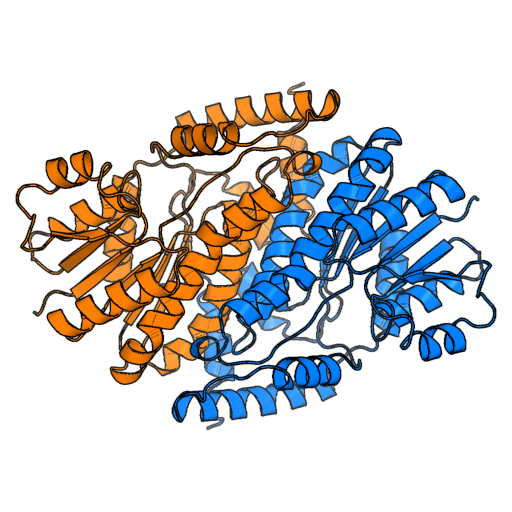 15.342 -11.905 -12.947 1 94.67 13 SER B O 1
ATOM 2326 N N . GLY B 1 14 ? 17.433 -11.787 -12.345 1 95.7 14 GLY B N 1
ATOM 2327 C CA . GLY B 1 14 ? 17.184 -11.823 -10.912 1 95.7 14 GLY B CA 1
ATOM 2328 C C . GLY B 1 14 ? 16.333 -13.003 -10.484 1 95.7 14 GLY B C 1
ATOM 2329 O O . GLY B 1 14 ? 16.563 -14.132 -10.921 1 95.7 14 GLY B O 1
ATOM 2330 N N . ILE B 1 15 ? 15.414 -12.765 -9.609 1 97.85 15 ILE B N 1
ATOM 2331 C CA . ILE B 1 15 ? 14.607 -13.785 -8.946 1 97.85 15 ILE B CA 1
ATOM 2332 C C . ILE B 1 15 ? 13.732 -14.499 -9.973 1 97.85 15 ILE B C 1
ATOM 2334 O O . ILE B 1 15 ? 13.607 -15.725 -9.946 1 97.85 15 ILE B O 1
ATOM 2338 N N . GLY B 1 16 ? 13.116 -13.734 -10.909 1 98.33 16 GLY B N 1
ATOM 2339 C CA . GLY B 1 16 ? 12.266 -14.335 -11.924 1 98.33 16 GLY B CA 1
ATOM 2340 C C . GLY B 1 16 ? 13.002 -15.319 -12.813 1 98.33 16 GLY B C 1
ATOM 2341 O O . GLY B 1 16 ? 12.514 -16.423 -13.064 1 98.33 16 GLY B O 1
ATOM 2342 N N . LEU B 1 17 ? 14.16 -14.886 -13.251 1 98.44 17 LEU B N 1
ATOM 2343 C CA . LEU B 1 17 ? 14.992 -15.747 -14.085 1 98.44 17 LEU B CA 1
ATOM 2344 C C . LEU B 1 17 ? 15.396 -17.009 -13.33 1 98.44 17 LEU B C 1
ATOM 2346 O O . LEU B 1 17 ? 15.206 -18.122 -13.827 1 98.44 17 LEU B O 1
ATOM 2350 N N . ALA B 1 18 ? 15.903 -16.858 -12.123 1 98.56 18 ALA B N 1
ATOM 2351 C CA . ALA B 1 18 ? 16.367 -17.984 -11.317 1 98.56 18 ALA B CA 1
ATOM 2352 C C . ALA B 1 18 ? 15.224 -18.947 -11.009 1 98.56 18 ALA B C 1
ATOM 2354 O O . ALA B 1 18 ? 15.404 -20.166 -11.047 1 98.56 18 ALA B O 1
ATOM 2355 N N . THR B 1 19 ? 14.066 -18.407 -10.707 1 98.85 19 THR B N 1
ATOM 2356 C CA . THR B 1 19 ? 12.919 -19.239 -10.358 1 98.85 19 THR B CA 1
ATOM 2357 C C . THR B 1 19 ? 12.429 -20.022 -11.573 1 98.85 19 THR B C 1
ATOM 2359 O O . THR B 1 19 ? 12.127 -21.212 -11.47 1 98.85 19 THR B O 1
ATOM 2362 N N . ALA B 1 20 ? 12.363 -19.357 -12.712 1 98.89 20 ALA B N 1
ATOM 2363 C CA . ALA B 1 20 ? 11.934 -20.023 -13.94 1 98.89 20 ALA B CA 1
ATOM 2364 C C . ALA B 1 20 ? 12.84 -21.206 -14.268 1 98.89 20 ALA B C 1
ATOM 2366 O O . ALA B 1 20 ? 12.36 -22.315 -14.515 1 98.89 20 ALA B O 1
ATOM 2367 N N . VAL B 1 21 ? 14.112 -20.969 -14.199 1 98.74 21 VAL B N 1
ATOM 2368 C CA . VAL B 1 21 ? 15.088 -22.003 -14.525 1 98.74 21 VAL B CA 1
ATOM 2369 C C . VAL B 1 21 ? 15.02 -23.123 -13.489 1 98.74 21 VAL B C 1
ATOM 2371 O O . VAL B 1 21 ? 15.001 -24.305 -13.843 1 98.74 21 VAL B O 1
ATOM 2374 N N . HIS B 1 22 ? 14.981 -22.754 -12.224 1 98.72 22 HIS B N 1
ATOM 2375 C CA . HIS B 1 22 ? 14.976 -23.719 -11.131 1 98.72 22 HIS B CA 1
ATOM 2376 C C . HIS B 1 22 ? 13.776 -24.655 -11.228 1 98.72 22 HIS B C 1
ATOM 2378 O O . HIS B 1 22 ? 13.914 -25.868 -11.054 1 98.72 22 HIS B O 1
ATOM 2384 N N . LEU B 1 23 ? 12.621 -24.151 -11.511 1 98.83 23 LEU B N 1
ATOM 2385 C CA . LEU B 1 23 ? 11.415 -24.963 -11.629 1 98.83 23 LEU B CA 1
ATOM 2386 C C . LEU B 1 23 ? 11.456 -25.817 -12.892 1 98.83 23 LEU B C 1
ATOM 2388 O O . LEU B 1 23 ? 11.065 -26.986 -12.869 1 98.83 23 LEU B O 1
ATOM 2392 N N . ALA B 1 24 ? 11.932 -25.239 -13.973 1 98.48 24 ALA B N 1
ATOM 2393 C CA . ALA B 1 24 ? 11.986 -25.961 -15.241 1 98.48 24 ALA B CA 1
ATOM 2394 C C . ALA B 1 24 ? 12.914 -27.169 -15.146 1 98.48 24 ALA B C 1
ATOM 2396 O O . ALA B 1 24 ? 12.689 -28.187 -15.804 1 98.48 24 ALA B O 1
ATOM 2397 N N . LYS B 1 25 ? 13.885 -27.073 -14.292 1 97.7 25 LYS B N 1
ATOM 2398 C CA . LYS B 1 25 ? 14.912 -28.102 -14.159 1 97.7 25 LYS B CA 1
ATOM 2399 C C . LYS B 1 25 ? 14.476 -29.191 -13.183 1 97.7 25 LYS B C 1
ATOM 2401 O O . LYS B 1 25 ? 15.21 -30.154 -12.95 1 97.7 25 LYS B O 1
ATOM 2406 N N . ASP B 1 26 ? 13.366 -29.022 -12.604 1 96.92 26 ASP B N 1
ATOM 2407 C CA . ASP B 1 26 ? 12.904 -29.993 -11.617 1 96.92 26 ASP B CA 1
ATOM 2408 C C . ASP B 1 26 ? 13.019 -31.418 -12.153 1 96.92 26 ASP B C 1
ATOM 2410 O O . ASP B 1 26 ? 12.441 -31.744 -13.192 1 96.92 26 ASP B O 1
ATOM 2414 N N . ALA B 1 27 ? 13.694 -32.304 -11.469 1 94.36 27 ALA B N 1
ATOM 2415 C CA . ALA B 1 27 ? 14.033 -33.648 -11.927 1 94.36 27 ALA B CA 1
ATOM 2416 C C . ALA B 1 27 ? 12.78 -34.503 -12.095 1 94.36 27 ALA B C 1
ATOM 2418 O O . ALA B 1 27 ? 12.74 -35.398 -12.942 1 94.36 27 ALA B O 1
ATOM 2419 N N . GLU B 1 28 ? 11.776 -34.21 -11.325 1 95.39 28 GLU B N 1
ATOM 2420 C CA . GLU B 1 28 ? 10.546 -34.995 -11.369 1 95.39 28 GLU B CA 1
ATOM 2421 C C . GLU B 1 28 ? 9.563 -34.424 -12.387 1 95.39 28 GLU B C 1
ATOM 2423 O O . GLU B 1 28 ? 8.431 -34.899 -12.498 1 95.39 28 GLU B O 1
ATOM 2428 N N . LYS B 1 29 ? 9.995 -33.363 -13.083 1 94.2 29 LYS B N 1
ATOM 2429 C CA . LYS B 1 29 ? 9.18 -32.741 -14.122 1 94.2 29 LYS B CA 1
ATOM 2430 C C . LYS B 1 29 ? 7.806 -32.352 -13.585 1 94.2 29 LYS B C 1
ATOM 2432 O O . LYS B 1 29 ? 6.789 -32.581 -14.242 1 94.2 29 LYS B O 1
ATOM 2437 N N . ARG B 1 30 ? 7.816 -31.776 -12.467 1 97.52 30 ARG B N 1
ATOM 2438 C CA . ARG B 1 30 ? 6.569 -31.445 -11.786 1 97.52 30 ARG B CA 1
ATOM 2439 C C . ARG B 1 30 ? 6.017 -30.11 -12.273 1 97.52 30 ARG B C 1
ATOM 2441 O O . ARG B 1 30 ? 4.879 -29.752 -11.962 1 97.52 30 ARG B O 1
ATOM 2448 N N . PHE B 1 31 ? 6.831 -29.372 -13.168 1 98.64 31 PHE B N 1
ATOM 2449 C CA . PHE B 1 31 ? 6.434 -28.016 -13.531 1 98.64 31 PHE B CA 1
ATOM 2450 C C . PHE B 1 31 ? 6.592 -27.788 -15.029 1 98.64 31 PHE B C 1
ATOM 2452 O O . PHE B 1 31 ? 7.546 -28.275 -15.64 1 98.64 31 PHE B O 1
ATOM 2459 N N . LYS B 1 32 ? 5.718 -27.064 -15.573 1 98.76 32 LYS B N 1
ATOM 2460 C CA . LYS B 1 32 ? 5.843 -26.389 -16.861 1 98.76 32 LYS B CA 1
ATOM 2461 C C . LYS B 1 32 ? 5.768 -24.873 -16.697 1 98.76 32 LYS B C 1
ATOM 2463 O O . LYS B 1 32 ? 4.725 -24.336 -16.317 1 98.76 32 LYS B O 1
ATOM 2468 N N . VAL B 1 33 ? 6.83 -24.213 -17.078 1 98.9 33 VAL B N 1
ATOM 2469 C CA . VAL B 1 33 ? 7.005 -22.819 -16.684 1 98.9 33 VAL B CA 1
ATOM 2470 C C . VAL B 1 33 ? 6.833 -21.912 -17.901 1 98.9 33 VAL B C 1
ATOM 2472 O O . VAL B 1 33 ? 7.513 -22.088 -18.914 1 98.9 33 VAL B O 1
ATOM 2475 N N . TYR B 1 34 ? 5.917 -21.008 -17.82 1 98.93 34 TYR B N 1
ATOM 2476 C CA . TYR B 1 34 ? 5.821 -19.88 -18.739 1 98.93 34 TYR B CA 1
ATOM 2477 C C . TYR B 1 34 ? 6.509 -18.648 -18.164 1 98.93 34 TYR B C 1
ATOM 2479 O O . TYR B 1 34 ? 5.949 -17.959 -17.308 1 98.93 34 TYR B O 1
ATOM 2487 N N . ALA B 1 35 ? 7.697 -18.378 -18.674 1 98.91 35 ALA B N 1
ATOM 2488 C CA . ALA B 1 35 ? 8.518 -17.246 -18.251 1 98.91 35 ALA B CA 1
ATOM 2489 C C . ALA B 1 35 ? 8.267 -16.026 -19.133 1 98.91 35 ALA B C 1
ATOM 2491 O O . ALA B 1 35 ? 8.451 -16.085 -20.351 1 98.91 35 ALA B O 1
ATOM 2492 N N . THR B 1 36 ? 7.89 -14.905 -18.477 1 98.9 36 THR B N 1
ATOM 2493 C CA . THR B 1 36 ? 7.52 -13.759 -19.3 1 98.9 36 THR B CA 1
ATOM 2494 C C . THR B 1 36 ? 8.464 -12.586 -19.051 1 98.9 36 THR B C 1
ATOM 2496 O O . THR B 1 36 ? 9.052 -12.473 -17.973 1 98.9 36 THR B O 1
ATOM 2499 N N . MET B 1 37 ? 8.585 -11.784 -20.034 1 98.27 37 MET B N 1
ATOM 2500 C CA . MET B 1 37 ? 9.327 -10.528 -19.971 1 98.27 37 MET B CA 1
ATOM 2501 C C . MET B 1 37 ? 8.785 -9.525 -20.984 1 98.27 37 MET B C 1
ATOM 2503 O O . MET B 1 37 ? 8.214 -9.913 -22.004 1 98.27 37 MET B O 1
ATOM 2507 N N . ARG B 1 38 ? 8.938 -8.318 -20.653 1 96.68 38 ARG B N 1
ATOM 2508 C CA . ARG B 1 38 ? 8.414 -7.257 -21.507 1 96.68 38 ARG B CA 1
ATOM 2509 C C . ARG B 1 38 ? 9.195 -7.17 -22.814 1 96.68 38 ARG B C 1
ATOM 2511 O O . ARG B 1 38 ? 8.612 -6.949 -23.878 1 96.68 38 ARG B O 1
ATOM 2518 N N . ASN B 1 39 ? 10.475 -7.29 -22.72 1 95.94 39 ASN B N 1
ATOM 2519 C CA . ASN B 1 39 ? 11.396 -7.124 -23.84 1 95.94 39 ASN B CA 1
ATOM 2520 C C . ASN B 1 39 ? 12.158 -8.412 -24.135 1 95.94 39 ASN B C 1
ATOM 2522 O O . ASN B 1 39 ? 13.121 -8.742 -23.441 1 95.94 39 ASN B O 1
ATOM 2526 N N . LEU B 1 40 ? 11.921 -9.055 -25.235 1 97.17 40 LEU B N 1
ATOM 2527 C CA . LEU B 1 40 ? 12.498 -10.352 -25.572 1 97.17 40 LEU B CA 1
ATOM 2528 C C . LEU B 1 40 ? 13.971 -10.212 -25.942 1 97.17 40 LEU B C 1
ATOM 2530 O O . LEU B 1 40 ? 14.701 -11.205 -25.985 1 97.17 40 LEU B O 1
ATOM 2534 N N . ALA B 1 41 ? 14.397 -9.015 -26.177 1 96.75 41 ALA B N 1
ATOM 2535 C CA . ALA B 1 41 ? 15.818 -8.81 -26.443 1 96.75 41 ALA B CA 1
ATOM 2536 C C . ALA B 1 41 ? 16.66 -9.139 -25.213 1 96.75 41 ALA B C 1
ATOM 2538 O O . ALA B 1 41 ? 17.871 -9.345 -25.319 1 96.75 41 ALA B O 1
ATOM 2539 N N . LYS B 1 42 ? 16.053 -9.287 -24.089 1 95.33 42 LYS B N 1
ATOM 2540 C CA . LYS B 1 42 ? 16.756 -9.549 -22.836 1 95.33 42 LYS B CA 1
ATOM 2541 C C . LYS B 1 42 ? 16.661 -11.022 -22.45 1 95.33 42 LYS B C 1
ATOM 2543 O O . LYS B 1 42 ? 16.961 -11.392 -21.313 1 95.33 42 LYS B O 1
ATOM 2548 N N . ARG B 1 43 ? 16.285 -11.862 -23.376 1 97.66 43 ARG B N 1
ATOM 2549 C CA . ARG B 1 43 ? 15.978 -13.247 -23.031 1 97.66 43 ARG B CA 1
ATOM 2550 C C . ARG B 1 43 ? 17.237 -14.107 -23.044 1 97.66 43 ARG B C 1
ATOM 2552 O O . ARG B 1 43 ? 17.2 -15.277 -22.657 1 97.66 43 ARG B O 1
ATOM 2559 N N . ALA B 1 44 ? 18.362 -13.595 -23.417 1 97.41 44 ALA B N 1
ATOM 2560 C CA . ALA B 1 44 ? 19.553 -14.386 -23.72 1 97.41 44 ALA B CA 1
ATOM 2561 C C . ALA B 1 44 ? 19.985 -15.21 -22.511 1 97.41 44 ALA B C 1
ATOM 2563 O O . ALA B 1 44 ? 20.28 -16.401 -22.637 1 97.41 44 ALA B O 1
ATOM 2564 N N . GLN B 1 45 ? 20.062 -14.567 -21.363 1 97.13 45 GLN B N 1
ATOM 2565 C CA . GLN B 1 45 ? 20.522 -15.27 -20.171 1 97.13 45 GLN B CA 1
ATOM 2566 C C . GLN B 1 45 ? 19.554 -16.384 -19.781 1 97.13 45 GLN B C 1
ATOM 2568 O O . GLN B 1 45 ? 19.978 -17.473 -19.389 1 97.13 45 GLN B O 1
ATOM 2573 N N . LEU B 1 46 ? 18.339 -16.097 -19.852 1 98.15 46 LEU B N 1
ATOM 2574 C CA . LEU B 1 46 ? 17.322 -17.097 -19.545 1 98.15 46 LEU B CA 1
ATOM 2575 C C . LEU B 1 46 ? 17.42 -18.283 -20.498 1 98.15 46 LEU B C 1
ATOM 2577 O O . LEU B 1 46 ? 17.34 -19.437 -20.07 1 98.15 46 LEU B O 1
ATOM 2581 N N . GLU B 1 47 ? 17.59 -18.053 -21.763 1 98.18 47 GLU B N 1
ATOM 2582 C CA . GLU B 1 47 ? 17.724 -19.102 -22.769 1 98.18 47 GLU B CA 1
ATOM 2583 C C . GLU B 1 47 ? 18.974 -19.943 -22.524 1 98.18 47 GLU B C 1
ATOM 2585 O O . GLU B 1 47 ? 18.944 -21.166 -22.677 1 98.18 47 GLU B O 1
ATOM 2590 N N . GLU B 1 48 ? 19.985 -19.241 -22.14 1 98.28 48 GLU B N 1
ATOM 2591 C CA . GLU B 1 48 ? 21.241 -19.944 -21.899 1 98.28 48 GLU B CA 1
ATOM 2592 C C . GLU B 1 48 ? 21.137 -20.861 -20.684 1 98.28 48 GLU B C 1
ATOM 2594 O O . GLU B 1 48 ? 21.502 -22.037 -20.754 1 98.28 48 GLU B O 1
ATOM 2599 N N . GLU B 1 49 ? 20.614 -20.39 -19.626 1 97.69 49 GLU B N 1
ATOM 2600 C CA . GLU B 1 49 ? 20.547 -21.143 -18.377 1 97.69 49 GLU B CA 1
ATOM 2601 C C . GLU B 1 49 ? 19.489 -22.24 -18.45 1 97.69 49 GLU B C 1
ATOM 2603 O O . GLU B 1 49 ? 19.591 -23.255 -17.758 1 97.69 49 GLU B O 1
ATOM 2608 N N . GLY B 1 50 ? 18.488 -22.016 -19.278 1 97.38 50 GLY B N 1
ATOM 2609 C CA . GLY B 1 50 ? 17.409 -22.983 -19.405 1 97.38 50 GLY B CA 1
ATOM 2610 C C . GLY B 1 50 ? 17.453 -23.759 -20.708 1 97.38 50 GLY B C 1
ATOM 2611 O O . GLY B 1 50 ? 16.455 -24.359 -21.113 1 97.38 50 GLY B O 1
ATOM 2612 N N . LYS B 1 51 ? 18.546 -23.736 -21.411 1 97.44 51 LYS B N 1
ATOM 2613 C CA . LYS B 1 51 ? 18.687 -24.192 -22.791 1 97.44 51 LYS B CA 1
ATOM 2614 C C . LYS B 1 51 ? 18.139 -25.606 -22.961 1 97.44 51 LYS B C 1
ATOM 2616 O O . LYS B 1 51 ? 17.415 -25.886 -23.919 1 97.44 51 LYS B O 1
ATOM 2621 N N . GLU B 1 52 ? 18.388 -26.508 -22.053 1 97.12 52 GLU B N 1
ATOM 2622 C CA . GLU B 1 52 ? 18.031 -27.919 -22.168 1 97.12 52 GLU B CA 1
ATOM 2623 C C . GLU B 1 52 ? 16.525 -28.121 -22.029 1 97.12 52 GLU B C 1
ATOM 2625 O O . GLU B 1 52 ? 15.996 -29.168 -22.409 1 97.12 52 GLU B O 1
ATOM 2630 N N . PHE B 1 53 ? 15.884 -27.059 -21.558 1 97.11 53 PHE B N 1
ATOM 2631 C CA . PHE B 1 53 ? 14.478 -27.23 -21.211 1 97.11 53 PHE B CA 1
ATOM 2632 C C . PHE B 1 53 ? 13.598 -26.307 -22.046 1 97.11 53 PHE B C 1
ATOM 2634 O O . PHE B 1 53 ? 12.37 -26.374 -21.968 1 97.11 53 PHE B O 1
ATOM 2641 N N . LEU B 1 54 ? 14.26 -25.562 -22.902 1 97.62 54 LEU B N 1
ATOM 2642 C CA . LEU B 1 54 ? 13.523 -24.627 -23.746 1 97.62 54 LEU B CA 1
ATOM 2643 C C . LEU B 1 54 ? 12.573 -25.37 -24.679 1 97.62 54 LEU B C 1
ATOM 2645 O O . LEU B 1 54 ? 12.972 -26.33 -25.342 1 97.62 54 LEU B O 1
ATOM 2649 N N . GLY B 1 55 ? 11.257 -24.903 -24.681 1 96.3 55 GLY B N 1
ATOM 2650 C CA . GLY B 1 55 ? 10.266 -25.516 -25.551 1 96.3 55 GLY B CA 1
ATOM 2651 C C . GLY B 1 55 ? 9.624 -26.751 -24.948 1 96.3 55 GLY B C 1
ATOM 2652 O O . GLY B 1 55 ? 8.667 -27.294 -25.503 1 96.3 55 GLY B O 1
ATOM 2653 N N . ASP B 1 56 ? 10.105 -27.215 -23.825 1 96.6 56 ASP B N 1
ATOM 2654 C CA . ASP B 1 56 ? 9.565 -28.366 -23.109 1 96.6 56 ASP B CA 1
ATOM 2655 C C . ASP B 1 56 ? 8.958 -27.946 -21.772 1 96.6 56 ASP B C 1
ATOM 2657 O O . ASP B 1 56 ? 7.784 -27.575 -21.706 1 96.6 56 ASP B O 1
ATOM 2661 N N . THR B 1 57 ? 9.807 -27.821 -20.766 1 98.04 57 THR B N 1
ATOM 2662 C CA . THR B 1 57 ? 9.288 -27.41 -19.466 1 98.04 57 THR B CA 1
ATOM 2663 C C . THR B 1 57 ? 9.458 -25.907 -19.267 1 98.04 57 THR B C 1
ATOM 2665 O O . THR B 1 57 ? 8.917 -25.336 -18.318 1 98.04 57 THR B O 1
ATOM 2668 N N . LEU B 1 58 ? 10.175 -25.243 -20.166 1 98.69 58 LEU B N 1
ATOM 2669 C CA . LEU B 1 58 ? 10.38 -23.799 -20.123 1 98.69 58 LEU B CA 1
ATOM 2670 C C . LEU B 1 58 ? 9.909 -23.144 -21.417 1 98.69 58 LEU B C 1
ATOM 2672 O O . LEU B 1 58 ? 10.426 -23.446 -22.495 1 98.69 58 LEU B O 1
ATOM 2676 N N . ILE B 1 59 ? 8.961 -22.277 -21.335 1 98.75 59 ILE B N 1
ATOM 2677 C CA . ILE B 1 59 ? 8.457 -21.508 -22.468 1 98.75 59 ILE B CA 1
ATOM 2678 C C . ILE B 1 59 ? 8.626 -20.015 -22.194 1 98.75 59 ILE B C 1
ATOM 2680 O O . ILE B 1 59 ? 8.198 -19.517 -21.15 1 98.75 59 ILE B O 1
ATOM 2684 N N . ILE B 1 60 ? 9.235 -19.323 -23.068 1 98.59 60 ILE B N 1
ATOM 2685 C CA . ILE B 1 60 ? 9.439 -17.885 -22.928 1 98.59 60 ILE B CA 1
ATOM 2686 C C . ILE B 1 60 ? 8.366 -17.132 -23.711 1 98.59 60 ILE B C 1
ATOM 2688 O O . ILE B 1 60 ? 8.095 -17.453 -24.871 1 98.59 60 ILE B O 1
ATOM 2692 N N . LYS B 1 61 ? 7.727 -16.141 -23.074 1 98.23 61 LYS B N 1
ATOM 2693 C CA . LYS B 1 61 ? 6.67 -15.358 -23.709 1 98.23 61 LYS B CA 1
ATOM 2694 C C . LYS B 1 61 ? 6.855 -13.867 -23.444 1 98.23 61 LYS B C 1
ATOM 2696 O O . LYS B 1 61 ? 7.236 -13.469 -22.341 1 98.23 61 LYS B O 1
ATOM 2701 N N . GLN B 1 62 ? 6.563 -13.118 -24.46 1 98.46 62 GLN B N 1
ATOM 2702 C CA . GLN B 1 62 ? 6.533 -11.671 -24.28 1 98.46 62 GLN B CA 1
ATOM 2703 C C . GLN B 1 62 ? 5.254 -11.231 -23.573 1 98.46 62 GLN B C 1
ATOM 2705 O O . GLN B 1 62 ? 4.155 -11.634 -23.959 1 98.46 62 GLN B O 1
ATOM 2710 N N . MET B 1 63 ? 5.408 -10.446 -22.537 1 98.75 63 MET B N 1
ATOM 2711 C CA . MET B 1 63 ? 4.249 -9.899 -21.837 1 98.75 63 MET B CA 1
ATOM 2712 C C . MET B 1 63 ? 4.639 -8.678 -21.011 1 98.75 63 MET B C 1
ATOM 2714 O O . MET B 1 63 ? 5.489 -8.769 -20.124 1 98.75 63 MET B O 1
ATOM 2718 N N . ASP B 1 64 ? 4.081 -7.574 -21.338 1 98.61 64 ASP B N 1
ATOM 2719 C CA . ASP B 1 64 ? 4.195 -6.367 -20.526 1 98.61 64 ASP B CA 1
ATOM 2720 C C . ASP B 1 64 ? 3.071 -6.29 -19.495 1 98.61 64 ASP B C 1
ATOM 2722 O O . ASP B 1 64 ? 1.903 -6.124 -19.854 1 98.61 64 ASP B O 1
ATOM 2726 N N . VAL B 1 65 ? 3.438 -6.344 -18.238 1 98.71 65 VAL B N 1
ATOM 2727 C CA . VAL B 1 65 ? 2.432 -6.39 -17.182 1 98.71 65 VAL B CA 1
ATOM 2728 C C . VAL B 1 65 ? 1.672 -5.066 -17.135 1 98.71 65 VAL B C 1
ATOM 2730 O O . VAL B 1 65 ? 0.623 -4.968 -16.494 1 98.71 65 VAL B O 1
ATOM 2733 N N . CYS B 1 66 ? 2.162 -4.026 -17.8 1 98.39 66 CYS B N 1
ATOM 2734 C CA . CYS B 1 66 ? 1.533 -2.71 -17.792 1 98.39 66 CYS B CA 1
ATOM 2735 C C . CYS B 1 66 ? 0.475 -2.605 -18.884 1 98.39 66 CYS B C 1
ATOM 2737 O O . CYS B 1 66 ? -0.188 -1.574 -19.014 1 98.39 66 CYS B O 1
ATOM 2739 N N . SER B 1 67 ? 0.305 -3.647 -19.663 1 98.55 67 SER B N 1
ATOM 2740 C CA . SER B 1 67 ? -0.649 -3.652 -20.766 1 98.55 67 SER B CA 1
ATOM 2741 C C . SER B 1 67 ? -1.785 -4.637 -20.51 1 98.55 67 SER B C 1
ATOM 2743 O O . SER B 1 67 ? -1.56 -5.847 -20.44 1 98.55 67 SER B O 1
ATOM 2745 N N . ASP B 1 68 ? -2.998 -4.087 -20.458 1 97.66 68 ASP B N 1
ATOM 2746 C CA . ASP B 1 68 ? -4.16 -4.955 -20.294 1 97.66 68 ASP B CA 1
ATOM 2747 C C . ASP B 1 68 ? -4.246 -5.978 -21.424 1 97.66 68 ASP B C 1
ATOM 2749 O O . ASP B 1 68 ? -4.511 -7.157 -21.182 1 97.66 68 ASP B O 1
ATOM 2753 N N . GLU B 1 69 ? -4 -5.572 -22.538 1 98.02 69 GLU B N 1
ATOM 2754 C CA . GLU B 1 69 ? -4.093 -6.426 -23.718 1 98.02 69 GLU B CA 1
ATOM 2755 C C . GLU B 1 69 ? -3.026 -7.516 -23.697 1 98.02 69 GLU B C 1
ATOM 2757 O O . GLU B 1 69 ? -3.309 -8.676 -24.003 1 98.02 69 GLU B O 1
ATOM 2762 N N . ALA B 1 70 ? -1.795 -7.146 -23.35 1 98.64 70 ALA B N 1
ATOM 2763 C CA . ALA B 1 70 ? -0.704 -8.117 -23.328 1 98.64 70 ALA B CA 1
ATOM 2764 C C . ALA B 1 70 ? -0.96 -9.206 -22.291 1 98.64 70 ALA B C 1
ATOM 2766 O O . ALA B 1 70 ? -0.745 -10.391 -22.559 1 98.64 70 ALA B O 1
ATOM 2767 N N . VAL B 1 71 ? -1.463 -8.813 -21.163 1 98.72 71 VAL B N 1
ATOM 2768 C CA . VAL B 1 71 ? -1.729 -9.751 -20.077 1 98.72 71 VAL B CA 1
ATOM 2769 C C . VAL B 1 71 ? -2.875 -10.682 -20.468 1 98.72 71 VAL B C 1
ATOM 2771 O O . VAL B 1 71 ? -2.764 -11.903 -20.332 1 98.72 71 VAL B O 1
ATOM 2774 N N . SER B 1 72 ? -3.935 -10.087 -20.938 1 97.94 72 SER B N 1
ATOM 2775 C CA . SER B 1 72 ? -5.088 -10.882 -21.348 1 97.94 72 SER B CA 1
ATOM 2776 C C . SER B 1 72 ? -4.706 -11.899 -22.419 1 97.94 72 SER B C 1
ATOM 2778 O O . SER B 1 72 ? -5.091 -13.067 -22.339 1 97.94 72 SER B O 1
ATOM 2780 N N . LYS B 1 73 ? -3.962 -11.468 -23.398 1 98.46 73 LYS B N 1
ATOM 2781 C CA . LYS B 1 73 ? -3.537 -12.338 -24.491 1 98.46 73 LYS B CA 1
ATOM 2782 C C . LYS B 1 73 ? -2.668 -13.482 -23.977 1 98.46 73 LYS B C 1
ATOM 2784 O O . LYS B 1 73 ? -2.879 -14.641 -24.34 1 98.46 73 LYS B O 1
ATOM 2789 N N . ALA B 1 74 ? -1.721 -13.177 -23.153 1 98.72 74 ALA B N 1
ATOM 2790 C CA . ALA B 1 74 ? -0.81 -14.193 -22.632 1 98.72 74 ALA B CA 1
ATOM 2791 C C . ALA B 1 74 ? -1.567 -15.249 -21.831 1 98.72 74 ALA B C 1
ATOM 2793 O O . ALA B 1 74 ? -1.35 -16.449 -22.014 1 98.72 74 ALA B O 1
ATOM 2794 N N . VAL B 1 75 ? -2.459 -14.84 -20.957 1 98.77 75 VAL B N 1
ATOM 2795 C CA . VAL B 1 75 ? -3.207 -15.75 -20.097 1 98.77 75 VAL B CA 1
ATOM 2796 C C . VAL B 1 75 ? -4.133 -16.619 -20.945 1 98.77 75 VAL B C 1
ATOM 2798 O O . VAL B 1 75 ? -4.209 -17.834 -20.747 1 98.77 75 VAL B O 1
ATOM 2801 N N . LYS B 1 76 ? -4.783 -16.002 -21.9 1 98.5 76 LYS B N 1
ATOM 2802 C CA . LYS B 1 76 ? -5.672 -16.746 -22.788 1 98.5 76 LYS B CA 1
ATOM 2803 C C . LYS B 1 76 ? -4.905 -17.812 -23.566 1 98.5 76 LYS B C 1
ATOM 2805 O O . LYS B 1 76 ? -5.386 -18.935 -23.729 1 98.5 76 LYS B O 1
ATOM 2810 N N . GLU B 1 77 ? -3.787 -17.461 -24.045 1 98.72 77 GLU B N 1
ATOM 2811 C CA . GLU B 1 77 ? -2.972 -18.399 -24.81 1 98.72 77 GLU B CA 1
ATOM 2812 C C . GLU B 1 77 ? -2.538 -19.583 -23.95 1 98.72 77 GLU B C 1
ATOM 2814 O O . GLU B 1 77 ? -2.546 -20.727 -24.41 1 98.72 77 GLU B O 1
ATOM 2819 N N . ILE B 1 78 ? -2.139 -19.316 -22.732 1 98.81 78 ILE B N 1
ATOM 2820 C CA . ILE B 1 78 ? -1.703 -20.383 -21.839 1 98.81 78 ILE B CA 1
ATOM 2821 C C . ILE B 1 78 ? -2.888 -21.283 -21.493 1 98.81 78 ILE B C 1
ATOM 2823 O O . ILE B 1 78 ? -2.768 -22.511 -21.507 1 98.81 78 ILE B O 1
ATOM 2827 N N . LEU B 1 79 ? -4.012 -20.69 -21.211 1 98.66 79 LEU B N 1
ATOM 2828 C CA . LEU B 1 79 ? -5.206 -21.466 -20.895 1 98.66 79 LEU B CA 1
ATOM 2829 C C . LEU B 1 79 ? -5.63 -22.32 -22.086 1 98.66 79 LEU B C 1
ATOM 2831 O O . LEU B 1 79 ? -6.066 -23.46 -21.913 1 98.66 79 LEU B O 1
ATOM 2835 N N . ALA B 1 80 ? -5.516 -21.735 -23.246 1 98.4 80 ALA B N 1
ATOM 2836 C CA . ALA B 1 80 ? -5.862 -22.489 -24.448 1 98.4 80 ALA B CA 1
ATOM 2837 C C . ALA B 1 80 ? -4.917 -23.671 -24.646 1 98.4 80 ALA B C 1
ATOM 2839 O O . ALA B 1 80 ? -5.344 -24.755 -25.049 1 98.4 80 ALA B O 1
ATOM 2840 N N . ALA B 1 81 ? -3.682 -23.486 -24.36 1 98.06 81 ALA B N 1
ATOM 2841 C CA . ALA B 1 81 ? -2.662 -24.501 -24.608 1 98.06 81 ALA B CA 1
ATOM 2842 C C . ALA B 1 81 ? -2.667 -25.563 -23.511 1 98.06 81 ALA B C 1
ATOM 2844 O O . ALA B 1 81 ? -2.457 -26.747 -23.784 1 98.06 81 ALA B O 1
ATOM 2845 N N . GLU B 1 82 ? -2.865 -25.125 -22.262 1 98 82 GLU B N 1
ATOM 2846 C CA . GLU B 1 82 ? -2.628 -26.016 -21.13 1 98 82 GLU B CA 1
ATOM 2847 C C . GLU B 1 82 ? -3.936 -26.393 -20.441 1 98 82 GLU B C 1
ATOM 2849 O O . GLU B 1 82 ? -3.982 -27.352 -19.668 1 98 82 GLU B O 1
ATOM 2854 N N . GLY B 1 83 ? -4.99 -25.598 -20.624 1 97.93 83 GLY B N 1
ATOM 2855 C CA . GLY B 1 83 ? -6.272 -25.806 -19.97 1 97.93 83 GLY B CA 1
ATOM 2856 C C . GLY B 1 83 ? -6.326 -25.234 -18.566 1 97.93 83 GLY B C 1
ATOM 2857 O O . GLY B 1 83 ? -7.397 -25.157 -17.962 1 97.93 83 GLY B O 1
ATOM 2858 N N . LYS B 1 84 ? -5.11 -24.784 -18.078 1 98.33 84 LYS B N 1
ATOM 2859 C CA . LYS B 1 84 ? -5.056 -24.314 -16.697 1 98.33 84 LYS B CA 1
ATOM 2860 C C . LYS B 1 84 ? -3.806 -23.473 -16.451 1 98.33 84 LYS B C 1
ATOM 2862 O O . LYS B 1 84 ? -2.845 -23.54 -17.221 1 98.33 84 LYS B O 1
ATOM 2867 N N . ILE B 1 85 ? -3.866 -22.707 -15.446 1 98.83 85 ILE B N 1
ATOM 2868 C CA . ILE B 1 85 ? -2.733 -22.108 -14.749 1 98.83 85 ILE B CA 1
ATOM 2869 C C . ILE B 1 85 ? -2.804 -22.444 -13.262 1 98.83 85 ILE B C 1
ATOM 2871 O O . ILE B 1 85 ? -3.717 -21.999 -12.562 1 98.83 85 ILE B O 1
ATOM 2875 N N . ASP B 1 86 ? -1.851 -23.176 -12.775 1 98.88 86 ASP B N 1
ATOM 2876 C CA . ASP B 1 86 ? -1.894 -23.668 -11.401 1 98.88 86 ASP B CA 1
ATOM 2877 C C . ASP B 1 86 ? -1.281 -22.657 -10.436 1 98.88 86 ASP B C 1
ATOM 2879 O O . ASP B 1 86 ? -1.693 -22.566 -9.278 1 98.88 86 ASP B O 1
ATOM 2883 N N . VAL B 1 87 ? -0.231 -21.972 -10.917 1 98.95 87 VAL B N 1
ATOM 2884 C CA . VAL B 1 87 ? 0.518 -21.06 -10.059 1 98.95 87 VAL B CA 1
ATOM 2885 C C . VAL B 1 87 ? 0.81 -19.764 -10.812 1 98.95 87 VAL B C 1
ATOM 2887 O O . VAL B 1 87 ? 1.274 -19.794 -11.955 1 98.95 87 VAL B O 1
ATOM 2890 N N . LEU B 1 88 ? 0.455 -18.707 -10.272 1 98.97 88 LEU B N 1
ATOM 2891 C CA . LEU B 1 88 ? 0.913 -17.389 -10.7 1 98.97 88 LEU B CA 1
ATOM 2892 C C . LEU B 1 88 ? 1.964 -16.841 -9.74 1 98.97 88 LEU B C 1
ATOM 2894 O O . LEU B 1 88 ? 1.711 -16.718 -8.54 1 98.97 88 LEU B O 1
ATOM 2898 N N . PHE B 1 89 ? 3.149 -16.603 -10.192 1 98.95 89 PHE B N 1
ATOM 2899 C CA . PHE B 1 89 ? 4.18 -15.917 -9.421 1 98.95 89 PHE B CA 1
ATOM 2900 C C . PHE B 1 89 ? 4.404 -14.506 -9.953 1 98.95 89 PHE B C 1
ATOM 2902 O O . PHE B 1 89 ? 5.136 -14.313 -10.926 1 98.95 89 PHE B O 1
ATOM 2909 N N . ASN B 1 90 ? 3.769 -13.554 -9.341 1 98.92 90 ASN B N 1
ATOM 2910 C CA . ASN B 1 90 ? 3.983 -12.141 -9.636 1 98.92 90 ASN B CA 1
ATOM 2911 C C . ASN B 1 90 ? 5.329 -11.655 -9.109 1 98.92 90 ASN B C 1
ATOM 2913 O O . ASN B 1 90 ? 5.483 -11.423 -7.908 1 98.92 90 ASN B O 1
ATOM 2917 N N . ASN B 1 91 ? 6.208 -11.344 -10.05 1 98.52 91 ASN B N 1
ATOM 2918 C CA . ASN B 1 91 ? 7.581 -11.048 -9.653 1 98.52 91 ASN B CA 1
ATOM 2919 C C . ASN B 1 91 ? 8.089 -9.765 -10.304 1 98.52 91 ASN B C 1
ATOM 2921 O O . ASN B 1 91 ? 9.035 -9.147 -9.813 1 98.52 91 ASN B O 1
ATOM 2925 N N . ALA B 1 92 ? 7.459 -9.355 -11.443 1 97.99 92 ALA B N 1
ATOM 2926 C CA . ALA B 1 92 ? 7.885 -8.129 -12.113 1 97.99 92 ALA B CA 1
ATOM 2927 C C . ALA B 1 92 ? 7.863 -6.943 -11.152 1 97.99 92 ALA B C 1
ATOM 2929 O O . ALA B 1 92 ? 6.929 -6.795 -10.36 1 97.99 92 ALA B O 1
ATOM 2930 N N . GLY B 1 93 ? 8.917 -6.17 -11.171 1 96.4 93 GLY B N 1
ATOM 2931 C CA . GLY B 1 93 ? 8.993 -5.005 -10.305 1 96.4 93 GLY B CA 1
ATOM 2932 C C . GLY B 1 93 ? 10.229 -4.16 -10.549 1 96.4 93 GLY B C 1
ATOM 2933 O O . GLY B 1 93 ? 11.179 -4.612 -11.191 1 96.4 93 GLY B O 1
ATOM 2934 N N . ILE B 1 94 ? 10.161 -2.943 -10.066 1 95.88 94 ILE B N 1
ATOM 2935 C CA . ILE B 1 94 ? 11.29 -2.021 -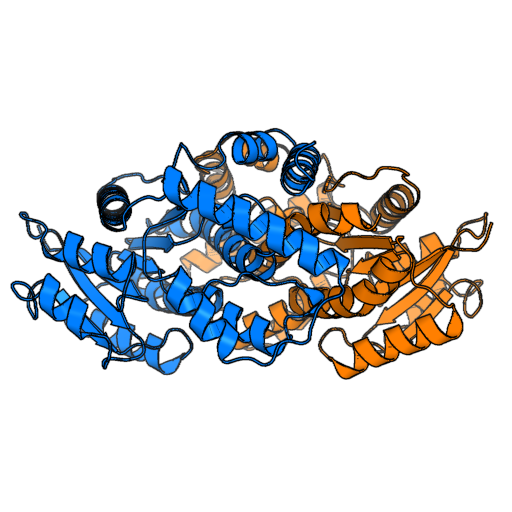10.122 1 95.88 94 ILE B CA 1
ATOM 2936 C C . ILE B 1 94 ? 11.491 -1.369 -8.756 1 95.88 94 ILE B C 1
ATOM 2938 O O . ILE B 1 94 ? 10.523 -1.098 -8.042 1 95.88 94 ILE B O 1
ATOM 2942 N N . GLY B 1 95 ? 12.746 -1.21 -8.4 1 94.3 95 GLY B N 1
ATOM 2943 C CA . GLY B 1 95 ? 13.11 -0.553 -7.155 1 94.3 95 GLY B CA 1
ATOM 2944 C C . GLY B 1 95 ? 13.542 0.889 -7.345 1 94.3 95 GLY B C 1
ATOM 2945 O O . GLY B 1 95 ? 13.822 1.316 -8.467 1 94.3 95 GLY B O 1
ATOM 2946 N N . LEU B 1 96 ? 13.611 1.618 -6.251 1 93.21 96 LEU B N 1
ATOM 2947 C CA . LEU B 1 96 ? 14.053 3.007 -6.296 1 93.21 96 LEU B CA 1
ATOM 2948 C C . LEU B 1 96 ? 14.541 3.467 -4.926 1 93.21 96 LEU B C 1
ATOM 2950 O O . LEU B 1 96 ? 13.833 3.315 -3.927 1 93.21 96 LEU B O 1
ATOM 2954 N N . TRP B 1 97 ? 15.736 3.92 -4.895 1 92.76 97 TRP B N 1
ATOM 2955 C CA . TRP B 1 97 ? 16.239 4.731 -3.79 1 92.76 97 TRP B CA 1
ATOM 2956 C C . TRP B 1 97 ? 16.197 6.215 -4.141 1 92.76 97 TRP B C 1
ATOM 2958 O O . TRP B 1 97 ? 16.847 6.652 -5.093 1 92.76 97 TRP B O 1
ATOM 2968 N N . ALA B 1 98 ? 15.44 6.965 -3.397 1 94.67 98 ALA B N 1
ATOM 2969 C CA . ALA B 1 98 ? 15.33 8.384 -3.727 1 94.67 98 ALA B CA 1
ATOM 2970 C C . ALA B 1 98 ? 14.698 9.167 -2.579 1 94.67 98 ALA B C 1
ATOM 2972 O O . ALA B 1 98 ? 14.032 8.588 -1.718 1 94.67 98 ALA B O 1
ATOM 2973 N N . ALA B 1 99 ? 15.069 10.411 -2.551 1 95.61 99 ALA B N 1
ATOM 2974 C CA . ALA B 1 99 ? 14.311 11.326 -1.703 1 95.61 99 ALA B CA 1
ATOM 2975 C C . ALA B 1 99 ? 12.897 11.528 -2.24 1 95.61 99 ALA B C 1
ATOM 2977 O O . ALA B 1 99 ? 12.709 11.769 -3.435 1 95.61 99 ALA B O 1
ATOM 2978 N N . LEU B 1 100 ? 11.931 11.43 -1.408 1 96.37 100 LEU B N 1
ATOM 2979 C CA . LEU B 1 100 ? 10.537 11.455 -1.837 1 96.37 100 LEU B CA 1
ATOM 2980 C C . LEU B 1 100 ? 10.199 12.781 -2.511 1 96.37 100 LEU B C 1
ATOM 2982 O O . LEU B 1 100 ? 9.49 12.806 -3.52 1 96.37 100 LEU B O 1
ATOM 2986 N N . GLU B 1 101 ? 10.698 13.883 -1.971 1 93.53 101 GLU B N 1
ATOM 2987 C CA . GLU B 1 101 ? 10.342 15.217 -2.446 1 93.53 101 GLU B CA 1
ATOM 2988 C C . GLU B 1 101 ? 10.904 15.475 -3.841 1 93.53 101 GLU B C 1
ATOM 2990 O O . GLU B 1 101 ? 10.486 16.414 -4.521 1 93.53 101 GLU B O 1
ATOM 2995 N N . CYS B 1 102 ? 11.815 14.601 -4.259 1 92.57 102 CYS B N 1
ATOM 2996 C CA . CYS B 1 102 ? 12.453 14.805 -5.555 1 92.57 102 CYS B CA 1
ATOM 2997 C C . CYS B 1 102 ? 11.887 13.848 -6.598 1 92.57 102 CYS B C 1
ATOM 2999 O O . CYS B 1 102 ? 12.244 13.925 -7.775 1 92.57 102 CYS B O 1
ATOM 3001 N N . THR B 1 103 ? 11.023 13.016 -6.241 1 95.62 103 THR B N 1
ATOM 3002 C CA . THR B 1 103 ? 10.458 12.034 -7.159 1 95.62 103 THR B CA 1
ATOM 3003 C C . THR B 1 103 ? 9.229 12.598 -7.867 1 95.62 103 THR B C 1
ATOM 3005 O O . THR B 1 103 ? 8.207 12.862 -7.23 1 95.62 103 THR B O 1
ATOM 3008 N N . PRO B 1 104 ? 9.298 12.779 -9.147 1 96.06 104 PRO B N 1
ATOM 3009 C CA . PRO B 1 104 ? 8.114 13.27 -9.856 1 96.06 104 PRO B CA 1
ATOM 3010 C C . PRO B 1 104 ? 6.919 12.329 -9.732 1 96.06 104 PRO B C 1
ATOM 3012 O O . PRO B 1 104 ? 7.086 11.106 -9.753 1 96.06 104 PRO B O 1
ATOM 3015 N N . ILE B 1 105 ? 5.744 12.89 -9.731 1 97.29 105 ILE B N 1
ATOM 3016 C CA . ILE B 1 105 ? 4.514 12.128 -9.546 1 97.29 105 ILE B CA 1
ATOM 3017 C C . ILE B 1 105 ? 4.358 11.117 -10.68 1 97.29 105 ILE B C 1
ATOM 3019 O O . ILE B 1 105 ? 3.892 9.996 -10.461 1 97.29 105 ILE B O 1
ATOM 3023 N N . ASP B 1 106 ? 4.729 11.504 -11.85 1 96.62 106 ASP B N 1
ATOM 3024 C CA . ASP B 1 106 ? 4.609 10.597 -12.987 1 96.62 106 ASP B CA 1
ATOM 3025 C C . ASP B 1 106 ? 5.529 9.389 -12.827 1 96.62 106 ASP B C 1
ATOM 3027 O O . ASP B 1 106 ? 5.187 8.281 -13.245 1 96.62 106 ASP B O 1
ATOM 3031 N N . MET B 1 107 ? 6.746 9.655 -12.315 1 97.04 107 MET B N 1
ATOM 3032 C CA . MET B 1 107 ? 7.65 8.547 -12.019 1 97.04 107 MET B CA 1
ATOM 3033 C C . MET B 1 107 ? 7.035 7.603 -10.991 1 97.04 107 MET B C 1
ATOM 3035 O O . MET B 1 107 ? 7.138 6.382 -11.124 1 97.04 107 MET B O 1
ATOM 3039 N N . ALA B 1 108 ? 6.422 8.124 -9.991 1 98.09 108 ALA B N 1
ATOM 3040 C CA . ALA B 1 108 ? 5.736 7.323 -8.981 1 98.09 108 ALA B CA 1
ATOM 3041 C C . ALA B 1 108 ? 4.634 6.475 -9.609 1 98.09 108 ALA B C 1
ATOM 3043 O O . ALA B 1 108 ? 4.509 5.285 -9.308 1 98.09 108 ALA B O 1
ATOM 3044 N N . LYS B 1 109 ? 3.876 7.102 -10.445 1 98.45 109 LYS B N 1
ATOM 3045 C CA . LYS B 1 109 ? 2.789 6.393 -11.114 1 98.45 109 LYS B CA 1
ATOM 3046 C C . LYS B 1 109 ? 3.326 5.263 -11.987 1 98.45 109 LYS B C 1
ATOM 3048 O O . LYS B 1 109 ? 2.723 4.19 -12.064 1 98.45 109 LYS B O 1
ATOM 3053 N N . GLU B 1 110 ? 4.407 5.509 -12.62 1 98.01 110 GLU B N 1
ATOM 3054 C CA . GLU B 1 110 ? 5.027 4.461 -13.426 1 98.01 110 GLU B CA 1
ATOM 3055 C C . GLU B 1 110 ? 5.447 3.276 -12.561 1 98.01 110 GLU B C 1
ATOM 3057 O O . GLU B 1 110 ? 5.289 2.121 -12.962 1 98.01 110 GLU B O 1
ATOM 3062 N N . MET B 1 111 ? 6.025 3.531 -11.46 1 98.14 111 MET B N 1
ATOM 3063 C CA . MET B 1 111 ? 6.414 2.453 -10.556 1 98.14 111 MET B CA 1
ATOM 3064 C C . MET B 1 111 ? 5.2 1.634 -10.131 1 98.14 111 MET B C 1
ATOM 3066 O O . MET B 1 111 ? 5.256 0.404 -10.097 1 98.14 111 MET B O 1
ATOM 3070 N N . TYR B 1 112 ? 4.098 2.326 -9.796 1 98.84 112 TYR B N 1
ATOM 3071 C CA . TYR B 1 112 ? 2.88 1.625 -9.407 1 98.84 112 TYR B CA 1
ATOM 3072 C C . TYR B 1 112 ? 2.33 0.801 -10.566 1 98.84 112 TYR B C 1
ATOM 3074 O O . TYR B 1 112 ? 1.755 -0.269 -10.357 1 98.84 112 TYR B O 1
ATOM 3082 N N . GLU B 1 113 ? 2.499 1.339 -11.756 1 98.7 113 GLU B N 1
ATOM 3083 C CA . GLU B 1 113 ? 2.043 0.603 -12.932 1 98.7 113 GLU B CA 1
ATOM 3084 C C . GLU B 1 113 ? 2.707 -0.768 -13.016 1 98.7 113 GLU B C 1
ATOM 3086 O O . GLU B 1 113 ? 2.055 -1.76 -13.35 1 98.7 113 GLU B O 1
ATOM 3091 N N . VAL B 1 114 ? 3.915 -0.838 -12.695 1 98.44 114 VAL B N 1
ATOM 3092 C CA . VAL B 1 114 ? 4.668 -2.084 -12.792 1 98.44 114 VAL B CA 1
ATOM 3093 C C . VAL B 1 114 ? 4.448 -2.919 -11.533 1 98.44 114 VAL B C 1
ATOM 3095 O O . VAL B 1 114 ? 4 -4.066 -11.612 1 98.44 114 VAL B O 1
ATOM 3098 N N . ASN B 1 115 ? 4.696 -2.322 -10.378 1 98.73 115 ASN B N 1
ATOM 3099 C CA . ASN B 1 115 ? 4.832 -3.067 -9.131 1 98.73 115 ASN B CA 1
ATOM 3100 C C . ASN B 1 115 ? 3.476 -3.513 -8.594 1 98.73 115 ASN B C 1
ATOM 3102 O O . ASN B 1 115 ? 3.383 -4.518 -7.887 1 98.73 115 ASN B O 1
ATOM 3106 N N . PHE B 1 116 ? 2.471 -2.721 -8.873 1 98.92 116 PHE B N 1
ATOM 3107 C CA . PHE B 1 116 ? 1.191 -3.03 -8.247 1 98.92 116 PHE B CA 1
ATOM 3108 C C . PHE B 1 116 ? 0.144 -3.379 -9.299 1 98.92 116 PHE B C 1
ATOM 3110 O O . PHE B 1 116 ? -0.422 -4.474 -9.28 1 98.92 116 PHE B O 1
ATOM 3117 N N . PHE B 1 117 ? -0.11 -2.472 -10.23 1 98.91 117 PHE B N 1
ATOM 3118 C CA . PHE B 1 117 ? -1.175 -2.697 -11.2 1 98.91 117 PHE B CA 1
ATOM 3119 C C . PHE B 1 117 ? -0.829 -3.859 -12.123 1 98.91 117 PHE B C 1
ATOM 3121 O O . PHE B 1 117 ? -1.72 -4.558 -12.61 1 98.91 117 PHE B O 1
ATOM 3128 N N . GLY B 1 118 ? 0.457 -4.041 -12.392 1 98.86 118 GLY B N 1
ATOM 3129 C CA . GLY B 1 118 ? 0.862 -5.227 -13.128 1 98.86 118 GLY B CA 1
ATOM 3130 C C . GLY B 1 118 ? 0.439 -6.52 -12.457 1 98.86 118 GLY B C 1
ATOM 3131 O O . GLY B 1 118 ? -0.117 -7.409 -13.104 1 98.86 118 GLY B O 1
ATOM 3132 N N . ALA B 1 119 ? 0.677 -6.622 -11.155 1 98.86 119 ALA B N 1
ATOM 3133 C CA . ALA B 1 119 ? 0.255 -7.79 -10.386 1 98.86 119 ALA B CA 1
ATOM 3134 C C . ALA B 1 119 ? -1.266 -7.904 -10.353 1 98.86 119 ALA B C 1
ATOM 3136 O O . ALA B 1 119 ? -1.816 -9 -10.481 1 98.86 119 ALA B O 1
ATOM 3137 N N . LEU B 1 120 ? -1.923 -6.787 -10.159 1 98.83 120 LEU B N 1
ATOM 3138 C CA . LEU B 1 120 ? -3.381 -6.771 -10.119 1 98.83 120 LEU B CA 1
ATOM 3139 C C . LEU B 1 120 ? -3.967 -7.325 -11.413 1 98.83 120 LEU B C 1
ATOM 3141 O O . LEU B 1 120 ? -4.888 -8.145 -11.382 1 98.83 120 LEU B O 1
ATOM 3145 N N . ARG B 1 121 ? -3.442 -6.888 -12.551 1 98.59 121 ARG B N 1
ATOM 3146 C CA . ARG B 1 121 ? -3.903 -7.353 -13.855 1 98.59 121 ARG B CA 1
ATOM 3147 C C . ARG B 1 121 ? -3.78 -8.869 -13.97 1 98.59 121 ARG B C 1
ATOM 3149 O O . ARG B 1 121 ? -4.705 -9.538 -14.437 1 98.59 121 ARG B O 1
ATOM 3156 N N . LEU B 1 122 ? -2.677 -9.347 -13.531 1 98.87 122 LEU B N 1
ATOM 3157 C CA . LEU B 1 122 ? -2.423 -10.778 -13.654 1 98.87 122 LEU B CA 1
ATOM 3158 C C . LEU B 1 122 ? -3.326 -11.574 -12.718 1 98.87 122 LEU B C 1
ATOM 3160 O O . LEU B 1 122 ? -3.87 -12.611 -13.106 1 98.87 122 LEU B O 1
ATOM 3164 N N . ILE B 1 123 ? -3.512 -11.086 -11.525 1 98.87 123 ILE B N 1
ATOM 3165 C CA . ILE B 1 123 ? -4.382 -11.75 -10.56 1 98.87 123 ILE B CA 1
ATOM 3166 C C . ILE B 1 123 ? -5.803 -11.826 -11.113 1 98.87 123 ILE B C 1
ATOM 3168 O O . ILE B 1 123 ? -6.411 -12.899 -11.133 1 98.87 123 ILE B O 1
ATOM 3172 N N . GLN B 1 124 ? -6.288 -10.701 -11.601 1 98.09 124 GLN B N 1
ATOM 3173 C CA . GLN B 1 124 ? -7.648 -10.656 -12.129 1 98.09 124 GLN B CA 1
ATOM 3174 C C . GLN B 1 124 ? -7.799 -11.572 -13.339 1 98.09 124 GLN B C 1
ATOM 3176 O O . GLN B 1 124 ? -8.869 -12.14 -13.566 1 98.09 124 GLN B O 1
ATOM 3181 N N . SER B 1 125 ? -6.763 -11.724 -14.099 1 98.05 125 SER B N 1
ATOM 3182 C CA . SER B 1 125 ? -6.817 -12.487 -15.341 1 98.05 125 SER B CA 1
ATOM 3183 C C . SER B 1 125 ? -6.864 -13.986 -15.067 1 98.05 125 SER B C 1
ATOM 3185 O O . SER B 1 125 ? -7.478 -14.742 -15.822 1 98.05 125 SER B O 1
ATOM 3187 N N . VAL B 1 126 ? -6.246 -14.449 -13.988 1 98.45 126 VAL B N 1
ATOM 3188 C CA . VAL B 1 126 ? -6.158 -15.889 -13.767 1 98.45 126 VAL B CA 1
ATOM 3189 C C . VAL B 1 126 ? -7.271 -16.336 -12.823 1 98.45 126 VAL B C 1
ATOM 3191 O O . VAL B 1 126 ? -7.641 -17.513 -12.803 1 98.45 126 VAL B O 1
ATOM 3194 N N . MET B 1 127 ? -7.815 -15.428 -12.079 1 97.83 127 MET B N 1
ATOM 3195 C CA . MET B 1 127 ? -8.716 -15.72 -10.968 1 97.83 127 MET B CA 1
ATOM 3196 C C . MET B 1 127 ? -9.955 -16.465 -11.453 1 97.83 127 MET B C 1
ATOM 3198 O O . MET B 1 127 ? -10.357 -17.465 -10.856 1 97.83 127 MET B O 1
ATOM 3202 N N . PRO B 1 128 ? -10.601 -16.014 -12.563 1 96.52 128 PRO B N 1
ATOM 3203 C CA . PRO B 1 128 ? -11.833 -16.69 -12.977 1 96.52 128 PRO B CA 1
ATOM 3204 C C . PRO B 1 128 ? -11.619 -18.17 -13.283 1 96.52 128 PRO B C 1
ATOM 3206 O O . PRO B 1 128 ? -12.409 -19.014 -12.852 1 96.52 128 PRO B O 1
ATOM 3209 N N . SER B 1 129 ? -10.574 -18.49 -13.994 1 97.52 129 SER B N 1
ATOM 3210 C CA . SER B 1 129 ? -10.309 -19.883 -14.336 1 97.52 129 SER B CA 1
ATOM 3211 C C . SER B 1 129 ? -9.938 -20.695 -13.099 1 97.52 129 SER B C 1
ATOM 3213 O O . SER B 1 129 ? -10.313 -21.863 -12.981 1 97.52 129 SER B O 1
ATOM 3215 N N . MET B 1 130 ? -9.218 -20.105 -12.136 1 98.5 130 MET B N 1
ATOM 3216 C CA . MET B 1 130 ? -8.869 -20.78 -10.89 1 98.5 130 MET B CA 1
ATOM 3217 C C . MET B 1 130 ? -10.113 -21.05 -10.05 1 98.5 130 MET B C 1
ATOM 3219 O O . MET B 1 130 ? -10.258 -22.13 -9.475 1 98.5 130 MET B O 1
ATOM 3223 N N . LYS B 1 131 ? -10.973 -20.078 -10.002 1 98.06 131 LYS B N 1
ATOM 3224 C CA . LYS B 1 131 ? -12.213 -20.245 -9.248 1 98.06 131 LYS B CA 1
ATOM 3225 C C . LYS B 1 131 ? -13.076 -21.351 -9.848 1 98.06 131 LYS B C 1
ATOM 3227 O O . LYS B 1 131 ? -13.619 -22.185 -9.12 1 98.06 131 LYS B O 1
ATOM 3232 N N . ALA B 1 132 ? -13.164 -21.34 -11.154 1 97.53 132 ALA B N 1
ATOM 3233 C CA . ALA B 1 132 ? -13.976 -22.345 -11.835 1 97.53 132 ALA B CA 1
ATOM 3234 C C . ALA B 1 132 ? -13.455 -23.752 -11.555 1 97.53 132 ALA B C 1
ATOM 3236 O O . ALA B 1 132 ? -14.239 -24.691 -11.395 1 97.53 132 ALA B O 1
ATOM 3237 N N . ARG B 1 133 ? -12.185 -23.898 -11.407 1 97.69 133 ARG B N 1
ATOM 3238 C CA . ARG B 1 133 ? -11.573 -25.209 -11.215 1 97.69 133 ARG B CA 1
ATOM 3239 C C . ARG B 1 133 ? -11.38 -25.512 -9.733 1 97.69 133 ARG B C 1
ATOM 3241 O O . ARG B 1 133 ? -11.066 -26.645 -9.362 1 97.69 133 ARG B O 1
ATOM 3248 N N . GLN B 1 134 ? -11.574 -24.538 -8.902 1 98.19 134 GLN B N 1
ATOM 3249 C CA . GLN B 1 134 ? -11.378 -24.661 -7.461 1 98.19 134 GLN B CA 1
ATOM 3250 C C . GLN B 1 134 ? -9.958 -25.117 -7.136 1 98.19 134 GLN B C 1
ATOM 3252 O O . GLN B 1 134 ? -9.765 -26.052 -6.357 1 98.19 134 GLN B O 1
ATOM 3257 N N . SER B 1 135 ? -9.039 -24.492 -7.759 1 98.48 135 SER B N 1
ATOM 3258 C CA . SER B 1 135 ? -7.625 -24.799 -7.568 1 98.48 135 SER B CA 1
ATOM 3259 C C . SER B 1 135 ? -6.739 -23.685 -8.114 1 98.48 135 SER B C 1
ATOM 3261 O O . SER B 1 135 ? -7.011 -23.134 -9.183 1 98.48 135 SER B O 1
ATOM 3263 N N . GLY B 1 136 ? -5.72 -23.337 -7.376 1 98.65 136 GLY B N 1
ATOM 3264 C CA . GLY B 1 136 ? -4.772 -22.316 -7.794 1 98.65 136 GLY B CA 1
ATOM 3265 C C . GLY B 1 136 ? -3.92 -21.791 -6.654 1 98.65 136 GLY B C 1
ATOM 3266 O O . GLY B 1 136 ? -4.255 -21.978 -5.483 1 98.65 136 GLY B O 1
ATOM 3267 N N . HIS B 1 137 ? -2.813 -21.24 -6.998 1 98.93 137 HIS B N 1
ATOM 3268 C CA . HIS B 1 137 ? -1.905 -20.625 -6.036 1 98.93 137 HIS B CA 1
ATOM 3269 C C . HIS B 1 137 ? -1.334 -19.318 -6.576 1 98.93 137 HIS B C 1
ATOM 3271 O O . HIS B 1 137 ? -0.661 -19.31 -7.609 1 98.93 137 HIS B O 1
ATOM 3277 N N . ILE B 1 138 ? -1.672 -18.238 -5.949 1 98.93 138 ILE B N 1
ATOM 3278 C CA . ILE B 1 138 ? -1.156 -16.921 -6.306 1 98.93 138 ILE B CA 1
ATOM 3279 C C . ILE B 1 138 ? -0.042 -16.523 -5.341 1 98.93 138 ILE B C 1
ATOM 3281 O O . ILE B 1 138 ? -0.266 -16.417 -4.133 1 98.93 138 ILE B O 1
ATOM 3285 N N . ILE B 1 139 ? 1.132 -16.375 -5.853 1 98.96 139 ILE B N 1
ATOM 3286 C CA . ILE B 1 139 ? 2.298 -15.968 -5.077 1 98.96 139 ILE B CA 1
ATOM 3287 C C . ILE B 1 139 ? 2.754 -14.58 -5.521 1 98.96 139 ILE B C 1
ATOM 3289 O O . ILE B 1 139 ? 3.03 -14.358 -6.702 1 98.96 139 ILE B O 1
ATOM 3293 N N . ASN B 1 140 ? 2.786 -13.642 -4.635 1 98.92 140 ASN B N 1
ATOM 3294 C CA . ASN B 1 140 ? 3.282 -12.297 -4.909 1 98.92 140 ASN B CA 1
ATOM 3295 C C . ASN B 1 140 ? 4.66 -12.072 -4.294 1 98.92 140 ASN B C 1
ATOM 3297 O O . ASN B 1 140 ? 4.865 -12.334 -3.107 1 98.92 140 ASN B O 1
ATOM 3301 N N . ASN B 1 141 ? 5.584 -11.636 -5.139 1 98.6 141 ASN B N 1
ATOM 3302 C CA . ASN B 1 141 ? 6.908 -11.257 -4.656 1 98.6 141 ASN B CA 1
ATOM 3303 C C . ASN B 1 141 ? 6.899 -9.865 -4.031 1 98.6 141 ASN B C 1
ATOM 3305 O O . ASN B 1 141 ? 7.012 -8.862 -4.739 1 98.6 141 ASN B O 1
ATOM 3309 N N . SER B 1 142 ? 6.795 -9.821 -2.787 1 98.01 142 SER B N 1
ATOM 3310 C CA . SER B 1 142 ? 6.84 -8.562 -2.05 1 98.01 142 SER B CA 1
ATOM 3311 C C . SER B 1 142 ? 8.271 -8.193 -1.673 1 98.01 142 SER B C 1
ATOM 3313 O O . SER B 1 142 ? 9.15 -8.133 -2.535 1 98.01 142 SER B O 1
ATOM 3315 N N . SER B 1 143 ? 8.569 -7.892 -0.394 1 96.69 143 SER B N 1
ATOM 3316 C CA . SER B 1 143 ? 9.872 -7.519 0.144 1 96.69 143 SER B CA 1
ATOM 3317 C C . SER B 1 143 ? 9.816 -7.347 1.659 1 96.69 143 SER B C 1
ATOM 3319 O O . SER B 1 143 ? 8.737 -7.182 2.231 1 96.69 143 SER B O 1
ATOM 3321 N N . HIS B 1 144 ? 10.989 -7.518 2.23 1 95.2 144 HIS B N 1
ATOM 3322 C CA . HIS B 1 144 ? 11.099 -6.996 3.588 1 95.2 144 HIS B CA 1
ATOM 3323 C C . HIS B 1 144 ? 10.552 -5.575 3.678 1 95.2 144 HIS B C 1
ATOM 3325 O O . HIS B 1 144 ? 9.96 -5.196 4.691 1 95.2 144 HIS B O 1
ATOM 3331 N N . LEU B 1 145 ? 10.646 -4.835 2.619 1 96.35 145 LEU B N 1
ATOM 3332 C CA . LEU B 1 145 ? 10.213 -3.443 2.558 1 96.35 145 LEU B CA 1
ATOM 3333 C C . LEU B 1 145 ? 8.701 -3.352 2.385 1 96.35 145 LEU B C 1
ATOM 3335 O O . LEU B 1 145 ? 8.138 -2.255 2.374 1 96.35 145 LEU B O 1
ATOM 3339 N N . GLY B 1 146 ? 8.035 -4.462 2.293 1 96.84 146 GLY B N 1
ATOM 3340 C CA . GLY B 1 146 ? 6.585 -4.539 2.366 1 96.84 146 GLY B CA 1
ATOM 3341 C C . GLY B 1 146 ? 6.068 -4.744 3.777 1 96.84 146 GLY B C 1
ATOM 3342 O O . GLY B 1 146 ? 4.858 -4.712 4.012 1 96.84 146 GLY B O 1
ATOM 3343 N N . ILE B 1 147 ? 7.013 -4.922 4.701 1 94.22 147 ILE B N 1
ATOM 3344 C CA . ILE B 1 147 ? 6.712 -5.13 6.113 1 94.22 147 ILE B CA 1
ATOM 3345 C C . ILE B 1 147 ? 7.098 -3.888 6.912 1 94.22 147 ILE B C 1
ATOM 3347 O O . ILE B 1 147 ? 6.293 -3.365 7.686 1 94.22 147 ILE B O 1
ATOM 3351 N N . VAL B 1 148 ? 8.293 -3.427 6.641 1 94.96 148 VAL B N 1
ATOM 3352 C CA . VAL B 1 148 ? 8.849 -2.293 7.372 1 94.96 148 VAL B CA 1
ATOM 3353 C C . VAL B 1 148 ? 9.184 -1.165 6.399 1 94.96 148 VAL B C 1
ATOM 3355 O O . VAL B 1 148 ? 9.941 -1.363 5.446 1 94.96 148 VAL B O 1
ATOM 3358 N N . GLY B 1 149 ? 8.635 0.026 6.651 1 96.17 149 GLY B N 1
ATOM 3359 C CA . GLY B 1 149 ? 9.029 1.197 5.884 1 96.17 149 GLY B CA 1
ATOM 3360 C C . GLY B 1 149 ? 10.47 1.609 6.121 1 96.17 149 GLY B C 1
ATOM 3361 O O . GLY B 1 149 ? 10.906 1.731 7.267 1 96.17 149 GLY B O 1
ATOM 3362 N N . THR B 1 150 ? 11.225 1.829 5.046 1 95.98 150 THR B N 1
ATOM 3363 C CA . THR B 1 150 ? 12.654 2.114 5.125 1 95.98 150 THR B CA 1
ATOM 3364 C C . THR B 1 150 ? 12.97 3.467 4.494 1 95.98 150 THR B C 1
ATOM 3366 O O . THR B 1 150 ? 12.509 3.766 3.391 1 95.98 150 THR B O 1
ATOM 3369 N N . PRO B 1 151 ? 13.808 4.253 5.137 1 97.21 151 PRO B N 1
ATOM 3370 C CA . PRO B 1 151 ? 14.177 5.566 4.603 1 97.21 151 PRO B CA 1
ATOM 3371 C C . PRO B 1 151 ? 14.676 5.497 3.161 1 97.21 151 PRO B C 1
ATOM 3373 O O . PRO B 1 151 ? 15.36 4.541 2.786 1 97.21 151 PRO B O 1
ATOM 3376 N N . PHE B 1 152 ? 14.258 6.464 2.313 1 96.96 152 PHE B N 1
ATOM 3377 C CA . PHE B 1 152 ? 14.695 6.697 0.941 1 96.96 152 PHE B CA 1
ATOM 3378 C C . PHE B 1 152 ? 14.211 5.581 0.023 1 96.96 152 PHE B C 1
ATOM 3380 O O . PHE B 1 152 ? 14.665 5.468 -1.118 1 96.96 152 PHE B O 1
ATOM 3387 N N . ASN B 1 153 ? 13.316 4.75 0.552 1 96.81 153 ASN B N 1
ATOM 3388 C CA . ASN B 1 153 ? 12.6 3.747 -0.229 1 96.81 153 ASN B CA 1
ATOM 3389 C C . ASN B 1 153 ? 11.091 3.965 -0.171 1 96.81 153 ASN B C 1
ATOM 3391 O O . ASN B 1 153 ? 10.316 3.028 -0.373 1 96.81 153 ASN B O 1
ATOM 3395 N N . ALA B 1 154 ? 10.684 5.12 0.131 1 98.4 154 ALA B N 1
ATOM 3396 C CA . ALA B 1 154 ? 9.297 5.387 0.502 1 98.4 154 ALA B CA 1
ATOM 3397 C C . ALA B 1 154 ? 8.338 4.932 -0.594 1 98.4 154 ALA B C 1
ATOM 3399 O O . ALA B 1 154 ? 7.335 4.271 -0.315 1 98.4 154 ALA B O 1
ATOM 3400 N N . LEU B 1 155 ? 8.609 5.303 -1.815 1 98.25 155 LEU B N 1
ATOM 3401 C CA . LEU B 1 155 ? 7.71 4.928 -2.901 1 98.25 155 LEU B CA 1
ATOM 3402 C C . LEU B 1 155 ? 7.738 3.421 -3.133 1 98.25 155 LEU B C 1
ATOM 3404 O O . LEU B 1 155 ? 6.689 2.796 -3.305 1 98.25 155 LEU B O 1
ATOM 3408 N N . TYR B 1 156 ? 8.899 2.878 -3.166 1 97.99 156 TYR B N 1
ATOM 3409 C CA . TYR B 1 156 ? 9.015 1.432 -3.32 1 97.99 156 TYR B CA 1
ATOM 3410 C C . TYR B 1 156 ? 8.293 0.704 -2.193 1 97.99 156 TYR B C 1
ATOM 3412 O O . TYR B 1 156 ? 7.516 -0.221 -2.44 1 97.99 156 TYR B O 1
ATOM 3420 N N . CYS B 1 157 ? 8.535 1.093 -0.933 1 98.51 157 CYS B N 1
ATOM 3421 C CA . CYS B 1 157 ? 7.838 0.514 0.21 1 98.51 157 CYS B CA 1
ATOM 3422 C C . CYS B 1 157 ? 6.327 0.576 0.016 1 98.51 157 CYS B C 1
ATOM 3424 O O . CYS B 1 157 ? 5.626 -0.409 0.255 1 98.51 157 CYS B O 1
ATOM 3426 N N . SER B 1 158 ? 5.874 1.721 -0.397 1 98.84 158 SER B N 1
ATOM 3427 C CA . SER B 1 158 ? 4.431 1.888 -0.539 1 98.84 158 SER B CA 1
ATOM 3428 C C . SER B 1 158 ? 3.852 0.878 -1.523 1 98.84 158 SER B C 1
ATOM 3430 O O . SER B 1 158 ? 2.754 0.358 -1.314 1 98.84 158 SER B O 1
ATOM 3432 N N . THR B 1 159 ? 4.529 0.585 -2.637 1 98.86 159 THR B N 1
ATOM 3433 C CA . THR B 1 159 ? 4.03 -0.388 -3.602 1 98.86 159 THR B CA 1
ATOM 3434 C C . THR B 1 159 ? 3.996 -1.786 -2.992 1 98.86 159 THR B C 1
ATOM 3436 O O . THR B 1 159 ? 3.064 -2.555 -3.24 1 98.86 159 THR B O 1
ATOM 3439 N N . LYS B 1 160 ? 5 -2.099 -2.252 1 98.82 160 LYS B N 1
ATOM 3440 C CA . LYS B 1 160 ? 5.062 -3.431 -1.657 1 98.82 160 LYS B CA 1
ATOM 3441 C C . LYS B 1 160 ? 4.06 -3.57 -0.515 1 98.82 160 LYS B C 1
ATOM 3443 O O . LYS B 1 160 ? 3.444 -4.625 -0.347 1 98.82 160 LYS B O 1
ATOM 3448 N N . PHE B 1 161 ? 3.833 -2.49 0.249 1 98.79 161 PHE B N 1
ATOM 3449 C CA . PHE B 1 161 ? 2.75 -2.484 1.225 1 98.79 161 PHE B CA 1
ATOM 3450 C C . PHE B 1 161 ? 1.404 -2.692 0.541 1 98.79 161 PHE B C 1
ATOM 3452 O O . PHE B 1 161 ? 0.55 -3.423 1.047 1 98.79 161 PHE B O 1
ATOM 3459 N N . ALA B 1 162 ? 1.241 -2.018 -0.543 1 98.91 162 ALA B N 1
ATOM 3460 C CA . ALA B 1 162 ? -0.005 -2.167 -1.29 1 98.91 162 ALA B CA 1
ATOM 3461 C C . ALA B 1 162 ? -0.234 -3.623 -1.688 1 98.91 162 ALA B C 1
ATOM 3463 O O . ALA B 1 162 ? -1.347 -4.139 -1.562 1 98.91 162 ALA B O 1
ATOM 3464 N N . LEU B 1 163 ? 0.796 -4.254 -2.147 1 98.85 163 LEU B N 1
ATOM 3465 C CA . LEU B 1 163 ? 0.713 -5.656 -2.542 1 98.85 163 LEU B CA 1
ATOM 3466 C C . LEU B 1 163 ? 0.385 -6.54 -1.344 1 98.85 163 LEU B C 1
ATOM 3468 O O . LEU B 1 163 ? -0.384 -7.497 -1.466 1 98.85 163 LEU B O 1
ATOM 3472 N N . GLU B 1 164 ? 0.991 -6.246 -0.196 1 98.52 164 GLU B N 1
ATOM 3473 C CA . GLU B 1 164 ? 0.695 -6.963 1.041 1 98.52 164 GLU B CA 1
ATOM 3474 C C . GLU B 1 164 ? -0.784 -6.851 1.403 1 98.52 164 GLU B C 1
ATOM 3476 O O . GLU B 1 164 ? -1.435 -7.856 1.695 1 98.52 164 GLU B O 1
ATOM 3481 N N . GLY B 1 165 ? -1.28 -5.634 1.386 1 98.45 165 GLY B N 1
ATOM 3482 C CA . GLY B 1 165 ? -2.677 -5.41 1.724 1 98.45 165 GLY B CA 1
ATOM 3483 C C . GLY B 1 165 ? -3.638 -6.093 0.77 1 98.45 165 GLY B C 1
ATOM 3484 O O . GLY B 1 165 ? -4.633 -6.682 1.198 1 98.45 165 GLY B O 1
ATOM 3485 N N . LEU B 1 166 ? -3.343 -6.036 -0.504 1 98.84 166 LEU B N 1
ATOM 3486 C CA . LEU B 1 166 ? -4.157 -6.688 -1.524 1 98.84 166 LEU B CA 1
ATOM 3487 C C . LEU B 1 166 ? -4.223 -8.193 -1.287 1 98.84 166 LEU B C 1
ATOM 3489 O O . LEU B 1 166 ? -5.309 -8.777 -1.278 1 98.84 166 LEU B O 1
ATOM 3493 N N . THR B 1 167 ? -3.07 -8.791 -1.09 1 98.83 167 THR B N 1
ATOM 3494 C CA . THR B 1 167 ? -2.974 -10.24 -0.953 1 98.83 167 THR B CA 1
ATOM 3495 C C . THR B 1 167 ? -3.677 -10.712 0.316 1 98.83 167 THR B C 1
ATOM 3497 O O . THR B 1 167 ? -4.425 -11.691 0.291 1 98.83 167 THR B O 1
ATOM 3500 N N . GLU B 1 168 ? -3.452 -10.016 1.376 1 98.12 168 GLU B N 1
ATOM 3501 C CA . GLU B 1 168 ? -4.082 -10.359 2.647 1 98.12 168 GLU B CA 1
ATOM 3502 C C . GLU B 1 168 ? -5.603 -10.267 2.553 1 98.12 168 GLU B C 1
ATOM 3504 O O . GLU B 1 168 ? -6.318 -11.047 3.184 1 98.12 168 GLU B O 1
ATOM 3509 N N . ALA B 1 169 ? -6.091 -9.338 1.794 1 98.29 169 ALA B N 1
ATOM 3510 C CA . ALA B 1 169 ? -7.526 -9.08 1.712 1 98.29 169 ALA B CA 1
ATOM 3511 C C . ALA B 1 169 ? -8.226 -10.137 0.863 1 98.29 169 ALA B C 1
ATOM 3513 O O . ALA B 1 169 ? -9.388 -10.469 1.107 1 98.29 169 ALA B O 1
ATOM 3514 N N . ILE B 1 170 ? -7.531 -10.692 -0.099 1 98.59 170 ILE B N 1
ATOM 3515 C CA . ILE B 1 170 ? -8.235 -11.593 -1.005 1 98.59 170 ILE B CA 1
ATOM 3516 C C . ILE B 1 170 ? -8.047 -13.037 -0.546 1 98.59 170 ILE B C 1
ATOM 3518 O O . ILE B 1 170 ? -8.841 -13.914 -0.894 1 98.59 170 ILE B O 1
ATOM 3522 N N . ALA B 1 171 ? -7.036 -13.344 0.271 1 98.66 171 ALA B N 1
ATOM 3523 C CA . ALA B 1 171 ? -6.666 -14.706 0.645 1 98.66 171 ALA B CA 1
ATOM 3524 C C . ALA B 1 171 ? -7.837 -15.431 1.303 1 98.66 171 ALA B C 1
ATOM 3526 O O . ALA B 1 171 ? -8.191 -16.543 0.903 1 98.66 171 ALA B O 1
ATOM 3527 N N . PRO B 1 172 ? -8.532 -14.796 2.28 1 97.74 172 PRO B N 1
ATOM 3528 C CA . PRO B 1 172 ? -9.629 -15.512 2.934 1 97.74 172 PRO B CA 1
ATOM 3529 C C . PRO B 1 172 ? -10.752 -15.882 1.966 1 97.74 172 PRO B C 1
ATOM 3531 O O . PRO B 1 172 ? -11.314 -16.976 2.056 1 97.74 172 PRO B O 1
ATOM 3534 N N . THR B 1 173 ? -11.122 -15.007 1.047 1 97.82 173 THR B N 1
ATOM 3535 C CA . THR B 1 173 ? -12.181 -15.259 0.076 1 97.82 173 THR B CA 1
ATOM 3536 C C . THR B 1 173 ? -11.783 -16.381 -0.879 1 97.82 173 THR B C 1
ATOM 3538 O O . THR B 1 173 ? -12.589 -17.267 -1.174 1 97.82 173 THR B O 1
ATOM 3541 N N . LEU B 1 174 ? -10.547 -16.361 -1.312 1 98.27 174 LEU B N 1
ATOM 3542 C CA . LEU B 1 174 ? -10.086 -17.307 -2.322 1 98.27 174 LEU B CA 1
ATOM 3543 C C . LEU B 1 174 ? -9.958 -18.709 -1.736 1 98.27 174 LEU B C 1
ATOM 3545 O O . LEU B 1 174 ? -10.064 -19.701 -2.46 1 98.27 174 LEU B O 1
ATOM 3549 N N . LEU B 1 175 ? -9.812 -18.771 -0.429 1 97.8 175 LEU B N 1
ATOM 3550 C CA . LEU B 1 175 ? -9.758 -20.076 0.221 1 97.8 175 LEU B CA 1
ATOM 3551 C C . LEU B 1 175 ? -11.08 -20.819 0.058 1 97.8 175 LEU B C 1
ATOM 3553 O O . LEU B 1 175 ? -11.104 -22.052 0.03 1 97.8 175 LEU B O 1
ATOM 3557 N N . HIS B 1 176 ? -12.146 -20.111 -0.071 1 97.26 176 HIS B N 1
ATOM 3558 C CA . HIS B 1 176 ? -13.447 -20.729 -0.302 1 97.26 176 HIS B CA 1
ATOM 3559 C C . HIS B 1 176 ? -13.525 -21.344 -1.696 1 97.26 176 HIS B C 1
ATOM 3561 O O . HIS B 1 176 ? -14.438 -22.12 -1.986 1 97.26 176 HIS B O 1
ATOM 3567 N N . PHE B 1 177 ? -12.558 -21.014 -2.541 1 97.96 177 PHE B N 1
ATOM 3568 C CA . PHE B 1 177 ? -12.458 -21.585 -3.879 1 97.96 177 PHE B CA 1
ATOM 3569 C C . PHE B 1 177 ? -11.256 -22.515 -3.983 1 97.96 177 PHE B C 1
ATOM 3571 O O . PHE B 1 177 ? -10.832 -22.87 -5.085 1 97.96 177 PHE B O 1
ATOM 3578 N N . ASN B 1 178 ? -10.628 -22.812 -2.825 1 98.12 178 ASN B N 1
ATOM 3579 C CA . ASN B 1 178 ? -9.446 -23.665 -2.764 1 98.12 178 ASN B CA 1
ATOM 3580 C C . ASN B 1 178 ? -8.273 -23.054 -3.525 1 98.12 178 ASN B C 1
ATOM 3582 O O . ASN B 1 178 ? -7.535 -23.764 -4.21 1 98.12 178 ASN B O 1
ATOM 3586 N N . ILE B 1 179 ? -8.225 -21.777 -3.579 1 98.67 179 ILE B N 1
ATOM 3587 C CA . ILE B 1 179 ? -7.095 -21.035 -4.127 1 98.67 179 ILE B CA 1
ATOM 3588 C C . ILE B 1 179 ? -6.242 -20.478 -2.99 1 98.67 179 ILE B C 1
ATOM 3590 O O . ILE B 1 179 ? -6.763 -19.849 -2.065 1 98.67 179 ILE B O 1
ATOM 3594 N N . LYS B 1 180 ? -4.953 -20.723 -3.033 1 98.7 180 LYS B N 1
ATOM 3595 C CA . LYS B 1 180 ? -4.015 -20.275 -2.008 1 98.7 180 LYS B CA 1
ATOM 3596 C C . LYS B 1 180 ? -3.347 -18.963 -2.411 1 98.7 180 LYS B C 1
ATOM 3598 O O . LYS B 1 180 ? -3.214 -18.668 -3.6 1 98.7 180 LYS B O 1
ATOM 3603 N N . CYS B 1 181 ? -3.006 -18.172 -1.429 1 98.84 181 CYS B N 1
ATOM 3604 C CA . CYS B 1 181 ? -2.226 -16.956 -1.625 1 98.84 181 CYS B CA 1
ATOM 3605 C C . CYS B 1 181 ? -0.997 -16.944 -0.723 1 98.84 181 CYS B C 1
ATOM 3607 O O . CYS B 1 181 ? -1.069 -17.358 0.436 1 98.84 181 CYS B O 1
ATOM 3609 N N . SER B 1 182 ? 0.124 -16.53 -1.277 1 98.89 182 SER B N 1
ATOM 3610 C CA . SER B 1 182 ? 1.355 -16.412 -0.502 1 98.89 182 SER B CA 1
ATOM 3611 C C . SER B 1 182 ? 2.116 -15.141 -0.862 1 98.89 182 SER B C 1
ATOM 3613 O O . SER B 1 182 ? 2.002 -14.64 -1.983 1 98.89 182 SER B O 1
ATOM 3615 N N . LEU B 1 183 ? 2.825 -14.654 0.099 1 98.75 183 LEU B N 1
ATOM 3616 C CA . LEU B 1 183 ? 3.742 -13.528 -0.037 1 98.75 183 LEU B CA 1
ATOM 3617 C C . LEU B 1 183 ? 5.179 -13.961 0.232 1 98.75 183 LEU B C 1
ATOM 3619 O O . LEU B 1 183 ? 5.467 -14.561 1.27 1 98.75 183 LEU B O 1
ATOM 3623 N N . VAL B 1 184 ? 6.031 -13.685 -0.723 1 98.69 184 VAL B N 1
ATOM 3624 C CA . VAL B 1 184 ? 7.465 -13.856 -0.517 1 98.69 184 VAL B CA 1
ATOM 3625 C C . VAL B 1 184 ? 8.09 -12.527 -0.099 1 98.69 184 VAL B C 1
ATOM 3627 O O . VAL B 1 184 ? 8.103 -11.569 -0.875 1 98.69 184 VAL B O 1
ATOM 3630 N N . GLU B 1 185 ? 8.539 -12.466 1.068 1 97.39 185 GLU B N 1
ATOM 3631 C CA . GLU B 1 185 ? 9.111 -11.254 1.646 1 97.39 185 GLU B CA 1
ATOM 3632 C C . GLU B 1 185 ? 10.632 -11.347 1.729 1 97.39 185 GLU B C 1
ATOM 3634 O O . GLU B 1 185 ? 11.185 -11.632 2.793 1 97.39 185 GLU B O 1
ATOM 3639 N N . GLU B 1 186 ? 11.254 -11.002 0.609 1 96.53 186 GLU B N 1
ATOM 3640 C CA . GLU B 1 186 ? 12.701 -11.171 0.518 1 96.53 186 GLU B CA 1
ATOM 3641 C C . GLU B 1 186 ? 13.435 -9.961 1.088 1 96.53 186 GLU B C 1
ATOM 3643 O O . GLU B 1 186 ? 12.911 -8.845 1.07 1 96.53 186 GLU B O 1
ATOM 3648 N N . GLY B 1 187 ? 14.608 -10.179 1.638 1 93.53 187 GLY B N 1
ATOM 3649 C CA . GLY B 1 187 ? 15.566 -9.113 1.887 1 93.53 187 GLY B CA 1
ATOM 3650 C C . GLY B 1 187 ? 16.41 -8.773 0.673 1 93.53 187 GLY B C 1
ATOM 3651 O O . GLY B 1 187 ? 15.97 -8.95 -0.464 1 93.53 187 GLY B O 1
ATOM 3652 N N . PRO B 1 188 ? 17.569 -8.255 0.897 1 92.46 188 PRO B N 1
ATOM 3653 C CA . PRO B 1 188 ? 18.45 -7.99 -0.243 1 92.46 188 PRO B CA 1
ATOM 3654 C C . PRO B 1 188 ? 18.82 -9.258 -1.009 1 92.46 188 PRO B C 1
ATOM 3656 O O . PRO B 1 188 ? 19.123 -10.287 -0.399 1 92.46 188 PRO B O 1
ATOM 3659 N N . VAL B 1 189 ? 18.641 -9.157 -2.26 1 93.29 189 VAL B N 1
ATOM 3660 C CA . VAL B 1 189 ? 18.995 -10.265 -3.14 1 93.29 189 VAL B CA 1
ATOM 3661 C C . VAL B 1 189 ? 20.058 -9.814 -4.139 1 93.29 189 VAL B C 1
ATOM 3663 O O . VAL B 1 189 ? 19.936 -8.745 -4.743 1 93.29 189 VAL B O 1
ATOM 3666 N N . ALA B 1 190 ? 21.104 -10.615 -4.214 1 89.88 190 ALA B N 1
ATOM 3667 C CA . ALA B 1 190 ? 22.181 -10.308 -5.152 1 89.88 190 ALA B CA 1
ATOM 3668 C C . ALA B 1 190 ? 21.716 -10.48 -6.596 1 89.88 190 ALA B C 1
ATOM 3670 O O . ALA B 1 190 ? 21.798 -11.576 -7.154 1 89.88 190 ALA B O 1
ATOM 3671 N N . THR B 1 191 ? 21.182 -9.459 -7.141 1 86.37 191 THR B N 1
ATOM 3672 C CA . THR B 1 191 ? 20.657 -9.443 -8.502 1 86.37 191 THR B CA 1
ATOM 3673 C C . THR B 1 191 ? 21.088 -8.176 -9.233 1 86.37 191 THR B C 1
ATOM 3675 O O . THR B 1 191 ? 21.79 -7.335 -8.668 1 86.37 191 THR B O 1
ATOM 3678 N N . ALA B 1 192 ? 20.716 -8.173 -10.38 1 80.28 192 ALA B N 1
ATOM 3679 C CA . ALA B 1 192 ? 20.967 -6.964 -11.16 1 80.28 192 ALA B CA 1
ATOM 3680 C C . ALA B 1 192 ? 19.967 -5.866 -10.808 1 80.28 192 ALA B C 1
ATOM 3682 O O . ALA B 1 192 ? 19.957 -4.803 -11.434 1 80.28 192 ALA B O 1
ATOM 3683 N N . ALA B 1 193 ? 19.22 -6.119 -9.795 1 80.22 193 ALA B N 1
ATOM 3684 C CA . ALA B 1 193 ? 18.119 -5.227 -9.443 1 80.22 193 ALA B CA 1
ATOM 3685 C C . ALA B 1 193 ? 18.627 -3.82 -9.141 1 80.22 193 ALA B C 1
ATOM 3687 O O . ALA B 1 193 ? 18.009 -2.83 -9.54 1 80.22 193 ALA B O 1
ATOM 3688 N N . LEU B 1 194 ? 19.741 -3.76 -8.429 1 80.88 194 LEU B N 1
ATOM 3689 C CA . LEU B 1 194 ? 20.289 -2.455 -8.076 1 80.88 194 LEU B CA 1
ATOM 3690 C C . LEU B 1 194 ? 20.71 -1.686 -9.323 1 80.88 194 LEU B C 1
ATOM 3692 O O . LEU B 1 194 ? 20.444 -0.487 -9.438 1 80.88 194 LEU B O 1
ATOM 3696 N N . ILE B 1 195 ? 21.312 -2.433 -10.2 1 83.48 195 ILE B N 1
ATOM 3697 C CA . ILE B 1 195 ? 21.755 -1.817 -11.446 1 83.48 195 ILE B CA 1
ATOM 3698 C C . ILE B 1 195 ? 20.542 -1.393 -12.271 1 83.48 195 ILE B C 1
ATOM 3700 O O . ILE B 1 195 ? 20.504 -0.281 -12.803 1 83.48 195 ILE B O 1
ATOM 3704 N N . ASN B 1 196 ? 19.585 -2.26 -12.359 1 87.72 196 ASN B N 1
ATOM 3705 C CA . ASN B 1 196 ? 18.369 -1.962 -13.107 1 87.72 196 ASN B CA 1
ATOM 3706 C C . ASN B 1 196 ? 17.636 -0.755 -12.529 1 87.72 196 ASN B C 1
ATOM 3708 O O . ASN B 1 196 ? 17.144 0.094 -13.274 1 87.72 196 ASN B O 1
ATOM 3712 N N . SER B 1 197 ? 17.613 -0.692 -11.246 1 87.23 197 SER B N 1
ATOM 3713 C CA . SER B 1 197 ? 16.966 0.422 -10.561 1 87.23 197 SER B CA 1
ATOM 3714 C C . SER B 1 197 ? 17.674 1.74 -10.856 1 87.23 197 SER B C 1
ATOM 3716 O O . SER B 1 197 ? 17.024 2.76 -11.096 1 87.23 197 SER B O 1
ATOM 3718 N N . ARG B 1 198 ? 18.999 1.731 -10.813 1 86.51 198 ARG B N 1
ATOM 3719 C CA . ARG B 1 198 ? 19.789 2.925 -11.095 1 86.51 198 ARG B CA 1
ATOM 3720 C C . ARG B 1 198 ? 19.568 3.403 -12.526 1 86.51 198 ARG B C 1
ATOM 3722 O O . ARG B 1 198 ? 19.454 4.605 -12.774 1 86.51 198 ARG B O 1
ATOM 3729 N N . ASN B 1 199 ? 19.495 2.4 -13.413 1 89.86 199 ASN B N 1
ATOM 3730 C CA . ASN B 1 199 ? 19.263 2.74 -14.813 1 89.86 199 ASN B CA 1
ATOM 3731 C C . ASN B 1 199 ? 17.892 3.377 -15.016 1 89.86 199 ASN B C 1
ATOM 3733 O O . ASN B 1 199 ? 17.757 4.344 -15.767 1 89.86 199 ASN B O 1
ATOM 3737 N N . TRP B 1 200 ? 16.97 2.811 -14.365 1 91.37 200 TRP B N 1
ATOM 3738 C CA . TRP B 1 200 ? 15.621 3.355 -14.478 1 91.37 200 TRP B CA 1
ATOM 3739 C C . TRP B 1 200 ? 15.556 4.771 -13.915 1 91.37 200 TRP B C 1
ATOM 3741 O O . TRP B 1 200 ? 15.02 5.677 -14.557 1 91.37 200 TRP B O 1
ATOM 3751 N N . ALA B 1 201 ? 16.131 4.943 -12.791 1 90.51 201 ALA B N 1
ATOM 3752 C CA . ALA B 1 201 ? 16.132 6.256 -12.15 1 90.51 201 ALA B CA 1
ATOM 3753 C C . ALA B 1 201 ? 16.827 7.294 -13.026 1 90.51 201 ALA B C 1
ATOM 3755 O O . ALA B 1 201 ? 16.382 8.441 -13.111 1 90.51 201 ALA B O 1
ATOM 3756 N N . SER B 1 202 ? 17.876 6.886 -13.673 1 90.84 202 SER B N 1
ATOM 3757 C CA . SER B 1 202 ? 18.676 7.79 -14.493 1 90.84 202 SER B CA 1
ATOM 3758 C C . SER B 1 202 ? 17.911 8.234 -15.735 1 90.84 202 SER B C 1
ATOM 3760 O O . SER B 1 202 ? 18.276 9.221 -16.376 1 90.84 202 SER B O 1
ATOM 3762 N N . SER B 1 203 ? 16.956 7.468 -16.046 1 92 203 SER B N 1
ATOM 3763 C CA . SER B 1 203 ? 16.177 7.81 -17.231 1 92 203 SER B CA 1
ATOM 3764 C C . SER B 1 203 ? 15.148 8.893 -16.924 1 92 203 SER B C 1
ATOM 3766 O O . SER B 1 203 ? 14.431 9.347 -17.818 1 92 203 SER B O 1
ATOM 3768 N N . HIS B 1 204 ? 15.118 9.323 -15.661 1 92.75 204 HIS B N 1
ATOM 3769 C CA . HIS B 1 204 ? 14.201 10.378 -15.243 1 92.75 204 HIS B CA 1
ATOM 3770 C C . HIS B 1 204 ? 14.961 11.617 -14.782 1 92.75 204 HIS B C 1
ATOM 3772 O O . HIS B 1 204 ? 16.105 11.518 -14.334 1 92.75 204 HIS B O 1
ATOM 3778 N N . ASP B 1 205 ? 14.336 12.737 -14.962 1 90.38 205 ASP B N 1
ATOM 3779 C CA . ASP B 1 205 ? 14.877 13.991 -14.446 1 90.38 205 ASP B CA 1
ATOM 3780 C C . ASP B 1 205 ? 14.363 14.272 -13.036 1 90.38 205 ASP B C 1
ATOM 3782 O O . ASP B 1 205 ? 13.228 14.72 -12.861 1 90.38 205 ASP B O 1
ATOM 3786 N N . MET B 1 206 ? 15.193 14.012 -12.081 1 91.85 206 MET B N 1
ATOM 3787 C CA . MET B 1 206 ? 14.819 14.27 -10.694 1 91.85 206 MET B CA 1
ATOM 3788 C C . MET B 1 206 ? 15.497 15.533 -10.173 1 91.85 206 MET B C 1
ATOM 3790 O O . MET B 1 206 ? 16.707 15.702 -10.329 1 91.85 206 MET B O 1
ATOM 3794 N N . PRO B 1 207 ? 14.715 16.413 -9.651 1 91.34 207 PRO B N 1
ATOM 3795 C CA . PRO B 1 207 ? 15.326 17.613 -9.076 1 91.34 207 PRO B CA 1
ATOM 3796 C C . PRO B 1 207 ? 16.241 17.301 -7.893 1 91.34 207 PRO B C 1
ATOM 3798 O O . PRO B 1 207 ? 16.115 16.241 -7.274 1 91.34 207 PRO B O 1
ATOM 3801 N N . PRO B 1 208 ? 17.153 18.226 -7.664 1 89.16 208 PRO B N 1
ATOM 3802 C CA . PRO B 1 208 ? 18.033 18.021 -6.511 1 89.16 208 PRO B CA 1
ATOM 3803 C C . PRO B 1 208 ? 17.307 18.186 -5.178 1 89.16 208 PRO B C 1
ATOM 3805 O O . PRO B 1 208 ? 16.27 18.85 -5.114 1 89.16 208 PRO B O 1
ATOM 3808 N N . THR B 1 209 ? 17.872 17.595 -4.181 1 91.16 209 THR B N 1
ATOM 3809 C CA . THR B 1 209 ? 17.345 17.72 -2.826 1 91.16 209 THR B CA 1
ATOM 3810 C C . THR B 1 209 ? 18.177 18.705 -2.011 1 91.16 209 THR B C 1
ATOM 3812 O O . THR B 1 209 ? 19.233 19.156 -2.461 1 91.16 209 THR B O 1
ATOM 3815 N N . ASP B 1 210 ? 17.626 19.146 -0.919 1 95.44 210 ASP B N 1
ATOM 3816 C CA . ASP B 1 210 ? 18.391 20.019 -0.034 1 95.44 210 ASP B CA 1
ATOM 3817 C C . ASP B 1 210 ? 19.627 19.304 0.508 1 95.44 210 ASP B C 1
ATOM 3819 O O . ASP B 1 210 ? 19.69 18.073 0.506 1 95.44 210 ASP B O 1
ATOM 3823 N N . GLN B 1 211 ? 20.601 19.995 1.024 1 96.24 211 GLN B N 1
ATOM 3824 C CA . GLN B 1 211 ? 21.915 19.505 1.427 1 96.24 211 GLN B CA 1
ATOM 3825 C C . GLN B 1 211 ? 21.799 18.479 2.551 1 96.24 211 GLN B C 1
ATOM 3827 O O . GLN B 1 211 ? 22.468 17.444 2.525 1 96.24 211 GLN B O 1
ATOM 3832 N N . LYS B 1 212 ? 20.968 18.792 3.503 1 96.59 212 LYS B N 1
ATOM 3833 C CA . LYS B 1 212 ? 20.84 17.881 4.637 1 96.59 212 LYS B CA 1
ATOM 3834 C C . LYS B 1 212 ? 20.278 16.533 4.197 1 96.59 212 LYS B C 1
ATOM 3836 O O . LYS B 1 212 ? 20.739 15.484 4.653 1 96.59 212 LYS B O 1
ATOM 3841 N N . THR B 1 213 ? 19.311 16.554 3.333 1 97.01 213 THR B N 1
ATOM 3842 C CA . THR B 1 213 ? 18.753 15.317 2.798 1 97.01 213 THR B CA 1
ATOM 3843 C C . THR B 1 213 ? 19.811 14.537 2.023 1 97.01 213 THR B C 1
ATOM 3845 O O . THR B 1 213 ? 19.861 13.307 2.097 1 97.01 213 THR B O 1
ATOM 3848 N N . GLN B 1 214 ? 20.624 15.215 1.312 1 95.91 214 GLN B N 1
ATOM 3849 C CA . GLN B 1 214 ? 21.705 14.57 0.573 1 95.91 214 GLN B CA 1
ATOM 3850 C C . GLN B 1 214 ? 22.671 13.863 1.518 1 95.91 214 GLN B C 1
ATOM 3852 O O . GLN B 1 214 ? 23.133 12.757 1.229 1 95.91 214 GLN B O 1
ATOM 3857 N N . GLU B 1 215 ? 22.927 14.506 2.577 1 96.52 215 GLU B N 1
ATOM 3858 C CA . GLU B 1 215 ? 23.825 13.922 3.568 1 96.52 215 GLU B CA 1
ATOM 3859 C C . GLU B 1 215 ? 23.218 12.668 4.192 1 96.52 215 GLU B C 1
ATOM 3861 O O . GLU B 1 215 ? 23.894 11.646 4.327 1 96.52 215 GLU B O 1
ATOM 3866 N N . LEU B 1 216 ? 21.986 12.819 4.558 1 96.93 216 LEU B N 1
ATOM 3867 C CA . LEU B 1 216 ? 21.286 11.676 5.133 1 96.93 216 LEU B CA 1
ATOM 3868 C C . LEU B 1 216 ? 21.224 10.521 4.139 1 96.93 216 LEU B C 1
ATOM 3870 O O . LEU B 1 216 ? 21.397 9.36 4.518 1 96.93 216 LEU B O 1
ATOM 3874 N N . PHE B 1 217 ? 20.994 10.836 2.89 1 95.6 217 PHE B N 1
ATOM 3875 C CA . PHE B 1 217 ? 20.924 9.835 1.832 1 95.6 217 PHE B CA 1
ATOM 3876 C C . PHE B 1 217 ? 22.266 9.133 1.662 1 95.6 217 PHE B C 1
ATOM 3878 O O . PHE B 1 217 ? 22.316 7.915 1.476 1 95.6 217 PHE B O 1
ATOM 3885 N N . GLY B 1 218 ? 23.29 9.916 1.626 1 94.52 218 GLY B N 1
ATOM 3886 C CA . GLY B 1 218 ? 24.621 9.34 1.527 1 94.52 218 GLY B CA 1
ATOM 3887 C C . GLY B 1 218 ? 24.933 8.362 2.645 1 94.52 218 GLY B C 1
ATOM 3888 O O . GLY B 1 218 ? 25.478 7.284 2.399 1 94.52 218 GLY B O 1
ATOM 3889 N N . ARG B 1 219 ? 24.574 8.73 3.891 1 94.76 219 ARG B N 1
ATOM 3890 C CA . ARG B 1 219 ? 24.782 7.851 5.037 1 94.76 219 ARG B CA 1
ATOM 3891 C C . ARG B 1 219 ? 23.957 6.575 4.905 1 94.76 219 ARG B C 1
ATOM 3893 O O . ARG B 1 219 ? 24.456 5.478 5.163 1 94.76 219 ARG B O 1
ATOM 3900 N N . PHE B 1 220 ? 22.788 6.755 4.498 1 95.42 220 PHE B N 1
ATOM 3901 C CA . PHE B 1 220 ? 21.896 5.62 4.293 1 95.42 220 PHE B CA 1
ATOM 3902 C C . PHE B 1 220 ? 22.469 4.662 3.255 1 95.42 220 PHE B C 1
ATOM 3904 O O . PHE B 1 220 ? 22.53 3.453 3.485 1 95.42 220 PHE B O 1
ATOM 3911 N N . ALA B 1 221 ? 22.827 5.236 2.158 1 92.5 221 ALA B N 1
ATOM 3912 C CA . ALA B 1 221 ? 23.334 4.432 1.048 1 92.5 221 ALA B CA 1
ATOM 3913 C C . ALA B 1 221 ? 24.566 3.635 1.466 1 92.5 221 ALA B C 1
ATOM 3915 O O . ALA B 1 221 ? 24.702 2.461 1.116 1 92.5 221 ALA B O 1
ATOM 3916 N N . ALA B 1 222 ? 25.431 4.233 2.189 1 93.16 222 ALA B N 1
ATOM 3917 C CA . ALA B 1 222 ? 26.649 3.571 2.649 1 93.16 222 ALA B CA 1
ATOM 3918 C C . ALA B 1 222 ? 26.323 2.408 3.582 1 93.16 222 ALA B C 1
ATOM 3920 O O . ALA B 1 222 ? 26.893 1.322 3.455 1 93.16 222 ALA B O 1
ATOM 3921 N N . LYS B 1 223 ? 25.432 2.664 4.444 1 92.33 223 LYS B N 1
ATOM 3922 C CA . LYS B 1 223 ? 25.056 1.626 5.4 1 92.33 223 LYS B CA 1
ATOM 3923 C C . LYS B 1 223 ? 24.305 0.49 4.712 1 92.33 223 LYS B C 1
ATOM 3925 O O . LYS B 1 223 ? 24.501 -0.681 5.044 1 92.33 223 LYS B O 1
ATOM 3930 N N . MET B 1 224 ? 23.467 0.839 3.774 1 89.92 224 MET B N 1
ATOM 3931 C CA . MET B 1 224 ? 22.709 -0.162 3.03 1 89.92 224 MET B CA 1
ATOM 3932 C C . MET B 1 224 ? 23.635 -1.025 2.179 1 89.92 224 MET B C 1
ATOM 3934 O O . MET B 1 224 ? 23.428 -2.234 2.06 1 89.92 224 MET B O 1
ATOM 3938 N N . GLN B 1 225 ? 24.603 -0.415 1.565 1 89 225 GLN B N 1
ATOM 3939 C CA . GLN B 1 225 ? 25.573 -1.165 0.773 1 89 225 GLN B CA 1
ATOM 3940 C C . GLN B 1 225 ? 26.317 -2.182 1.635 1 89 225 GLN B C 1
ATOM 3942 O O . GLN B 1 225 ? 26.556 -3.312 1.203 1 89 225 GLN B O 1
ATOM 3947 N N . GLN B 1 226 ? 26.627 -1.761 2.816 1 89.88 226 GLN B N 1
ATOM 3948 C CA . GLN B 1 226 ? 27.3 -2.669 3.74 1 89.88 226 GLN B CA 1
ATOM 3949 C C . GLN B 1 226 ? 26.382 -3.817 4.149 1 89.88 226 GLN B C 1
ATOM 3951 O O . GLN B 1 226 ? 26.803 -4.975 4.18 1 89.88 226 GLN B O 1
ATOM 3956 N N . GLN B 1 227 ? 25.178 -3.491 4.42 1 88.49 227 GLN B N 1
ATOM 3957 C CA . GLN B 1 227 ? 24.209 -4.511 4.807 1 88.49 227 GLN B CA 1
ATOM 3958 C C . GLN B 1 227 ? 23.971 -5.503 3.672 1 88.49 227 GLN B C 1
ATOM 3960 O O . GLN B 1 227 ? 23.833 -6.705 3.91 1 88.49 227 GLN B O 1
ATOM 3965 N N . PHE B 1 228 ? 23.919 -4.927 2.536 1 89.48 228 PHE B N 1
ATOM 3966 C CA . PHE B 1 228 ? 23.707 -5.771 1.365 1 89.48 228 PHE B CA 1
ATOM 3967 C C . PHE B 1 228 ? 24.847 -6.77 1.204 1 89.48 228 PHE B C 1
ATOM 3969 O O . PHE B 1 228 ? 24.61 -7.954 0.956 1 89.48 228 PHE B O 1
ATOM 3976 N N . LYS B 1 229 ? 26.015 -6.392 1.359 1 89.14 229 LYS B N 1
ATOM 3977 C CA . LYS B 1 229 ? 27.2 -7.231 1.206 1 89.14 229 LYS B CA 1
ATOM 3978 C C . LYS B 1 229 ? 27.183 -8.392 2.195 1 89.14 229 LYS B C 1
ATOM 3980 O O . LYS B 1 229 ? 27.599 -9.504 1.863 1 89.14 229 LYS B O 1
ATOM 3985 N N . ILE B 1 230 ? 26.559 -8.111 3.334 1 91.28 230 ILE B N 1
ATOM 3986 C CA . ILE B 1 230 ? 26.707 -9.09 4.405 1 91.28 230 ILE B CA 1
ATOM 3987 C C . ILE B 1 230 ? 25.467 -9.98 4.465 1 91.28 230 ILE B C 1
ATOM 3989 O O . ILE B 1 230 ? 25.535 -11.12 4.931 1 91.28 230 ILE B O 1
ATOM 3993 N N . THR B 1 231 ? 24.365 -9.493 3.967 1 93.31 231 THR B N 1
ATOM 3994 C CA . THR B 1 231 ? 23.14 -10.226 4.266 1 93.31 231 THR B CA 1
ATOM 3995 C C . THR B 1 231 ? 22.457 -10.684 2.981 1 93.31 231 THR B C 1
ATOM 3997 O O . THR B 1 231 ? 21.508 -11.47 3.022 1 93.31 231 THR B O 1
ATOM 4000 N N . ALA B 1 232 ? 22.924 -10.3 1.845 1 94.43 232 ALA B N 1
ATOM 4001 C CA . ALA B 1 232 ? 22.203 -10.569 0.603 1 94.43 232 ALA B CA 1
ATOM 4002 C C . ALA B 1 232 ? 22.094 -12.069 0.347 1 94.43 232 ALA B C 1
ATOM 4004 O O . ALA B 1 232 ? 23.057 -12.812 0.549 1 94.43 232 ALA B O 1
ATOM 4005 N N . GLN B 1 233 ? 20.904 -12.47 -0.064 1 95.53 233 GLN B N 1
ATOM 4006 C CA . GLN B 1 233 ? 20.683 -13.824 -0.559 1 95.53 233 GLN B CA 1
ATOM 4007 C C . GLN B 1 233 ? 20.904 -13.902 -2.067 1 95.53 233 GLN B C 1
ATOM 4009 O O . GLN B 1 233 ? 20.881 -12.88 -2.756 1 95.53 233 GLN B O 1
ATOM 4014 N N . ASN B 1 234 ? 21.188 -15.137 -2.505 1 95.19 234 ASN B N 1
ATOM 4015 C CA . ASN B 1 234 ? 21.222 -15.335 -3.95 1 95.19 234 ASN B CA 1
ATOM 4016 C C . ASN B 1 234 ? 19.837 -15.656 -4.504 1 95.19 234 ASN B C 1
ATOM 4018 O O . ASN B 1 234 ? 18.974 -16.155 -3.78 1 95.19 234 ASN B O 1
ATOM 4022 N N . SER B 1 235 ? 19.705 -15.361 -5.766 1 96.47 235 SER B N 1
ATOM 4023 C CA . SER B 1 235 ? 18.416 -15.586 -6.412 1 96.47 235 SER B CA 1
ATOM 4024 C C . SER B 1 235 ? 18.028 -17.06 -6.375 1 96.47 235 SER B C 1
ATOM 4026 O O . SER B 1 235 ? 16.843 -17.394 -6.297 1 96.47 235 SER B O 1
ATOM 4028 N N . ASP B 1 236 ? 18.98 -17.952 -6.347 1 97.01 236 ASP B N 1
ATOM 4029 C CA . ASP B 1 236 ? 18.708 -19.385 -6.305 1 97.01 236 ASP B CA 1
ATOM 4030 C C . ASP B 1 236 ? 18.085 -19.787 -4.97 1 97.01 236 ASP B C 1
ATOM 4032 O O . ASP B 1 236 ? 17.263 -20.703 -4.913 1 97.01 236 ASP B O 1
ATOM 4036 N N . GLU B 1 237 ? 18.521 -19.111 -3.941 1 97.35 237 GLU B N 1
ATOM 4037 C CA . GLU B 1 237 ? 17.938 -19.377 -2.629 1 97.35 237 GLU B CA 1
ATOM 4038 C C . GLU B 1 237 ? 16.458 -19.006 -2.597 1 97.35 237 GLU B C 1
ATOM 4040 O O . GLU B 1 237 ? 15.64 -19.745 -2.047 1 97.35 237 GLU B O 1
ATOM 4045 N N . ILE B 1 238 ? 16.16 -17.929 -3.23 1 97.96 238 ILE B N 1
ATOM 4046 C CA . ILE B 1 238 ? 14.768 -17.499 -3.296 1 97.96 238 ILE B CA 1
ATOM 4047 C C . ILE B 1 238 ? 13.969 -18.469 -4.164 1 97.96 238 ILE B C 1
ATOM 4049 O O . ILE B 1 238 ? 12.833 -18.816 -3.832 1 97.96 238 ILE B O 1
ATOM 4053 N N . ALA B 1 239 ? 14.565 -18.887 -5.253 1 98.5 239 ALA B N 1
ATOM 4054 C CA . ALA B 1 239 ? 13.912 -19.832 -6.154 1 98.5 239 ALA B CA 1
ATOM 4055 C C . ALA B 1 239 ? 13.537 -21.118 -5.423 1 98.5 239 ALA B C 1
ATOM 4057 O O . ALA B 1 239 ? 12.448 -21.66 -5.626 1 98.5 239 ALA B O 1
ATOM 4058 N N . GLU B 1 240 ? 14.431 -21.581 -4.578 1 98.39 240 GLU B N 1
ATOM 4059 C CA . GLU B 1 240 ? 14.171 -22.788 -3.798 1 98.39 240 GLU B CA 1
ATOM 4060 C C . GLU B 1 240 ? 13.017 -22.576 -2.823 1 98.39 240 GLU B C 1
ATOM 4062 O O . GLU B 1 240 ? 12.182 -23.465 -2.639 1 98.39 240 GLU B O 1
ATOM 4067 N N . ILE B 1 241 ? 12.971 -21.454 -2.226 1 98.43 241 ILE B N 1
ATOM 4068 C CA . ILE B 1 241 ? 11.897 -21.135 -1.292 1 98.43 241 ILE B CA 1
ATOM 4069 C C . ILE B 1 241 ? 10.563 -21.096 -2.034 1 98.43 241 ILE B C 1
ATOM 4071 O O . ILE B 1 241 ? 9.566 -21.647 -1.561 1 98.43 241 ILE B O 1
ATOM 4075 N N . VAL B 1 242 ? 10.55 -20.492 -3.215 1 98.8 242 VAL B N 1
ATOM 4076 C CA . VAL B 1 242 ? 9.33 -20.418 -4.013 1 98.8 242 VAL B CA 1
ATOM 4077 C C . VAL B 1 242 ? 8.884 -21.824 -4.408 1 98.8 242 VAL B C 1
ATOM 4079 O O . VAL B 1 242 ? 7.697 -22.151 -4.33 1 98.8 242 VAL B O 1
ATOM 4082 N N . LYS B 1 243 ? 9.812 -22.682 -4.855 1 98.85 243 LYS B N 1
ATOM 4083 C CA . LYS B 1 243 ? 9.49 -24.07 -5.173 1 98.85 243 LYS B CA 1
ATOM 4084 C C . LYS B 1 243 ? 8.838 -24.769 -3.985 1 98.85 243 LYS B C 1
ATOM 4086 O O . LYS B 1 243 ? 7.826 -25.457 -4.141 1 98.85 243 LYS B O 1
ATOM 4091 N N . ASN B 1 244 ? 9.416 -24.551 -2.791 1 98.71 244 ASN B N 1
ATOM 4092 C CA . ASN B 1 244 ? 8.885 -25.179 -1.585 1 98.71 244 ASN B CA 1
ATOM 4093 C C . ASN B 1 244 ? 7.484 -24.671 -1.26 1 98.71 244 ASN B C 1
ATOM 4095 O O . ASN B 1 244 ? 6.639 -25.43 -0.781 1 98.71 244 ASN B O 1
ATOM 4099 N N . ILE B 1 245 ? 7.242 -23.424 -1.502 1 98.77 245 ILE B N 1
ATOM 4100 C CA . ILE B 1 245 ? 5.924 -22.838 -1.282 1 98.77 245 ILE B CA 1
ATOM 4101 C C . ILE B 1 245 ? 4.911 -23.478 -2.228 1 98.77 245 ILE B C 1
ATOM 4103 O O . ILE B 1 245 ? 3.809 -23.845 -1.812 1 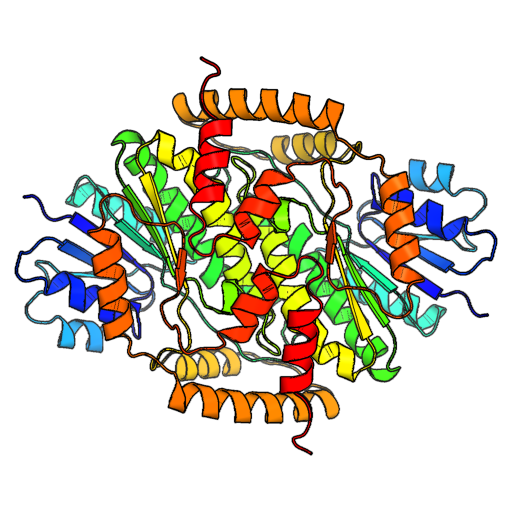98.77 245 ILE B O 1
ATOM 4107 N N . ILE B 1 246 ? 5.287 -23.641 -3.491 1 98.75 246 ILE B N 1
ATOM 4108 C CA . ILE B 1 246 ? 4.403 -24.221 -4.497 1 98.75 246 ILE B CA 1
ATOM 4109 C C . ILE B 1 246 ? 4.054 -25.657 -4.112 1 98.75 246 ILE B C 1
ATOM 4111 O O . ILE B 1 246 ? 2.912 -26.09 -4.28 1 98.75 246 ILE B O 1
ATOM 4115 N N . LEU B 1 247 ? 4.965 -26.366 -3.526 1 98.12 247 LEU B N 1
ATOM 4116 C CA . LEU B 1 247 ? 4.791 -27.785 -3.235 1 98.12 247 LEU B CA 1
ATOM 4117 C C . LEU B 1 247 ? 4.12 -27.985 -1.881 1 98.12 247 LEU B C 1
ATOM 4119 O O . LEU B 1 247 ? 3.693 -29.094 -1.552 1 98.12 247 LEU B O 1
ATOM 4123 N N . CYS B 1 248 ? 4.072 -26.914 -1.1 1 97.96 248 CYS B N 1
ATOM 4124 C CA . CYS B 1 248 ? 3.478 -26.999 0.229 1 97.96 248 CYS B CA 1
ATOM 4125 C C . CYS B 1 248 ? 1.968 -27.189 0.141 1 97.96 248 CYS B C 1
ATOM 4127 O O . CYS B 1 248 ? 1.282 -26.431 -0.547 1 97.96 248 CYS B O 1
ATOM 4129 N N . GLU B 1 249 ? 1.402 -28.128 0.79 1 96.89 249 GLU B N 1
ATOM 4130 C CA . GLU B 1 249 ? -0.023 -28.441 0.769 1 96.89 249 GLU B CA 1
ATOM 4131 C C . GLU B 1 249 ? -0.843 -27.324 1.409 1 96.89 249 GLU B C 1
ATOM 4133 O O . GLU B 1 249 ? -1.936 -27.001 0.938 1 96.89 249 GLU B O 1
ATOM 4138 N N . LYS B 1 250 ? -0.298 -26.789 2.5 1 96.98 250 LYS B N 1
ATOM 4139 C CA . LYS B 1 250 ? -0.948 -25.698 3.221 1 96.98 250 LYS B CA 1
ATOM 4140 C C . LYS B 1 250 ? 0.021 -24.544 3.462 1 96.98 250 LYS B C 1
ATOM 4142 O O . LYS B 1 250 ? 0.449 -24.312 4.594 1 96.98 250 LYS B O 1
ATOM 4147 N N . PRO B 1 251 ? 0.3 -23.81 2.451 1 98.33 251 PRO B N 1
ATOM 4148 C CA . PRO B 1 251 ? 1.27 -22.724 2.61 1 98.33 251 PRO B CA 1
ATOM 4149 C C . PRO B 1 251 ? 0.744 -21.586 3.481 1 98.33 251 PRO B C 1
ATOM 4151 O O . PRO B 1 251 ? -0.464 -21.338 3.516 1 98.33 251 PRO B O 1
ATOM 4154 N N . SER B 1 252 ? 1.656 -20.961 4.171 1 98.2 252 SER B N 1
ATOM 4155 C CA . SER B 1 252 ? 1.335 -19.745 4.911 1 98.2 252 SER B CA 1
ATOM 4156 C C . SER B 1 252 ? 1.114 -18.567 3.968 1 98.2 252 SER B C 1
ATOM 4158 O O . SER B 1 252 ? 1.473 -18.631 2.791 1 98.2 252 SER B O 1
ATOM 4160 N N . LEU B 1 253 ? 0.563 -17.553 4.531 1 98.3 253 LEU B N 1
ATOM 4161 C CA . LEU B 1 253 ? 0.408 -16.336 3.742 1 98.3 253 LEU B CA 1
ATOM 4162 C C . LEU B 1 253 ? 1.758 -15.669 3.501 1 98.3 253 LEU B C 1
ATOM 4164 O O . LEU B 1 253 ? 2.028 -15.184 2.4 1 98.3 253 LEU B O 1
ATOM 4168 N N . ARG B 1 254 ? 2.602 -15.649 4.519 1 97.35 254 ARG B N 1
ATOM 4169 C CA . ARG B 1 254 ? 3.825 -14.855 4.451 1 97.35 254 ARG B CA 1
ATOM 4170 C C . ARG B 1 254 ? 5.056 -15.726 4.681 1 97.35 254 ARG B C 1
ATOM 4172 O O . ARG B 1 254 ? 5.052 -16.598 5.552 1 97.35 254 ARG B O 1
ATOM 4179 N N . TYR B 1 255 ? 6.113 -15.45 3.887 1 97.68 255 TYR B N 1
ATOM 4180 C CA . TYR B 1 255 ? 7.41 -16.101 4.026 1 97.68 255 TYR B CA 1
ATOM 4181 C C . TYR B 1 255 ? 8.538 -15.077 4.024 1 97.68 255 TYR B C 1
ATOM 4183 O O . TYR B 1 255 ? 8.889 -14.531 2.975 1 97.68 255 TYR B O 1
ATOM 4191 N N . GLN B 1 256 ? 9.124 -14.788 5.134 1 95.3 256 GLN B N 1
ATOM 4192 C CA . GLN B 1 256 ? 10.368 -14.028 5.202 1 95.3 256 GLN B CA 1
ATOM 4193 C C . GLN B 1 256 ? 11.565 -14.9 4.832 1 95.3 256 GLN B C 1
ATOM 4195 O O . GLN B 1 256 ? 11.83 -15.91 5.486 1 95.3 256 GLN B O 1
ATOM 4200 N N . THR B 1 257 ? 12.271 -14.47 3.849 1 95.98 257 THR B N 1
ATOM 4201 C CA . THR B 1 257 ? 13.235 -15.4 3.272 1 95.98 257 THR B CA 1
ATOM 4202 C C . THR B 1 257 ? 14.616 -15.2 3.891 1 95.98 257 THR B C 1
ATOM 4204 O O . THR B 1 257 ? 15.515 -16.021 3.695 1 95.98 257 THR B O 1
ATOM 4207 N N . ASN B 1 258 ? 14.792 -14.086 4.614 1 94.47 258 ASN B N 1
ATOM 4208 C CA . ASN B 1 258 ? 16.094 -13.713 5.157 1 94.47 258 ASN B CA 1
ATOM 4209 C C . ASN B 1 258 ? 16.015 -13.422 6.653 1 94.47 258 ASN B C 1
ATOM 4211 O O . ASN B 1 258 ? 15.701 -12.3 7.056 1 94.47 258 ASN B O 1
ATOM 4215 N N . GLU B 1 259 ? 16.359 -14.3 7.447 1 88.57 259 GLU B N 1
ATOM 4216 C CA . GLU B 1 259 ? 16.24 -14.162 8.895 1 88.57 259 GLU B CA 1
ATOM 4217 C C . GLU B 1 259 ? 17.316 -13.234 9.452 1 88.57 259 GLU B C 1
ATOM 4219 O O . GLU B 1 259 ? 17.188 -12.726 10.568 1 88.57 259 GLU B O 1
ATOM 4224 N N . LYS B 1 260 ? 18.296 -12.974 8.673 1 89.79 260 LYS B N 1
ATOM 4225 C CA . LYS B 1 260 ? 19.431 -12.191 9.153 1 89.79 260 LYS B CA 1
ATOM 4226 C C . LYS B 1 260 ? 19.243 -10.708 8.847 1 89.79 260 LYS B C 1
ATOM 4228 O O . LYS B 1 260 ? 19.939 -9.859 9.41 1 89.79 260 LYS B O 1
ATOM 4233 N N . TYR B 1 261 ? 18.324 -10.474 8.024 1 88.35 261 TYR B N 1
ATOM 4234 C CA . TYR B 1 261 ? 18.145 -9.086 7.611 1 88.35 261 TYR B CA 1
ATOM 4235 C C . TYR B 1 261 ? 17.157 -8.369 8.522 1 88.35 261 TYR B C 1
ATOM 4237 O O . TYR B 1 261 ? 15.971 -8.708 8.553 1 88.35 261 TYR B O 1
ATOM 4245 N N . AS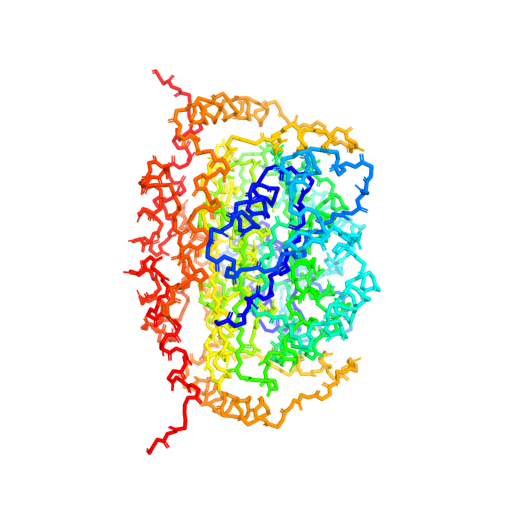N B 1 262 ? 17.635 -7.405 9.2 1 81.75 262 ASN B N 1
ATOM 4246 C CA . ASN B 1 262 ? 16.871 -6.475 10.024 1 81.75 262 ASN B CA 1
ATOM 4247 C C . ASN B 1 262 ? 15.861 -7.205 10.904 1 81.75 262 ASN B C 1
ATOM 4249 O O . ASN B 1 262 ? 14.686 -6.837 10.945 1 81.75 262 ASN B O 1
ATOM 4253 N N . PRO B 1 263 ? 16.306 -8.229 11.628 1 82.69 263 PRO B N 1
ATOM 4254 C CA . PRO B 1 263 ? 15.366 -8.993 12.452 1 82.69 263 PRO B CA 1
ATOM 4255 C C . PRO B 1 263 ? 14.762 -8.164 13.583 1 82.69 263 PRO B C 1
ATOM 4257 O O . PRO B 1 263 ? 13.594 -8.349 13.934 1 82.69 263 PRO B O 1
ATOM 4260 N N . HIS B 1 264 ? 15.435 -7.163 14.001 1 84.13 264 HIS B N 1
ATOM 4261 C CA . HIS B 1 264 ? 14.964 -6.34 15.11 1 84.13 264 HIS B CA 1
ATOM 4262 C C . HIS B 1 264 ? 13.885 -5.364 14.653 1 84.13 264 HIS B C 1
ATOM 4264 O O . HIS B 1 264 ? 12.948 -5.075 15.4 1 84.13 264 HIS B O 1
ATOM 4270 N N . GLU B 1 265 ? 14.093 -4.916 13.439 1 85.89 265 GLU B N 1
ATOM 4271 C CA . GLU B 1 265 ? 13.088 -3.999 12.908 1 85.89 265 GLU B CA 1
ATOM 4272 C C . GLU B 1 265 ? 11.758 -4.711 12.679 1 85.89 265 GLU B C 1
ATOM 4274 O O . GLU B 1 265 ? 10.696 -4.165 12.985 1 85.89 265 GLU B O 1
ATOM 4279 N N . VAL B 1 266 ? 11.819 -5.877 12.176 1 85.95 266 VAL B N 1
ATOM 4280 C CA . VAL B 1 266 ? 10.607 -6.654 11.942 1 85.95 266 VAL B CA 1
ATOM 4281 C C . VAL B 1 266 ? 9.932 -6.973 13.274 1 85.95 266 VAL B C 1
ATOM 4283 O O . VAL B 1 266 ? 8.723 -6.783 13.425 1 85.95 266 VAL B O 1
ATOM 4286 N N . LYS B 1 267 ? 10.759 -7.365 14.223 1 83.01 267 LYS B N 1
ATOM 4287 C CA . LYS B 1 267 ? 10.224 -7.661 15.549 1 83.01 267 LYS B CA 1
ATOM 4288 C C . LYS B 1 267 ? 9.671 -6.404 16.213 1 83.01 267 LYS B C 1
ATOM 4290 O O . LYS B 1 267 ? 8.614 -6.443 16.846 1 83.01 267 LYS B O 1
ATOM 4295 N N . GLY B 1 268 ? 10.425 -5.333 16.068 1 82.85 268 GLY B N 1
ATOM 4296 C CA . GLY B 1 268 ? 9.996 -4.067 16.641 1 82.85 268 GLY B CA 1
ATOM 4297 C C . GLY B 1 268 ? 8.673 -3.577 16.084 1 82.85 268 GLY B C 1
ATOM 4298 O O . GLY B 1 268 ? 7.88 -2.964 16.801 1 82.85 268 GLY B O 1
ATOM 4299 N N . LYS B 1 269 ? 8.431 -3.857 14.86 1 86.57 269 LYS B N 1
ATOM 4300 C CA . LYS B 1 269 ? 7.174 -3.469 14.228 1 86.57 269 LYS B CA 1
ATOM 4301 C C . LYS B 1 269 ? 6.023 -4.351 14.703 1 86.57 269 LYS B C 1
ATOM 4303 O O . LYS B 1 269 ? 4.954 -3.849 15.055 1 86.57 269 LYS B O 1
ATOM 4308 N N . LEU B 1 270 ? 6.23 -5.658 14.715 1 82.58 270 LEU B N 1
ATOM 4309 C CA . LEU B 1 270 ? 5.182 -6.635 14.989 1 82.58 270 LEU B CA 1
ATOM 4310 C C . LEU B 1 270 ? 4.717 -6.542 16.438 1 82.58 270 LEU B C 1
ATOM 4312 O O . LEU B 1 270 ? 3.557 -6.829 16.742 1 82.58 270 LEU B O 1
ATOM 4316 N N . PHE B 1 271 ? 5.502 -5.928 17.307 1 82.44 271 PHE B N 1
ATOM 4317 C CA . PHE B 1 271 ? 5.132 -5.979 18.717 1 82.44 271 PHE B CA 1
ATOM 4318 C C . PHE B 1 271 ? 4.907 -4.577 19.269 1 82.44 271 PHE B C 1
ATOM 4320 O O . PHE B 1 271 ? 4.83 -4.388 20.485 1 82.44 271 PHE B O 1
ATOM 4327 N N . ASP B 1 272 ? 4.835 -3.664 18.382 1 88.54 272 ASP B N 1
ATOM 4328 C CA . ASP B 1 272 ? 4.593 -2.286 18.797 1 88.54 272 ASP B CA 1
ATOM 4329 C C . ASP B 1 272 ? 3.462 -1.659 17.985 1 88.54 272 ASP B C 1
ATOM 4331 O O . ASP B 1 272 ? 3.696 -1.108 16.908 1 88.54 272 ASP B O 1
ATOM 4335 N N . PRO B 1 273 ? 2.31 -1.597 18.556 1 87.49 273 PRO B N 1
ATOM 4336 C CA . PRO B 1 273 ? 1.171 -1.053 17.813 1 87.49 273 PRO B CA 1
ATOM 4337 C C . PRO B 1 273 ? 1.293 0.448 17.562 1 87.49 273 PRO B C 1
ATOM 4339 O O . PRO B 1 273 ? 0.576 0.997 16.721 1 87.49 273 PRO B O 1
ATOM 4342 N N . THR B 1 274 ? 2.194 1.126 18.257 1 92.99 274 THR B N 1
ATOM 4343 C CA . THR B 1 274 ? 2.315 2.571 18.105 1 92.99 274 THR B CA 1
ATOM 4344 C C . THR B 1 274 ? 3.233 2.917 16.935 1 92.99 274 THR B C 1
ATOM 4346 O O . THR B 1 274 ? 3.233 4.052 16.454 1 92.99 274 THR B O 1
ATOM 4349 N N . GLY B 1 275 ? 4.077 1.95 16.519 1 93.59 275 GLY B N 1
ATOM 4350 C CA . GLY B 1 275 ? 5.039 2.173 15.451 1 93.59 275 GLY B CA 1
ATOM 4351 C C . GLY B 1 275 ? 6.242 2.985 15.892 1 93.59 275 GLY B C 1
ATOM 4352 O O . GLY B 1 275 ? 7.127 3.28 15.087 1 93.59 275 GLY B O 1
ATOM 4353 N N . ASN B 1 276 ? 6.371 3.356 17.17 1 94.95 276 ASN B N 1
ATOM 4354 C CA . ASN B 1 276 ? 7.445 4.213 17.663 1 94.95 276 ASN B CA 1
ATOM 4355 C C . ASN B 1 276 ? 8.797 3.508 17.603 1 94.95 276 ASN B C 1
ATOM 4357 O O . ASN B 1 276 ? 9.806 4.121 17.248 1 94.95 276 ASN B O 1
ATOM 4361 N N . ASN B 1 277 ? 8.792 2.225 17.893 1 92.38 277 ASN B N 1
ATOM 4362 C CA . ASN B 1 277 ? 10.043 1.474 17.892 1 92.38 277 ASN B CA 1
ATOM 4363 C C . ASN B 1 277 ? 10.692 1.468 16.511 1 92.38 277 ASN B C 1
ATOM 4365 O O . ASN B 1 277 ? 11.9 1.678 16.387 1 92.38 277 ASN B O 1
ATOM 4369 N N . THR B 1 278 ? 9.875 1.23 15.57 1 92.22 278 THR B N 1
ATOM 4370 C CA . THR B 1 278 ? 10.382 1.177 14.203 1 92.22 278 THR B CA 1
ATOM 4371 C C . THR B 1 278 ? 10.943 2.532 13.781 1 92.22 278 THR B C 1
ATOM 4373 O O . THR B 1 278 ? 12.032 2.608 13.208 1 92.22 278 THR B O 1
ATOM 4376 N N . VAL B 1 279 ? 10.251 3.584 14.075 1 94.69 279 VAL B N 1
ATOM 4377 C CA . VAL B 1 279 ? 10.666 4.932 13.7 1 94.69 279 VAL B CA 1
ATOM 4378 C C . VAL B 1 279 ? 11.977 5.282 14.401 1 94.69 279 VAL B C 1
ATOM 4380 O O . VAL B 1 279 ? 12.902 5.806 13.775 1 94.69 279 VAL B O 1
ATOM 4383 N N . GLU B 1 280 ? 12.038 4.952 15.646 1 92.92 280 GLU B N 1
ATOM 4384 C CA . GLU B 1 280 ? 13.227 5.263 16.433 1 92.92 280 GLU B CA 1
ATOM 4385 C C . GLU B 1 280 ? 14.441 4.486 15.931 1 92.92 280 GLU B C 1
ATOM 4387 O O . GLU B 1 280 ? 15.537 5.039 15.82 1 92.92 280 GLU B O 1
ATOM 4392 N N . MET B 1 281 ? 14.25 3.241 15.649 1 92.01 281 MET B N 1
ATOM 4393 C CA . MET B 1 281 ? 15.337 2.405 15.15 1 92.01 281 MET B CA 1
ATOM 4394 C C . MET B 1 281 ? 15.855 2.926 13.813 1 92.01 281 MET B C 1
ATOM 4396 O O . MET B 1 281 ? 17.066 3.011 13.602 1 92.01 281 MET B O 1
ATOM 4400 N N . MET B 1 282 ? 14.964 3.322 12.974 1 92.78 282 MET B N 1
ATOM 4401 C CA . MET B 1 282 ? 15.355 3.779 11.644 1 92.78 282 MET B CA 1
ATOM 4402 C C . MET B 1 282 ? 15.976 5.171 11.708 1 92.78 282 MET B C 1
ATOM 4404 O O . MET B 1 282 ? 16.871 5.492 10.924 1 92.78 282 MET B O 1
ATOM 4408 N N . GLN B 1 283 ? 15.463 5.963 12.613 1 93.28 283 GLN B N 1
ATOM 4409 C CA . GLN B 1 283 ? 16.089 7.265 12.818 1 93.28 283 GLN B CA 1
ATOM 4410 C C . GLN B 1 283 ? 17.534 7.113 13.285 1 93.28 283 GLN B C 1
ATOM 4412 O O . GLN B 1 283 ?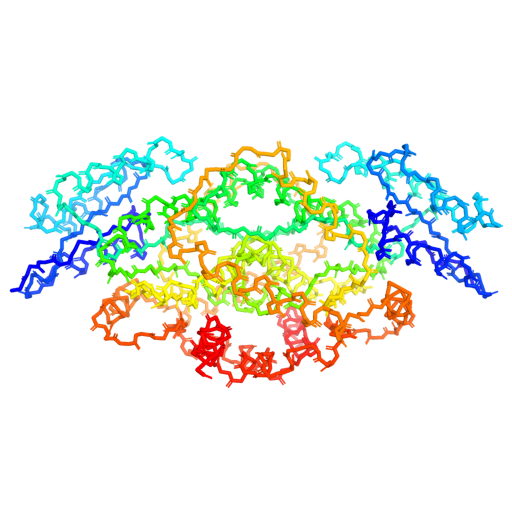 18.419 7.838 12.827 1 93.28 283 GLN B O 1
ATOM 4417 N N . ALA B 1 284 ? 17.724 6.176 14.209 1 91.21 284 ALA B N 1
ATOM 4418 C CA . ALA B 1 284 ? 19.064 5.909 14.727 1 91.21 284 ALA B CA 1
ATOM 4419 C C . ALA B 1 284 ? 19.98 5.38 13.627 1 91.21 284 ALA B C 1
ATOM 4421 O O . ALA B 1 284 ? 21.179 5.669 13.617 1 91.21 284 ALA B O 1
ATOM 4422 N N . PHE B 1 285 ? 19.4 4.651 12.772 1 90.05 285 PHE B N 1
ATOM 4423 C CA . PHE B 1 285 ? 20.14 4.097 11.645 1 90.05 285 PHE B CA 1
ATOM 4424 C C . PHE B 1 285 ? 20.717 5.209 10.777 1 90.05 285 PHE B C 1
ATOM 4426 O O . PHE B 1 285 ? 21.807 5.067 10.219 1 90.05 285 PHE B O 1
ATOM 4433 N N . LEU B 1 286 ? 20.049 6.324 10.706 1 90.7 286 LEU B N 1
ATOM 4434 C CA . LEU B 1 286 ? 20.464 7.441 9.865 1 90.7 286 LEU B CA 1
ATOM 4435 C C . LEU B 1 286 ? 21.393 8.38 10.627 1 90.7 286 LEU B C 1
ATOM 4437 O O . LEU B 1 286 ? 21.97 9.299 10.042 1 90.7 286 LEU B O 1
ATOM 4441 N N . ALA B 1 287 ? 21.5 8.145 11.887 1 86.5 287 ALA B N 1
ATOM 4442 C CA . ALA B 1 287 ? 22.317 9.034 12.708 1 86.5 287 ALA B CA 1
ATOM 4443 C C . ALA B 1 287 ? 23.803 8.826 12.431 1 86.5 287 ALA B C 1
ATOM 4445 O O . ALA B 1 287 ? 24.212 7.756 11.973 1 86.5 287 ALA B O 1
ATOM 4446 N N . GLU B 1 288 ? 24.541 9.912 12.601 1 74.9 288 GLU B N 1
ATOM 4447 C CA . GLU B 1 288 ? 25.99 9.838 12.441 1 74.9 288 GLU B CA 1
ATOM 4448 C C . GLU B 1 288 ? 26.613 8.908 13.477 1 74.9 288 GLU B C 1
ATOM 4450 O O . GLU B 1 288 ? 26.158 8.851 14.622 1 74.9 288 GLU B O 1
ATOM 4455 N N . GLU B 1 289 ? 27.316 7.943 12.989 1 61.92 289 GLU B N 1
ATOM 4456 C CA . GLU B 1 289 ? 28.065 7.153 13.961 1 61.92 289 GLU B CA 1
ATOM 4457 C C . GLU B 1 289 ? 28.927 8.044 14.85 1 61.92 289 GLU B C 1
ATOM 4459 O O . GLU B 1 289 ? 29.589 8.963 14.362 1 61.92 289 GLU B O 1
ATOM 4464 N N . GLN B 1 290 ? 28.508 8.378 16.127 1 47.51 290 GLN B N 1
ATOM 4465 C CA . GLN B 1 290 ? 29.43 9.064 17.026 1 47.51 290 GLN B CA 1
ATOM 4466 C C . GLN B 1 290 ? 30.764 8.329 17.111 1 47.51 290 GLN B C 1
ATOM 4468 O O . GLN B 1 290 ? 30.807 7.099 17.047 1 47.51 290 GLN B O 1
#

Solvent-accessible surface area (backbone atoms only — not comparable to full-atom values): 28933 Å² total; per-residue (Å²): 128,83,49,42,31,34,41,34,34,35,24,59,46,40,51,31,25,35,29,45,39,53,46,32,61,36,89,82,48,54,33,30,28,40,34,18,22,66,56,70,89,46,39,60,63,45,48,61,76,28,51,94,30,57,81,68,23,30,38,81,43,70,34,37,55,73,33,72,64,39,45,52,50,49,53,50,52,43,34,70,73,64,73,49,61,43,31,39,38,39,48,42,65,75,58,54,79,45,59,72,75,30,54,50,67,67,58,52,51,51,49,38,36,41,44,34,49,14,43,50,51,51,52,46,66,49,42,62,63,21,51,75,67,43,37,30,33,42,33,38,56,52,24,44,42,32,76,46,40,41,68,43,23,24,69,43,11,13,34,24,12,18,47,48,18,30,50,48,4,44,33,27,61,34,46,80,30,49,26,48,44,32,34,40,23,38,53,55,58,66,41,57,56,64,57,52,20,51,54,55,55,65,75,48,91,57,59,83,72,59,70,68,58,50,52,44,47,53,51,41,51,54,53,48,53,53,48,38,75,74,52,41,39,50,28,59,60,52,23,50,51,51,53,51,49,71,68,37,91,77,58,50,34,40,42,74,73,41,78,78,52,60,52,62,50,55,51,35,40,40,73,28,86,36,40,48,55,37,35,52,54,50,31,56,66,53,44,75,83,126,128,84,48,41,32,33,42,35,35,36,24,60,47,42,50,31,25,34,29,42,39,53,45,33,61,35,88,81,48,54,32,32,30,39,34,17,21,64,57,70,87,45,38,61,63,45,47,62,74,28,51,95,30,56,80,68,23,29,39,80,42,70,34,36,55,74,33,71,65,39,44,52,52,49,52,50,51,43,34,71,75,66,72,51,61,42,30,40,38,39,47,41,64,74,57,53,80,44,60,72,75,29,54,52,68,67,58,52,51,52,49,38,36,40,43,34,50,14,44,50,51,52,50,45,65,48,42,63,64,21,50,74,67,42,37,31,34,44,32,38,56,51,24,44,42,31,76,46,40,40,70,42,24,25,70,43,12,13,35,24,12,17,48,48,19,30,50,48,4,43,32,27,60,33,47,79,30,49,24,46,45,32,34,40,22,38,52,54,57,65,42,57,56,65,59,51,20,52,52,54,54,66,74,48,91,58,58,82,73,59,68,67,58,49,51,45,47,52,50,41,50,55,53,48,55,52,47,39,75,76,55,40,38,50,29,60,58,52,24,52,50,51,54,51,49,72,69,39,91,77,59,50,34,39,42,75,74,41,79,77,52,62,51,63,51,55,50,33,42,40,74,27,87,38,39,49,56,36,36,51,54,50,31,56,65,52,44,76,84,126

Nearest PDB structures (foldseek):
  1fdu-assembly2_D  TM=9.434E-01  e=4.795E-29  Homo sapiens
  6dtp-assembly1_B  TM=9.425E-01  e=1.003E-28  Homo sapiens
  1qyv-assembly1_A  TM=9.417E-01  e=3.119E-28  Homo sapiens
  1fds-assembly1_A-2  TM=9.262E-01  e=6.901E-28  Homo sapiens
  1fdv-assembly2_C  TM=9.277E-01  e=1.150E-27  Homo sapiens

pLDDT: mean 95.26, std 5.86, range [47.51, 98.97]